Protein 4LER (pdb70)

B-factor: mean 27.03, std 7.75, range [16.85, 59.72]

Structure (mmCIF, N/CA/C/O backbone):
data_4LER
#
_entry.id   4LER
#
_cell.length_a   71.001
_cell.length_b   71.001
_cell.length_c   184.695
_cell.angle_alpha   90.000
_cell.angle_beta   90.000
_cell.angle_gamma   90.000
#
_symmetry.space_group_name_H-M   'P 41 21 2'
#
loop_
_entity.id
_entity.type
_entity.pdbx_description
1 polymer 'Putative outer membrane protein, probably involved in nutrient binding'
2 non-polymer 'CHLORIDE ION'
3 water water
#
loop_
_atom_site.group_PDB
_atom_site.id
_atom_site.type_symbol
_atom_site.label_atom_id
_atom_site.label_alt_id
_atom_site.label_comp_id
_atom_site.label_asym_id
_atom_site.label_entity_id
_atom_site.label_seq_id
_atom_site.pdbx_PDB_ins_code
_atom_site.Cartn_x
_atom_site.Cartn_y
_atom_site.Cartn_z
_atom_site.occupancy
_atom_site.B_iso_or_equiv
_atom_site.auth_seq_id
_atom_site.auth_comp_id
_atom_site.auth_asym_id
_atom_site.auth_atom_id
_atom_site.pdbx_PDB_model_num
ATOM 1 N N . THR A 1 13 ? 98.337 37.330 54.432 1.00 47.71 37 THR A N 1
ATOM 2 C CA . THR A 1 13 ? 97.380 36.256 54.010 1.00 47.25 37 THR A CA 1
ATOM 3 C C . THR A 1 13 ? 97.456 35.022 54.926 1.00 44.30 37 THR A C 1
ATOM 4 O O . THR A 1 13 ? 98.342 34.896 55.779 1.00 45.99 37 THR A O 1
ATOM 8 N N . ASN A 1 14 ? 96.493 34.128 54.747 1.00 38.67 38 ASN A N 1
ATOM 9 C CA . ASN A 1 14 ? 96.427 32.891 55.484 1.00 32.48 38 ASN A CA 1
ATOM 10 C C . ASN A 1 14 ? 95.590 31.917 54.667 1.00 29.09 38 ASN A C 1
ATOM 11 O O . ASN A 1 14 ? 94.910 32.339 53.720 1.00 26.73 38 ASN A O 1
ATOM 16 N N . PRO A 1 15 ? 95.677 30.618 54.981 1.00 27.23 39 PRO A N 1
ATOM 17 C CA . PRO A 1 15 ? 94.994 29.646 54.116 1.00 27.57 39 PRO A CA 1
ATOM 18 C C . PRO A 1 15 ? 93.483 29.817 54.061 1.00 25.90 39 PRO A C 1
ATOM 19 O O . PRO A 1 15 ? 92.877 29.496 53.037 1.00 25.46 39 PRO A O 1
ATOM 23 N N . SER A 1 16 ? 92.868 30.332 55.124 1.00 23.84 40 SER A N 1
ATOM 24 C CA . SER A 1 16 ? 91.426 30.507 55.132 1.00 24.90 40 SER A CA 1
ATOM 25 C C . SER A 1 16 ? 91.000 31.531 54.097 1.00 23.10 40 SER A C 1
ATOM 26 O O . SER A 1 16 ? 90.028 31.316 53.347 1.00 23.35 40 SER A O 1
ATOM 29 N N . LEU A 1 17 ? 91.704 32.656 54.066 1.00 23.60 41 LEU A N 1
ATOM 30 C CA . LEU A 1 17 ? 91.415 33.700 53.094 1.00 23.56 41 LEU A CA 1
ATOM 31 C C . LEU A 1 17 ? 91.664 33.180 51.687 1.00 22.41 41 LEU A C 1
ATOM 32 O O . LEU A 1 17 ? 90.885 33.448 50.759 1.00 24.21 41 LEU A O 1
ATOM 37 N N . LEU A 1 18 ? 92.742 32.428 51.525 1.00 22.30 42 LEU A N 1
ATOM 38 C CA . LEU A 1 18 ? 93.041 31.850 50.209 1.00 22.98 42 LEU A CA 1
ATOM 39 C C . LEU A 1 18 ? 92.026 30.805 49.772 1.00 22.10 42 LEU A C 1
ATOM 40 O O . LEU A 1 18 ? 91.684 30.750 48.584 1.00 22.83 42 LEU A O 1
ATOM 45 N N . LEU A 1 19 ? 91.536 29.981 50.699 1.00 22.06 43 LEU A N 1
ATOM 46 C CA . LEU A 1 19 ? 90.499 28.988 50.405 1.00 22.21 43 LEU A CA 1
ATOM 47 C C . LEU A 1 19 ? 89.274 29.661 49.845 1.00 21.41 43 LEU A C 1
ATOM 48 O O . LEU A 1 19 ? 88.693 29.168 48.900 1.00 21.60 43 LEU A O 1
ATOM 53 N N . THR A 1 20 ? 88.843 30.765 50.450 1.00 21.11 44 THR A N 1
ATOM 54 C CA . THR A 1 20 ? 87.642 31.428 49.967 1.00 22.06 44 THR A CA 1
ATOM 55 C C . THR A 1 20 ? 87.783 31.760 48.493 1.00 21.39 44 THR A C 1
ATOM 56 O O . THR A 1 20 ? 86.854 31.521 47.691 1.00 22.51 44 THR A O 1
ATOM 60 N N . GLY A 1 21 ? 88.946 32.278 48.121 1.00 21.68 45 GLY A N 1
ATOM 61 C CA . GLY A 1 21 ? 89.165 32.657 46.744 1.00 21.11 45 GLY A CA 1
ATOM 62 C C . GLY A 1 21 ? 89.228 31.480 45.800 1.00 20.91 45 GLY A C 1
ATOM 63 O O . GLY A 1 21 ? 88.646 31.521 44.701 1.00 22.42 45 GLY A O 1
ATOM 64 N N . VAL A 1 22 ? 89.943 30.443 46.224 1.00 20.80 46 VAL A N 1
ATOM 65 C CA . VAL A 1 22 ? 90.101 29.222 45.448 1.00 19.73 46 VAL A CA 1
ATOM 66 C C . VAL A 1 22 ? 88.752 28.549 45.250 1.00 18.49 46 VAL A C 1
ATOM 67 O O . VAL A 1 22 ? 88.421 28.156 44.145 1.00 21.23 46 VAL A O 1
ATOM 71 N N . ALA A 1 23 ? 87.979 28.439 46.318 1.00 19.76 47 ALA A N 1
ATOM 72 C CA . ALA A 1 23 ? 86.689 27.779 46.262 1.00 19.45 47 ALA A CA 1
ATOM 73 C C . ALA A 1 23 ? 85.725 28.536 45.360 1.00 19.71 47 ALA A C 1
ATOM 74 O O . ALA A 1 23 ? 85.041 27.933 44.534 1.00 19.77 47 ALA A O 1
ATOM 76 N N . TYR A 1 24 ? 85.680 29.861 45.501 1.00 20.01 48 TYR A N 1
ATOM 77 C CA . TYR A 1 24 ? 84.775 30.663 44.671 1.00 19.71 48 TYR A CA 1
ATOM 78 C C . TYR A 1 24 ? 85.120 30.422 43.196 1.00 20.66 48 TYR A C 1
ATOM 79 O O . TYR A 1 24 ? 84.244 30.130 42.374 1.00 22.41 48 TYR A O 1
ATOM 88 N N A SER A 1 25 ? 86.394 30.536 42.854 0.50 20.13 49 SER A N 1
ATOM 89 N N B SER A 1 25 ? 86.408 30.530 42.870 0.50 21.41 49 SER A N 1
ATOM 90 C CA A SER A 1 25 ? 86.784 30.424 41.458 0.50 20.18 49 SER A CA 1
ATOM 91 C CA B SER A 1 25 ? 86.876 30.396 41.488 0.50 22.34 49 SER A CA 1
ATOM 92 C C A SER A 1 25 ? 86.415 29.040 40.886 0.50 20.05 49 SER A C 1
ATOM 93 C C B SER A 1 25 ? 86.501 29.045 40.872 0.50 21.77 49 SER A C 1
ATOM 94 O O A SER A 1 25 ? 85.840 28.938 39.793 0.50 20.31 49 SER A O 1
ATOM 95 O O B SER A 1 25 ? 86.062 28.971 39.719 0.50 23.24 49 SER A O 1
ATOM 100 N N . ALA A 1 26 ? 86.677 27.980 41.640 1.00 20.20 50 ALA A N 1
ATOM 101 C CA . ALA A 1 26 ? 86.433 26.617 41.151 1.00 19.84 50 ALA A CA 1
ATOM 102 C C . ALA A 1 26 ? 84.951 26.353 40.989 1.00 19.89 50 ALA A C 1
ATOM 103 O O . ALA A 1 26 ? 84.514 25.769 39.984 1.00 21.05 50 ALA A O 1
ATOM 105 N N . PHE A 1 27 ? 84.163 26.731 41.995 1.00 19.30 51 PHE A N 1
ATOM 106 C CA . PHE A 1 27 ? 82.752 26.414 41.989 1.00 18.45 51 PHE A CA 1
ATOM 107 C C . PHE A 1 27 ? 81.915 27.371 41.111 1.00 19.82 51 PHE A C 1
ATOM 108 O O . PHE A 1 27 ? 80.753 27.084 40.808 1.00 22.21 51 PHE A O 1
ATOM 116 N N . ASN A 1 28 ? 82.500 28.495 40.710 1.00 19.55 52 ASN A N 1
ATOM 117 C CA . ASN A 1 28 ? 81.842 29.466 39.836 1.00 20.45 52 ASN A CA 1
ATOM 118 C C . ASN A 1 28 ? 81.993 29.141 38.346 1.00 21.77 52 ASN A C 1
ATOM 119 O O . ASN A 1 28 ? 81.456 29.856 37.500 1.00 23.08 52 ASN A O 1
ATOM 124 N N . GLN A 1 29 ? 82.682 28.051 38.008 1.00 20.45 53 GLN A N 1
ATOM 125 C CA . GLN A 1 29 ? 82.880 27.719 36.586 1.00 20.76 53 GLN A CA 1
ATOM 126 C C . GLN A 1 29 ? 81.591 27.290 35.908 1.00 21.70 53 GLN A C 1
ATOM 127 O O . GLN A 1 29 ? 80.810 26.526 36.446 1.00 22.04 53 GLN A O 1
ATOM 133 N N . THR A 1 30 ? 81.408 27.765 34.677 1.00 22.07 54 THR A N 1
ATOM 134 C CA . THR A 1 30 ? 80.220 27.470 33.890 1.00 22.44 54 THR A CA 1
ATOM 135 C C . THR A 1 30 ? 80.590 27.826 32.462 1.00 23.47 54 THR A C 1
ATOM 136 O O . THR A 1 30 ? 81.533 28.591 32.233 1.00 24.66 54 THR A O 1
ATOM 140 N N . SER A 1 31 ? 79.864 27.275 31.497 1.00 23.51 55 SER A N 1
ATOM 141 C CA . SER A 1 31 ? 80.219 27.520 30.113 1.00 22.79 55 SER A CA 1
ATOM 142 C C . SER A 1 31 ? 79.016 27.587 29.189 1.00 23.36 55 SER A C 1
ATOM 143 O O . SER A 1 31 ? 78.432 26.558 28.846 1.00 23.53 55 SER A O 1
ATOM 146 N N . SER A 1 32 ? 78.669 28.789 28.743 1.00 22.78 56 SER A N 1
ATOM 147 C CA . SER A 1 32 ? 77.645 28.892 27.710 1.00 22.67 56 SER A CA 1
ATOM 148 C C . SER A 1 32 ? 78.143 28.282 26.389 1.00 21.38 56 SER A C 1
ATOM 149 O O . SER A 1 32 ? 77.331 27.749 25.647 1.00 22.16 56 SER A O 1
ATOM 152 N N . ASP A 1 33 ? 79.451 28.299 26.125 1.00 21.34 57 ASP A N 1
ATOM 153 C CA . ASP A 1 33 ? 79.982 27.637 24.913 1.00 21.95 57 ASP A CA 1
ATOM 154 C C . ASP A 1 33 ? 79.651 26.152 24.932 1.00 20.23 57 ASP A C 1
ATOM 155 O O . ASP A 1 33 ? 79.194 25.587 23.933 1.00 20.57 57 ASP A O 1
ATOM 160 N N . ALA A 1 34 ? 79.902 25.508 26.063 1.00 20.96 58 ALA A N 1
ATOM 161 C CA . ALA A 1 34 ? 79.592 24.102 26.220 1.00 21.05 58 ALA A CA 1
ATOM 162 C C . ALA A 1 34 ? 78.104 23.844 25.950 1.00 20.09 58 ALA A C 1
ATOM 163 O O . ALA A 1 34 ? 77.741 22.808 25.410 1.00 22.04 58 ALA A O 1
ATOM 165 N N . CYS A 1 35 ? 77.245 24.775 26.364 1.00 19.93 59 CYS A N 1
ATOM 166 C CA . CYS A 1 35 ? 75.812 24.615 26.168 1.00 21.14 59 CYS A CA 1
ATOM 167 C C . CYS A 1 35 ? 75.367 24.754 24.697 1.00 21.57 59 CYS A C 1
ATOM 168 O O . CYS A 1 35 ? 74.295 24.289 24.318 1.00 21.86 59 CYS A O 1
ATOM 171 N N . HIS A 1 36 ? 76.212 25.373 23.873 1.00 21.07 60 HIS A N 1
ATOM 172 C CA . HIS A 1 36 ? 76.010 25.355 22.424 1.00 20.87 60 HIS A CA 1
ATOM 173 C C . HIS A 1 36 ? 76.450 23.999 21.865 1.00 19.92 60 HIS A C 1
ATOM 174 O O . HIS A 1 36 ? 75.728 23.375 21.104 1.00 20.90 60 HIS A O 1
ATOM 181 N N . ALA A 1 37 ? 77.625 23.525 22.269 1.00 19.95 61 ALA A N 1
ATOM 182 C CA . ALA A 1 37 ? 78.094 22.206 21.829 1.00 20.92 61 ALA A CA 1
ATOM 183 C C . ALA A 1 37 ? 77.160 21.097 22.280 1.00 20.41 61 ALA A C 1
ATOM 184 O O . ALA A 1 37 ? 76.994 20.106 21.579 1.00 22.04 61 ALA A O 1
ATOM 186 N N . ALA A 1 38 ? 76.539 21.263 23.447 1.00 20.32 62 ALA A N 1
ATOM 187 C CA . ALA A 1 38 ? 75.638 20.251 23.990 1.00 20.43 62 ALA A CA 1
ATOM 188 C C . ALA A 1 38 ? 74.180 20.473 23.602 1.00 21.14 62 ALA A C 1
ATOM 189 O O . ALA A 1 38 ? 73.271 19.863 24.163 1.00 20.61 62 ALA A O 1
ATOM 191 N N . LYS A 1 39 ? 73.973 21.280 22.568 1.00 20.01 63 LYS A N 1
ATOM 192 C CA . LYS A 1 39 ? 72.692 21.392 21.887 1.00 19.11 63 LYS A CA 1
ATOM 193 C C . LYS A 1 39 ? 71.561 21.915 22.748 1.00 19.27 63 LYS A C 1
ATOM 194 O O . LYS A 1 39 ? 70.425 21.444 22.654 1.00 20.72 63 LYS A O 1
ATOM 208 N N . LEU A 1 41 ? 71.656 25.734 23.446 1.00 21.11 65 LEU A N 1
ATOM 209 C CA . LEU A 1 41 ? 71.568 27.109 22.967 1.00 21.55 65 LEU A CA 1
ATOM 210 C C . LEU A 1 41 ? 71.952 27.168 21.520 1.00 21.03 65 LEU A C 1
ATOM 211 O O . LEU A 1 41 ? 72.791 26.376 21.078 1.00 20.76 65 LEU A O 1
ATOM 216 N N . ILE A 1 42 ? 71.396 28.162 20.819 1.00 20.78 66 ILE A N 1
ATOM 217 C CA . ILE A 1 42 ? 71.827 28.481 19.463 1.00 20.95 66 ILE A CA 1
ATOM 218 C C . ILE A 1 42 ? 72.129 29.967 19.367 1.00 21.33 66 ILE A C 1
ATOM 219 O O . ILE A 1 42 ? 71.648 30.768 20.174 1.00 21.66 66 ILE A O 1
ATOM 224 N N . LEU A 1 43 ? 72.918 30.307 18.353 1.00 21.78 67 LEU A N 1
ATOM 225 C CA . LEU A 1 43 ? 73.224 31.683 17.998 1.00 21.01 67 LEU A CA 1
ATOM 226 C C . LEU A 1 43 ? 72.643 31.926 16.608 1.00 21.87 67 LEU A C 1
ATOM 227 O O . LEU A 1 43 ? 72.984 31.205 15.672 1.00 23.53 67 LEU A O 1
ATOM 232 N N . THR A 1 44 ? 71.767 32.911 16.480 1.00 23.18 68 THR A N 1
ATOM 233 C CA . THR A 1 44 ? 71.062 33.148 15.205 1.00 25.05 68 THR A CA 1
ATOM 234 C C . THR A 1 44 ? 71.584 34.358 14.441 1.00 27.82 68 THR A C 1
ATOM 235 O O . THR A 1 44 ? 71.173 34.565 13.297 1.00 29.75 68 THR A O 1
ATOM 239 N N . SER A 1 45 ? 72.487 35.130 15.052 1.00 27.75 69 SER A N 1
ATOM 240 C CA . SER A 1 45 ? 73.085 36.312 14.418 1.00 29.06 69 SER A CA 1
ATOM 241 C C . SER A 1 45 ? 74.405 36.031 13.699 1.00 28.78 69 SER A C 1
ATOM 242 O O . SER A 1 45 ? 74.926 36.896 12.988 1.00 32.21 69 SER A O 1
ATOM 245 N N . GLY A 1 46 ? 74.947 34.836 13.890 1.00 25.94 70 GLY A N 1
ATOM 246 C CA . GLY A 1 46 ? 76.196 34.416 13.277 1.00 25.56 70 GLY A CA 1
ATOM 247 C C . GLY A 1 46 ? 76.396 32.941 13.542 1.00 25.59 70 GLY A C 1
ATOM 248 O O . GLY A 1 46 ? 75.567 32.316 14.193 1.00 25.17 70 GLY A O 1
ATOM 249 N N . GLU A 1 47 ? 77.472 32.385 13.009 1.00 26.03 71 GLU A N 1
ATOM 250 C CA . GLU A 1 47 ? 77.801 30.981 13.192 1.00 27.44 71 GLU A CA 1
ATOM 251 C C . GLU A 1 47 ? 78.613 30.799 14.478 1.00 27.97 71 GLU A C 1
ATOM 252 O O . GLU A 1 47 ? 79.744 31.255 14.566 1.00 30.31 71 GLU A O 1
ATOM 258 N N . SER A 1 48 ? 78.047 30.107 15.464 1.00 25.20 72 SER A N 1
ATOM 259 C CA . SER A 1 48 ? 78.808 29.721 16.643 1.00 24.49 72 SER A CA 1
ATOM 260 C C . SER A 1 48 ? 79.634 28.478 16.361 1.00 22.97 72 SER A C 1
ATOM 261 O O . SER A 1 48 ? 79.084 27.461 15.978 1.00 22.48 72 SER A O 1
ATOM 264 N N . LYS A 1 49 ? 80.949 28.555 16.562 1.00 22.55 73 LYS A N 1
ATOM 265 C CA . LYS A 1 49 ? 81.832 27.431 16.258 1.00 22.20 73 LYS A CA 1
ATOM 266 C C . LYS A 1 49 ? 81.535 26.279 17.186 1.00 21.03 73 LYS A C 1
ATOM 267 O O . LYS A 1 49 ? 81.855 25.143 16.878 1.00 23.86 73 LYS A O 1
ATOM 273 N N . TYR A 1 50 ? 80.938 26.566 18.346 1.00 20.62 74 TYR A N 1
ATOM 274 C CA . TYR A 1 50 ? 80.640 25.494 19.308 1.00 21.27 74 TYR A CA 1
ATOM 275 C C . TYR A 1 50 ? 79.367 24.758 18.911 1.00 21.15 74 TYR A C 1
ATOM 276 O O . TYR A 1 50 ? 79.269 23.535 18.987 1.00 23.03 74 TYR A O 1
ATOM 285 N N . GLN A 1 51 ? 78.397 25.522 18.443 1.00 20.80 75 GLN A N 1
ATOM 286 C CA . GLN A 1 51 ? 77.139 24.976 17.938 1.00 20.91 75 GLN A CA 1
ATOM 287 C C . GLN A 1 51 ? 77.331 24.009 16.784 1.00 22.34 75 GLN A C 1
ATOM 288 O O . GLN A 1 51 ? 76.621 23.025 16.699 1.00 23.19 75 GLN A O 1
ATOM 294 N N . VAL A 1 52 ? 78.272 24.326 15.894 1.00 21.60 76 VAL A N 1
ATOM 295 C CA . VAL A 1 52 ? 78.499 23.529 14.656 1.00 22.10 76 VAL A CA 1
ATOM 296 C C . VAL A 1 52 ? 79.839 22.781 14.618 1.00 22.20 76 VAL A C 1
ATOM 297 O O . VAL A 1 52 ? 80.271 22.308 13.584 1.00 23.81 76 VAL A O 1
ATOM 301 N N . TYR A 1 53 ? 80.471 22.635 15.769 1.00 21.23 77 TYR A N 1
ATOM 302 C CA . TYR A 1 53 ? 81.577 21.691 15.943 1.00 21.44 77 TYR A CA 1
ATOM 303 C C . TYR A 1 53 ? 82.785 22.066 15.104 1.00 22.70 77 TYR A C 1
ATOM 304 O O . TYR A 1 53 ? 83.466 21.197 14.557 1.00 24.99 77 TYR A O 1
ATOM 313 N N . LYS A 1 54 ? 83.059 23.366 15.052 1.00 21.97 78 LYS A N 1
ATOM 314 C CA . LYS A 1 54 ? 84.176 23.896 14.262 1.00 22.83 78 LYS A CA 1
ATOM 315 C C . LYS A 1 54 ? 85.308 24.460 15.125 1.00 22.92 78 LYS A C 1
ATOM 316 O O . LYS A 1 54 ? 86.219 25.116 14.627 1.00 26.96 78 LYS A O 1
ATOM 322 N N . TRP A 1 55 ? 85.291 24.193 16.424 1.00 21.20 79 TRP A N 1
ATOM 323 C CA . TRP A 1 55 ? 86.430 24.626 17.236 1.00 21.84 79 TRP A CA 1
ATOM 324 C C . TRP A 1 55 ? 87.742 23.958 16.863 1.00 23.08 79 TRP A C 1
ATOM 325 O O . TRP A 1 55 ? 87.757 22.910 16.226 1.00 23.94 79 TRP A O 1
ATOM 336 N N . THR A 1 56 ? 88.838 24.595 17.269 1.00 22.73 80 THR A N 1
ATOM 337 C CA . THR A 1 56 ? 90.161 24.077 17.008 1.00 24.85 80 THR A CA 1
ATOM 338 C C . THR A 1 56 ? 90.930 23.988 18.333 1.00 23.06 80 THR A C 1
ATOM 339 O O . THR A 1 56 ? 90.862 22.965 19.013 1.00 23.72 80 THR A O 1
ATOM 343 N N . ARG A 1 57 ? 91.604 25.067 18.722 1.00 23.60 81 ARG A N 1
ATOM 344 C CA . ARG A 1 57 ? 92.468 25.047 19.892 1.00 24.62 81 ARG A CA 1
ATOM 345 C C . ARG A 1 57 ? 91.717 25.377 21.153 1.00 24.40 81 ARG A C 1
ATOM 346 O O . ARG A 1 57 ? 90.805 26.211 21.175 1.00 25.38 81 ARG A O 1
ATOM 354 N N . GLY A 1 58 ? 92.144 24.739 22.228 1.00 23.52 82 GLY A N 1
ATOM 355 C CA . GLY A 1 58 ? 91.617 25.046 23.556 1.00 24.42 82 GLY A CA 1
ATOM 356 C C . GLY A 1 58 ? 92.590 26.005 24.203 1.00 25.31 82 GLY A C 1
ATOM 357 O O . GLY A 1 58 ? 93.465 26.556 23.538 1.00 27.17 82 GLY A O 1
ATOM 358 N N . ASP A 1 59 ? 92.429 26.214 25.501 1.00 26.16 83 ASP A N 1
ATOM 359 C CA . ASP A 1 59 ? 93.320 27.101 26.232 1.00 27.91 83 ASP A CA 1
ATOM 360 C C . ASP A 1 59 ? 93.764 26.458 27.545 1.00 25.62 83 ASP A C 1
ATOM 361 O O . ASP A 1 59 ? 93.120 25.554 28.039 1.00 26.68 83 ASP A O 1
ATOM 366 N N . PHE A 1 60 ? 94.877 26.954 28.071 1.00 25.29 84 PHE A N 1
ATOM 367 C CA . PHE A 1 60 ? 95.473 26.485 29.313 1.00 23.44 84 PHE A CA 1
ATOM 368 C C . PHE A 1 60 ? 95.185 27.444 30.465 1.00 25.29 84 PHE A C 1
ATOM 369 O O . PHE A 1 60 ? 95.953 27.504 31.418 1.00 24.55 84 PHE A O 1
ATOM 377 N N . ASP A 1 61 ? 94.053 28.141 30.408 1.00 25.45 85 ASP A N 1
ATOM 378 C CA . ASP A 1 61 ? 93.728 29.145 31.431 1.00 26.55 85 ASP A CA 1
ATOM 379 C C . ASP A 1 61 ? 93.639 28.547 32.838 1.00 25.00 85 ASP A C 1
ATOM 380 O O . ASP A 1 61 ? 93.994 29.212 33.787 1.00 24.18 85 ASP A O 1
ATOM 385 N N . TYR A 1 62 ? 93.203 27.296 32.970 1.00 22.49 86 TYR A N 1
ATOM 386 C CA . TYR A 1 62 ? 93.087 26.687 34.301 1.00 22.13 86 TYR A CA 1
ATOM 387 C C . TYR A 1 62 ? 94.436 26.541 35.010 1.00 21.71 86 TYR A C 1
ATOM 388 O O . TYR A 1 62 ? 94.475 26.362 36.225 1.00 23.45 86 TYR A O 1
ATOM 397 N N . TYR A 1 63 ? 95.552 26.642 34.299 1.00 21.91 87 TYR A N 1
ATOM 398 C CA . TYR A 1 63 ? 96.832 26.607 34.999 1.00 21.04 87 TYR A CA 1
ATOM 399 C C . TYR A 1 63 ? 97.008 27.822 35.923 1.00 22.01 87 TYR A C 1
ATOM 400 O O . TYR A 1 63 ? 97.682 27.706 36.941 1.00 23.26 87 TYR A O 1
ATOM 409 N N . SER A 1 64 ? 96.395 28.958 35.590 1.00 22.07 88 SER A N 1
ATOM 410 C CA A SER A 1 64 ? 96.424 30.116 36.478 0.50 23.43 88 SER A CA 1
ATOM 411 C CA B SER A 1 64 ? 96.392 30.130 36.468 0.50 23.73 88 SER A CA 1
ATOM 412 C C . SER A 1 64 ? 95.657 29.797 37.774 1.00 23.34 88 SER A C 1
ATOM 413 O O . SER A 1 64 ? 96.153 30.068 38.876 1.00 23.99 88 SER A O 1
ATOM 418 N N . ASN A 1 65 ? 94.484 29.182 37.644 1.00 22.30 89 ASN A N 1
ATOM 419 C CA . ASN A 1 65 ? 93.712 28.749 38.802 1.00 22.87 89 ASN A CA 1
ATOM 420 C C . ASN A 1 65 ? 94.532 27.764 39.641 1.00 21.77 89 ASN A C 1
ATOM 421 O O . ASN A 1 65 ? 94.536 27.835 40.865 1.00 22.21 89 ASN A O 1
ATOM 426 N N . LEU A 1 66 ? 95.235 26.845 38.976 1.00 21.43 90 LEU A N 1
ATOM 427 C CA . LEU A 1 66 ? 96.051 25.854 39.665 1.00 21.74 90 LEU A CA 1
ATOM 428 C C . LEU A 1 66 ? 97.190 26.487 40.446 1.00 21.62 90 LEU A C 1
ATOM 429 O O . LEU A 1 66 ? 97.547 26.025 41.534 1.00 22.43 90 LEU A O 1
ATOM 434 N N . ARG A 1 67 ? 97.742 27.571 39.926 1.00 23.19 91 ARG A N 1
ATOM 435 C CA . ARG A 1 67 ? 98.767 28.306 40.669 1.00 24.19 91 ARG A CA 1
ATOM 436 C C . ARG A 1 67 ? 98.210 28.908 41.959 1.00 23.79 91 ARG A C 1
ATOM 437 O O . ARG A 1 67 ? 98.898 28.914 42.982 1.00 24.76 91 ARG A O 1
ATOM 445 N N . ASP A 1 68 ? 96.959 29.356 41.935 1.00 24.14 92 ASP A N 1
ATOM 446 C CA . ASP A 1 68 ? 96.302 29.858 43.150 1.00 24.99 92 ASP A CA 1
ATOM 447 C C . ASP A 1 68 ? 96.044 28.733 44.166 1.00 23.28 92 ASP A C 1
ATOM 448 O O . ASP A 1 68 ? 96.161 28.944 45.366 1.00 24.05 92 ASP A O 1
ATOM 453 N N . VAL A 1 69 ? 95.664 27.547 43.687 1.00 22.79 93 VAL A N 1
ATOM 454 C CA . VAL A 1 69 ? 95.502 26.388 44.537 1.00 21.98 93 VAL A CA 1
ATOM 455 C C . VAL A 1 69 ? 96.837 26.086 45.216 1.00 22.57 93 VAL A C 1
ATOM 456 O O . VAL A 1 69 ? 96.897 25.833 46.429 1.00 23.71 93 VAL A O 1
ATOM 460 N N . THR A 1 70 ? 97.915 26.120 44.447 1.00 22.59 94 THR A N 1
ATOM 461 C CA . THR A 1 70 ? 99.251 25.831 44.974 1.00 23.40 94 THR A CA 1
ATOM 462 C C . THR A 1 70 ? 99.627 26.785 46.092 1.00 24.44 94 THR A C 1
ATOM 463 O O . THR A 1 70 ? 100.150 26.357 47.128 1.00 27.89 94 THR A O 1
ATOM 467 N N . LYS A 1 71 ? 99.333 28.065 45.897 1.00 24.66 95 LYS A N 1
ATOM 468 C CA . LYS A 1 71 ? 99.645 29.081 46.924 1.00 25.70 95 LYS A CA 1
ATOM 469 C C . LYS A 1 71 ? 98.892 28.783 48.225 1.00 26.90 95 LYS A C 1
ATOM 470 O O . LYS A 1 71 ? 99.448 28.916 49.322 1.00 27.36 95 LYS A O 1
ATOM 492 N N . SER A 1 73 ? 97.909 25.811 49.269 1.00 27.10 97 SER A N 1
ATOM 493 C CA . SER A 1 73 ? 98.495 24.609 49.872 1.00 29.30 97 SER A CA 1
ATOM 494 C C . SER A 1 73 ? 99.823 24.915 50.565 1.00 30.91 97 SER A C 1
ATOM 495 O O . SER A 1 73 ? 100.082 24.429 51.671 1.00 31.54 97 SER A O 1
ATOM 498 N N . GLU A 1 74 ? 100.634 25.749 49.930 1.00 31.47 98 GLU A N 1
ATOM 499 C CA . GLU A 1 74 ? 101.923 26.170 50.484 1.00 33.06 98 GLU A CA 1
ATOM 500 C C . GLU A 1 74 ? 101.782 27.009 51.759 1.00 32.53 98 GLU A C 1
ATOM 501 O O . GLU A 1 74 ? 102.626 26.916 52.651 1.00 33.92 98 GLU A O 1
ATOM 507 N N . GLU A 1 75 ? 100.741 27.830 51.837 1.00 31.73 99 GLU A N 1
ATOM 508 C CA . GLU A 1 75 ? 100.473 28.619 53.054 1.00 33.39 99 GLU A CA 1
ATOM 509 C C . GLU A 1 75 ? 99.960 27.787 54.234 1.00 33.25 99 GLU A C 1
ATOM 510 O O . GLU A 1 75 ? 100.099 28.198 55.392 1.00 34.44 99 GLU A O 1
ATOM 516 N N . ALA A 1 76 ? 99.352 26.638 53.951 1.00 31.55 100 ALA A N 1
ATOM 517 C CA . ALA A 1 76 ? 98.736 25.806 54.982 1.00 31.33 100 ALA A CA 1
ATOM 518 C C . ALA A 1 76 ? 99.746 24.860 55.627 1.00 31.67 100 ALA A C 1
ATOM 519 O O . ALA A 1 76 ? 100.797 24.560 55.058 1.00 31.90 100 ALA A O 1
ATOM 521 N N . GLY A 1 77 ? 99.406 24.399 56.827 1.00 32.27 101 GLY A N 1
ATOM 522 C CA . GLY A 1 77 ? 100.197 23.405 57.541 1.00 33.70 101 GLY A CA 1
ATOM 523 C C . GLY A 1 77 ? 100.243 22.072 56.827 1.00 33.79 101 GLY A C 1
ATOM 524 O O . GLY A 1 77 ? 99.268 21.648 56.185 1.00 30.98 101 GLY A O 1
ATOM 525 N N . GLU A 1 78 ? 101.379 21.393 56.937 1.00 36.21 102 GLU A N 1
ATOM 526 C CA . GLU A 1 78 ? 101.544 20.103 56.291 1.00 37.64 102 GLU A CA 1
ATOM 527 C C . GLU A 1 78 ? 100.540 19.107 56.861 1.00 36.39 102 GLU A C 1
ATOM 528 O O . GLU A 1 78 ? 100.362 19.011 58.075 1.00 37.46 102 GLU A O 1
ATOM 534 N N . GLY A 1 79 ? 99.833 18.410 55.975 1.00 33.98 103 GLY A N 1
ATOM 535 C CA . GLY A 1 79 ? 98.815 17.449 56.387 1.00 34.44 103 GLY A CA 1
ATOM 536 C C . GLY A 1 79 ? 97.478 18.050 56.797 1.00 31.99 103 GLY A C 1
ATOM 537 O O . GLY A 1 79 ? 96.553 17.309 57.133 1.00 32.92 103 GLY A O 1
ATOM 538 N N . SER A 1 80 ? 97.347 19.377 56.746 1.00 28.65 104 SER A N 1
ATOM 539 C CA . SER A 1 80 ? 96.101 20.034 57.143 1.00 27.81 104 SER A CA 1
ATOM 540 C C . SER A 1 80 ? 94.955 19.763 56.174 1.00 25.42 104 SER A C 1
ATOM 541 O O . SER A 1 80 ? 95.157 19.340 55.031 1.00 25.81 104 SER A O 1
ATOM 544 N N . ALA A 1 81 ? 93.742 20.032 56.636 1.00 24.97 105 ALA A N 1
ATOM 545 C CA . ALA A 1 81 ? 92.558 19.896 55.799 1.00 23.53 105 ALA A CA 1
ATOM 546 C C . ALA A 1 81 ? 92.664 20.778 54.551 1.00 23.25 105 ALA A C 1
ATOM 547 O O . ALA A 1 81 ? 92.162 20.401 53.492 1.00 24.04 105 ALA A O 1
ATOM 549 N N . TYR A 1 82 ? 93.321 21.929 54.657 1.00 23.46 106 TYR A N 1
ATOM 550 C CA . TYR A 1 82 ? 93.492 22.813 53.510 1.00 22.76 106 TYR A CA 1
ATOM 551 C C . TYR A 1 82 ? 94.259 22.094 52.409 1.00 22.87 106 TYR A C 1
ATOM 552 O O . TYR A 1 82 ? 93.956 22.257 51.236 1.00 24.21 106 TYR A O 1
ATOM 561 N N . GLN A 1 83 ? 95.261 21.311 52.793 1.00 23.14 107 GLN A N 1
ATOM 562 C CA . GLN A 1 83 ? 96.038 20.514 51.838 1.00 24.12 107 GLN A CA 1
ATOM 563 C C . GLN A 1 83 ? 95.199 19.417 51.177 1.00 23.39 107 GLN A C 1
ATOM 564 O O . GLN A 1 83 ? 95.360 19.144 49.986 1.00 25.38 107 GLN A O 1
ATOM 570 N N . ALA A 1 84 ? 94.274 18.821 51.917 1.00 23.29 108 ALA A N 1
ATOM 571 C CA . ALA A 1 84 ? 93.344 17.863 51.364 1.00 23.13 108 ALA A CA 1
ATOM 572 C C . ALA A 1 84 ? 92.463 18.533 50.331 1.00 23.12 108 ALA A C 1
ATOM 573 O O . ALA A 1 84 ? 92.251 17.994 49.227 1.00 24.45 108 ALA A O 1
ATOM 575 N N . LEU A 1 85 ? 91.947 19.706 50.674 1.00 22.83 109 LEU A N 1
ATOM 576 C CA . LEU A 1 85 ? 91.107 20.455 49.740 1.00 21.79 109 LEU A CA 1
ATOM 577 C C . LEU A 1 85 ? 91.884 20.843 48.484 1.00 21.07 109 LEU A C 1
ATOM 578 O O . LEU A 1 85 ? 91.324 20.819 47.379 1.00 21.51 109 LEU A O 1
ATOM 583 N N . ALA A 1 86 ? 93.156 21.200 48.634 1.00 22.34 110 ALA A N 1
ATOM 584 C CA . ALA A 1 86 ? 94.001 21.499 47.480 1.00 22.13 110 ALA A CA 1
ATOM 585 C C . ALA A 1 86 ? 94.065 20.328 46.508 1.00 20.52 110 ALA A C 1
ATOM 586 O O . ALA A 1 86 ? 94.049 20.532 45.286 1.00 22.23 110 ALA A O 1
ATOM 588 N N . HIS A 1 87 ? 94.111 19.109 47.026 1.00 21.15 111 HIS A N 1
ATOM 589 C CA . HIS A 1 87 ? 94.106 17.932 46.159 1.00 21.00 111 HIS A CA 1
ATOM 590 C C . HIS A 1 87 ? 92.819 17.873 45.372 1.00 20.06 111 HIS A C 1
ATOM 591 O O . HIS A 1 87 ? 92.814 17.538 44.192 1.00 21.82 111 HIS A O 1
ATOM 598 N N . PHE A 1 88 ? 91.702 18.149 46.033 1.00 19.85 112 PHE A N 1
ATOM 599 C CA . PHE A 1 88 ? 90.421 18.168 45.355 1.00 19.25 112 PHE A CA 1
ATOM 600 C C . PHE A 1 88 ? 90.393 19.215 44.234 1.00 18.38 112 PHE A C 1
ATOM 601 O O . PHE A 1 88 ? 89.991 18.915 43.098 1.00 19.77 112 PHE A O 1
ATOM 609 N N . PHE A 1 89 ? 90.813 20.437 44.542 1.00 19.27 113 PHE A N 1
ATOM 610 C CA . PHE A 1 89 ? 90.783 21.493 43.529 1.00 18.39 113 PHE A CA 1
ATOM 611 C C . PHE A 1 89 ? 91.702 21.159 42.351 1.00 19.73 113 PHE A C 1
ATOM 612 O O . PHE A 1 89 ? 91.345 21.397 41.190 1.00 20.12 113 PHE A O 1
ATOM 620 N N . ARG A 1 90 ? 92.874 20.618 42.648 1.00 18.67 114 ARG A N 1
ATOM 621 C CA . ARG A 1 90 ? 93.804 20.178 41.597 1.00 18.92 114 ARG A CA 1
ATOM 622 C C . ARG A 1 90 ? 93.134 19.134 40.709 1.00 19.62 114 ARG A C 1
ATOM 623 O O . ARG A 1 90 ? 93.177 19.247 39.479 1.00 20.47 114 ARG A O 1
ATOM 631 N N . ALA A 1 91 ? 92.551 18.105 41.326 1.00 19.83 115 ALA A N 1
ATOM 632 C CA . ALA A 1 91 ? 91.890 17.030 40.575 1.00 20.08 115 ALA A CA 1
ATOM 633 C C . ALA A 1 91 ? 90.836 17.578 39.628 1.00 20.53 115 ALA A C 1
ATOM 634 O O . ALA A 1 91 ? 90.753 17.181 38.474 1.00 21.01 115 ALA A O 1
ATOM 636 N N . ASN A 1 92 ? 90.017 18.494 40.106 1.00 19.41 116 ASN A N 1
ATOM 637 C CA . ASN A 1 92 ? 88.934 19.033 39.290 1.00 18.79 116 ASN A CA 1
ATOM 638 C C . ASN A 1 92 ? 89.460 19.775 38.072 1.00 19.48 116 ASN A C 1
ATOM 639 O O . ASN A 1 92 ? 88.958 19.586 36.965 1.00 20.19 116 ASN A O 1
ATOM 644 N N . TYR A 1 93 ? 90.473 20.600 38.258 1.00 19.46 117 TYR A N 1
ATOM 645 C CA . TYR A 1 93 ? 91.015 21.360 37.132 1.00 18.80 117 TYR A CA 1
ATOM 646 C C . TYR A 1 93 ? 91.780 20.439 36.155 1.00 19.47 117 TYR A C 1
ATOM 647 O O . TYR A 1 93 ? 91.643 20.557 34.934 1.00 20.40 117 TYR A O 1
ATOM 656 N N . PHE A 1 94 ? 92.601 19.531 36.683 1.00 18.57 118 PHE A N 1
ATOM 657 C CA . PHE A 1 94 ? 93.344 18.608 35.823 1.00 18.57 118 PHE A CA 1
ATOM 658 C C . PHE A 1 94 ? 92.419 17.667 35.065 1.00 18.79 118 PHE A C 1
ATOM 659 O O . PHE A 1 94 ? 92.690 17.321 33.917 1.00 19.80 118 PHE A O 1
ATOM 667 N N . TYR A 1 95 ? 91.318 17.247 35.686 1.00 18.77 119 TYR A N 1
ATOM 668 C CA . TYR A 1 95 ? 90.375 16.389 35.013 1.00 18.05 119 TYR A CA 1
ATOM 669 C C . TYR A 1 95 ? 89.786 17.105 33.810 1.00 18.72 119 TYR A C 1
ATOM 670 O O . TYR A 1 95 ? 89.729 16.549 32.700 1.00 19.01 119 TYR A O 1
ATOM 679 N N . GLN A 1 96 ? 89.361 18.342 34.029 1.00 18.86 120 GLN A N 1
ATOM 680 C CA . GLN A 1 96 ? 88.779 19.137 32.936 1.00 17.89 120 GLN A CA 1
ATOM 681 C C . GLN A 1 96 ? 89.816 19.361 31.838 1.00 19.19 120 GLN A C 1
ATOM 682 O O . GLN A 1 96 ? 89.506 19.223 30.652 1.00 20.83 120 GLN A O 1
ATOM 688 N N . LEU A 1 97 ? 91.045 19.682 32.232 1.00 19.69 121 LEU A N 1
ATOM 689 C CA . LEU A 1 97 ? 92.104 19.927 31.258 1.00 18.27 121 LEU A CA 1
ATOM 690 C C . LEU A 1 97 ? 92.394 18.679 30.418 1.00 18.45 121 LEU A C 1
ATOM 691 O O . LEU A 1 97 ? 92.523 18.771 29.205 1.00 19.63 121 LEU A O 1
ATOM 696 N N . THR A 1 98 ? 92.536 17.517 31.050 1.00 18.68 122 THR A N 1
ATOM 697 C CA . THR A 1 98 ? 92.900 16.326 30.284 1.00 18.83 122 THR A CA 1
ATOM 698 C C . THR A 1 98 ? 91.744 15.906 29.382 1.00 18.97 122 THR A C 1
ATOM 699 O O . THR A 1 98 ? 91.969 15.439 28.264 1.00 19.81 122 THR A O 1
ATOM 703 N N . LEU A 1 99 ? 90.500 16.082 29.819 1.00 19.84 123 LEU A N 1
ATOM 704 C CA . LEU A 1 99 ? 89.370 15.756 28.934 1.00 19.71 123 LEU A CA 1
ATOM 705 C C . LEU A 1 99 ? 89.393 16.651 27.694 1.00 19.38 123 LEU A C 1
ATOM 706 O O . LEU A 1 99 ? 88.991 16.227 26.594 1.00 21.51 123 LEU A O 1
ATOM 711 N N . ASP A 1 100 ? 89.864 17.885 27.838 1.00 18.94 124 ASP A N 1
ATOM 712 C CA . ASP A 1 100 ? 89.973 18.755 26.659 1.00 20.88 124 ASP A CA 1
ATOM 713 C C . ASP A 1 100 ? 91.080 18.286 25.693 1.00 19.85 124 ASP A C 1
ATOM 714 O O . ASP A 1 100 ? 90.879 18.259 24.491 1.00 21.61 124 ASP A O 1
ATOM 719 N N . PHE A 1 101 ? 92.262 17.962 26.204 1.00 20.12 125 PHE A N 1
ATOM 720 C CA . PHE A 1 101 ? 93.447 17.856 25.361 1.00 21.42 125 PHE A CA 1
ATOM 721 C C . PHE A 1 101 ? 94.029 16.460 25.203 1.00 21.07 125 PHE A C 1
ATOM 722 O O . PHE A 1 101 ? 94.584 16.131 24.163 1.00 23.05 125 PHE A O 1
ATOM 730 N N . GLY A 1 102 ? 93.931 15.646 26.243 1.00 21.41 126 GLY A N 1
ATOM 731 C CA . GLY A 1 102 ? 94.663 14.399 26.323 1.00 20.65 126 GLY A CA 1
ATOM 732 C C . GLY A 1 102 ? 95.865 14.613 27.227 1.00 19.42 126 GLY A C 1
ATOM 733 O O . GLY A 1 102 ? 95.726 14.989 28.380 1.00 21.61 126 GLY A O 1
ATOM 734 N N . SER A 1 103 ? 97.058 14.368 26.716 1.00 19.69 127 SER A N 1
ATOM 735 C CA . SER A 1 103 ? 98.265 14.634 27.464 1.00 20.52 127 SER A CA 1
ATOM 736 C C . SER A 1 103 ? 98.373 16.115 27.816 1.00 19.94 127 SER A C 1
ATOM 737 O O . SER A 1 103 ? 98.033 16.981 27.015 1.00 21.81 127 SER A O 1
ATOM 740 N N . ILE A 1 104 ? 98.818 16.400 29.035 1.00 20.71 128 ILE A N 1
ATOM 741 C CA . ILE A 1 104 ? 98.943 17.786 29.522 1.00 20.75 128 ILE A CA 1
ATOM 742 C C . ILE A 1 104 ? 100.055 17.844 30.562 1.00 19.71 128 ILE A C 1
ATOM 743 O O . ILE A 1 104 ? 100.391 16.807 31.175 1.00 21.10 128 ILE A O 1
ATOM 748 N N . PRO A 1 105 ? 100.585 19.050 30.829 1.00 20.79 129 PRO A N 1
ATOM 749 C CA . PRO A 1 105 ? 101.455 19.214 31.980 1.00 20.64 129 PRO A CA 1
ATOM 750 C C . PRO A 1 105 ? 100.732 18.849 33.280 1.00 20.79 129 PRO A C 1
ATOM 751 O O . PRO A 1 105 ? 99.609 19.298 33.519 1.00 21.40 129 PRO A O 1
ATOM 755 N N . TYR A 1 106 ? 101.376 18.023 34.099 1.00 20.50 130 TYR A N 1
ATOM 756 C CA . TYR A 1 106 ? 100.773 17.562 35.343 1.00 21.64 130 TYR A CA 1
ATOM 757 C C . TYR A 1 106 ? 101.901 17.457 36.370 1.00 23.62 130 TYR A C 1
ATOM 758 O O . TYR A 1 106 ? 102.126 18.403 37.117 1.00 25.93 130 TYR A O 1
ATOM 767 N N . THR A 1 107 ? 102.674 16.381 36.349 1.00 24.19 131 THR A N 1
ATOM 768 C CA . THR A 1 107 ? 103.724 16.224 37.353 1.00 25.44 131 THR A CA 1
ATOM 769 C C . THR A 1 107 ? 104.817 17.288 37.214 1.00 26.62 131 THR A C 1
ATOM 770 O O . THR A 1 107 ? 105.417 17.694 38.210 1.00 27.94 131 THR A O 1
ATOM 774 N N . ASP A 1 108 ? 105.052 17.772 35.991 1.00 24.54 132 ASP A N 1
ATOM 775 C CA . ASP A 1 108 ? 106.084 18.794 35.732 1.00 25.83 132 ASP A CA 1
ATOM 776 C C . ASP A 1 108 ? 105.508 20.216 35.730 1.00 26.62 132 ASP A C 1
ATOM 777 O O . ASP A 1 108 ? 106.239 21.187 35.527 1.00 28.04 132 ASP A O 1
ATOM 782 N N . ALA A 1 109 ? 104.203 20.339 35.984 1.00 26.00 133 ALA A N 1
ATOM 783 C CA . ALA A 1 109 ? 103.545 21.633 35.942 1.00 25.69 133 ALA A CA 1
ATOM 784 C C . ALA A 1 109 ? 103.773 22.411 37.243 1.00 27.67 133 ALA A C 1
ATOM 785 O O . ALA A 1 109 ? 104.100 21.834 38.274 1.00 29.13 133 ALA A O 1
ATOM 787 N N . LEU A 1 110 ? 103.569 23.722 37.169 1.00 29.71 134 LEU A N 1
ATOM 788 C CA . LEU A 1 110 ? 103.499 24.600 38.335 1.00 32.64 134 LEU A CA 1
ATOM 789 C C . LEU A 1 110 ? 104.827 24.749 39.105 1.00 36.99 134 LEU A C 1
ATOM 790 O O . LEU A 1 110 ? 104.817 25.240 40.238 1.00 41.20 134 LEU A O 1
ATOM 795 N N . LYS A 1 111 ? 105.946 24.344 38.507 1.00 37.99 135 LYS A N 1
ATOM 796 C CA . LYS A 1 111 ? 107.264 24.403 39.184 1.00 40.25 135 LYS A CA 1
ATOM 797 C C . LYS A 1 111 ? 108.141 25.569 38.716 1.00 40.45 135 LYS A C 1
ATOM 798 O O . LYS A 1 111 ? 109.166 25.872 39.333 1.00 42.02 135 LYS A O 1
ATOM 804 N N . ALA A 1 112 ? 107.747 26.218 37.627 1.00 39.78 136 ALA A N 1
ATOM 805 C CA . ALA A 1 112 ? 108.412 27.436 37.157 1.00 38.46 136 ALA A CA 1
ATOM 806 C C . ALA A 1 112 ? 107.367 28.516 36.922 1.00 38.23 136 ALA A C 1
ATOM 807 O O . ALA A 1 112 ? 106.158 28.239 36.859 1.00 36.49 136 ALA A O 1
ATOM 809 N N . GLU A 1 113 ? 107.833 29.752 36.769 1.00 38.20 137 GLU A N 1
ATOM 810 C CA . GLU A 1 113 ? 106.944 30.860 36.448 1.00 37.93 137 GLU A CA 1
ATOM 811 C C . GLU A 1 113 ? 106.255 30.615 35.099 1.00 36.54 137 GLU A C 1
ATOM 812 O O . GLU A 1 113 ? 106.802 29.931 34.221 1.00 33.59 137 GLU A O 1
ATOM 815 N N . THR A 1 114 ? 105.043 31.140 34.947 1.00 36.41 138 THR A N 1
ATOM 816 C CA . THR A 1 114 ? 104.267 30.906 33.720 1.00 36.15 138 THR A CA 1
ATOM 817 C C . THR A 1 114 ? 105.009 31.419 32.469 1.00 37.69 138 THR A C 1
ATOM 818 O O . THR A 1 114 ? 104.898 30.833 31.390 1.00 36.85 138 THR A O 1
ATOM 822 N N . ASP A 1 115 ? 105.788 32.489 32.638 1.00 38.78 139 ASP A N 1
ATOM 823 C CA . ASP A 1 115 ? 106.545 33.101 31.537 1.00 40.06 139 ASP A CA 1
ATOM 824 C C . ASP A 1 115 ? 108.031 32.728 31.569 1.00 38.96 139 ASP A C 1
ATOM 825 O O . ASP A 1 115 ? 108.849 33.346 30.876 1.00 40.32 139 ASP A O 1
ATOM 830 N N . ALA A 1 116 ? 108.387 31.710 32.351 1.00 35.94 140 ALA A N 1
ATOM 831 C CA . ALA A 1 116 ? 109.772 31.262 32.417 1.00 35.80 140 ALA A CA 1
ATOM 832 C C . ALA A 1 116 ? 110.219 30.707 31.064 1.00 36.69 140 ALA A C 1
ATOM 833 O O . ALA A 1 116 ? 109.395 30.270 30.248 1.00 35.25 140 ALA A O 1
ATOM 835 N N . ASN A 1 117 ? 111.523 30.746 30.810 1.00 38.52 141 ASN A N 1
ATOM 836 C CA . ASN A 1 117 ? 112.071 30.097 29.616 1.00 39.13 141 ASN A CA 1
ATOM 837 C C . ASN A 1 117 ? 111.773 28.594 29.642 1.00 37.66 141 ASN A C 1
ATOM 838 O O . ASN A 1 117 ? 111.465 27.997 28.603 1.00 37.26 141 ASN A O 1
ATOM 843 N N . TYR A 1 118 ? 111.845 27.995 30.831 1.00 35.79 142 TYR A N 1
ATOM 844 C CA . TYR A 1 118 ? 111.433 26.603 31.002 1.00 34.83 142 TYR A CA 1
ATOM 845 C C . TYR A 1 118 ? 109.897 26.447 31.024 1.00 32.65 142 TYR A C 1
ATOM 846 O O . TYR A 1 118 ? 109.182 27.099 31.793 1.00 32.87 142 TYR A O 1
ATOM 855 N N . GLN A 1 119 ? 109.411 25.572 30.157 1.00 31.13 143 GLN A N 1
ATOM 856 C CA . GLN A 1 119 ? 107.998 25.267 30.052 1.00 27.57 143 GLN A CA 1
ATOM 857 C C . GLN A 1 119 ? 107.839 23.753 30.192 1.00 25.33 143 GLN A C 1
ATOM 858 O O . GLN A 1 119 ? 108.714 22.987 29.798 1.00 25.58 143 GLN A O 1
ATOM 864 N N . PRO A 1 120 ? 106.738 23.312 30.802 1.00 24.73 144 PRO A N 1
ATOM 865 C CA . PRO A 1 120 ? 106.717 21.941 31.333 1.00 23.14 144 PRO A CA 1
ATOM 866 C C . PRO A 1 120 ? 106.539 20.814 30.316 1.00 22.99 144 PRO A C 1
ATOM 867 O O . PRO A 1 120 ? 105.891 20.986 29.291 1.00 23.39 144 PRO A O 1
ATOM 871 N N . ALA A 1 121 ? 107.085 19.646 30.648 1.00 22.50 145 ALA A N 1
ATOM 872 C CA . ALA A 1 121 ? 106.794 18.403 29.949 1.00 23.35 145 ALA A CA 1
ATOM 873 C C . ALA A 1 121 ? 105.351 17.993 30.202 1.00 22.74 145 ALA A C 1
ATOM 874 O O . ALA A 1 121 ? 104.777 18.354 31.222 1.00 23.10 145 ALA A O 1
ATOM 876 N N . TYR A 1 122 ? 104.811 17.199 29.273 1.00 22.72 146 TYR A N 1
ATOM 877 C CA . TYR A 1 122 ? 103.437 16.711 29.318 1.00 21.68 146 TYR A CA 1
ATOM 878 C C . TYR A 1 122 ? 103.399 15.269 29.797 1.00 23.09 146 TYR A C 1
ATOM 879 O O . TYR A 1 122 ? 104.231 14.442 29.384 1.00 24.56 146 TYR A O 1
ATOM 888 N N . ASP A 1 123 ? 102.423 14.962 30.653 1.00 22.39 147 ASP A N 1
ATOM 889 C CA . ASP A 1 123 ? 102.160 13.579 31.047 1.00 21.22 147 ASP A CA 1
ATOM 890 C C . ASP A 1 123 ? 101.029 13.006 30.220 1.00 20.76 147 ASP A C 1
ATOM 891 O O . ASP A 1 123 ? 100.132 13.729 29.758 1.00 22.04 147 ASP A O 1
ATOM 896 N N . SER A 1 124 ? 101.065 11.687 30.041 1.00 21.43 148 SER A N 1
ATOM 897 C CA . SER A 1 124 ? 100.006 11.009 29.323 1.00 21.50 148 SER A CA 1
ATOM 898 C C . SER A 1 124 ? 98.692 11.124 30.085 1.00 20.64 148 SER A C 1
ATOM 899 O O . SER A 1 124 ? 98.658 11.273 31.314 1.00 21.27 148 SER A O 1
ATOM 902 N N . GLN A 1 125 ? 97.601 11.039 29.348 1.00 20.50 149 GLN A N 1
ATOM 903 C CA . GLN A 1 125 ? 96.283 11.098 29.946 1.00 20.83 149 GLN A CA 1
ATOM 904 C C . GLN A 1 125 ? 96.100 10.035 31.015 1.00 20.17 149 GLN A C 1
ATOM 905 O O . GLN A 1 125 ? 95.511 10.309 32.069 1.00 20.97 149 GLN A O 1
ATOM 911 N N . GLU A 1 126 ? 96.568 8.817 30.760 1.00 20.59 150 GLU A N 1
ATOM 912 C CA . GLU A 1 126 ? 96.460 7.758 31.762 1.00 20.85 150 GLU A CA 1
ATOM 913 C C . GLU A 1 126 ? 97.191 8.139 33.041 1.00 20.93 150 GLU A C 1
ATOM 914 O O . GLU A 1 126 ? 96.686 7.888 34.130 1.00 21.78 150 GLU A O 1
ATOM 920 N N . VAL A 1 127 ? 98.387 8.716 32.905 1.00 19.79 151 VAL A N 1
ATOM 921 C CA . VAL A 1 127 ? 99.175 9.113 34.060 1.00 20.60 151 VAL A CA 1
ATOM 922 C C . VAL A 1 127 ? 98.459 10.225 34.838 1.00 20.32 151 VAL A C 1
ATOM 923 O O . VAL A 1 127 ? 98.414 10.209 36.072 1.00 21.90 151 VAL A O 1
ATOM 927 N N . VAL A 1 128 ? 97.856 11.174 34.126 1.00 20.54 152 VAL A N 1
ATOM 928 C CA . VAL A 1 128 ? 97.116 12.268 34.778 1.00 20.30 152 VAL A CA 1
ATOM 929 C C . VAL A 1 128 ? 95.906 11.702 35.521 1.00 20.68 152 VAL A C 1
ATOM 930 O O . VAL A 1 128 ? 95.660 12.025 36.698 1.00 21.81 152 VAL A O 1
ATOM 934 N N . LEU A 1 129 ? 95.141 10.844 34.855 1.00 19.88 153 LEU A N 1
ATOM 935 C CA . LEU A 1 129 ? 93.902 10.329 35.461 1.00 20.61 153 LEU A CA 1
ATOM 936 C C . LEU A 1 129 ? 94.208 9.454 36.693 1.00 19.63 153 LEU A C 1
ATOM 937 O O . LEU A 1 129 ? 93.575 9.586 37.738 1.00 21.31 153 LEU A O 1
ATOM 942 N N . ALA A 1 130 ? 95.178 8.550 36.575 1.00 20.54 154 ALA A N 1
ATOM 943 C CA . ALA A 1 130 ? 95.583 7.738 37.713 1.00 19.87 154 ALA A CA 1
ATOM 944 C C . ALA A 1 130 ? 96.105 8.628 38.837 1.00 19.99 154 ALA A C 1
ATOM 945 O O . ALA A 1 130 ? 95.795 8.429 40.011 1.00 21.36 154 ALA A O 1
ATOM 947 N N . GLY A 1 131 ? 96.878 9.635 38.468 1.00 20.41 155 GLY A N 1
ATOM 948 C CA . GLY A 1 131 ? 97.451 10.560 39.424 1.00 20.36 155 GLY A CA 1
ATOM 949 C C . GLY A 1 131 ? 96.401 11.294 40.212 1.00 20.60 155 GLY A C 1
ATOM 950 O O . GLY A 1 131 ? 96.485 11.356 41.438 1.00 22.73 155 GLY A O 1
ATOM 951 N N . ILE A 1 132 ? 95.388 11.825 39.530 1.00 20.53 156 ILE A N 1
ATOM 952 C CA . ILE A 1 132 ? 94.393 12.607 40.241 1.00 20.78 156 ILE A CA 1
ATOM 953 C C . ILE A 1 132 ? 93.449 11.716 41.029 1.00 19.45 156 ILE A C 1
ATOM 954 O O . ILE A 1 132 ? 92.964 12.139 42.075 1.00 20.38 156 ILE A O 1
ATOM 959 N N . LEU A 1 133 ? 93.207 10.485 40.556 1.00 19.95 157 LEU A N 1
ATOM 960 C CA . LEU A 1 133 ? 92.462 9.502 41.354 1.00 19.31 157 LEU A CA 1
ATOM 961 C C . LEU A 1 133 ? 93.194 9.209 42.661 1.00 19.85 157 LEU A C 1
ATOM 962 O O . LEU A 1 133 ? 92.576 9.110 43.710 1.00 21.65 157 LEU A O 1
ATOM 967 N N . LYS A 1 134 ? 94.511 9.114 42.605 1.00 20.33 158 LYS A N 1
ATOM 968 C CA . LYS A 1 134 ? 95.281 8.884 43.811 1.00 21.02 158 LYS A CA 1
ATOM 969 C C . LYS A 1 134 ? 95.298 10.108 44.713 1.00 21.43 158 LYS A C 1
ATOM 970 O O . LYS A 1 134 ? 95.256 9.957 45.943 1.00 23.52 158 LYS A O 1
ATOM 976 N N . GLU A 1 135 ? 95.359 11.311 44.129 1.00 20.45 159 GLU A N 1
ATOM 977 C CA . GLU A 1 135 ? 95.288 12.565 44.916 1.00 20.90 159 GLU A CA 1
ATOM 978 C C . GLU A 1 135 ? 93.952 12.631 45.660 1.00 21.31 159 GLU A C 1
ATOM 979 O O . GLU A 1 135 ? 93.905 12.994 46.821 1.00 22.53 159 GLU A O 1
ATOM 985 N N . LEU A 1 136 ? 92.869 12.285 44.989 1.00 20.09 160 LEU A N 1
ATOM 986 C CA . LEU A 1 136 ? 91.540 12.268 45.617 1.00 18.94 160 LEU A CA 1
ATOM 987 C C . LEU A 1 136 ? 91.430 11.221 46.733 1.00 19.67 160 LEU A C 1
ATOM 988 O O . LEU A 1 136 ? 90.840 11.473 47.797 1.00 20.79 160 LEU A O 1
ATOM 993 N N . GLU A 1 137 ? 91.976 10.038 46.478 1.00 20.38 161 GLU A N 1
ATOM 994 C CA . GLU A 1 137 ? 92.061 8.977 47.484 1.00 21.23 161 GLU A CA 1
ATOM 995 C C . GLU A 1 137 ? 92.799 9.508 48.722 1.00 21.30 161 GLU A C 1
ATOM 996 O O . GLU A 1 137 ? 92.343 9.291 49.853 1.00 23.03 161 GLU A O 1
ATOM 1002 N N . GLU A 1 138 ? 93.929 10.176 48.505 1.00 21.97 162 GLU A N 1
ATOM 1003 C CA . GLU A 1 138 ? 94.730 10.730 49.590 1.00 23.70 162 GLU A CA 1
ATOM 1004 C C . GLU A 1 138 ? 93.952 11.793 50.355 1.00 23.67 162 GLU A C 1
ATOM 1005 O O . GLU A 1 138 ? 93.983 11.808 51.585 1.00 23.98 162 GLU A O 1
ATOM 1011 N N . ALA A 1 139 ? 93.238 12.660 49.634 1.00 23.10 163 ALA A N 1
ATOM 1012 C CA . ALA A 1 139 ? 92.435 13.720 50.251 1.00 22.04 163 ALA A CA 1
ATOM 1013 C C . ALA A 1 139 ? 91.360 13.134 51.170 1.00 20.99 163 ALA A C 1
ATOM 1014 O O . ALA A 1 139 ? 91.139 13.619 52.277 1.00 22.90 163 ALA A O 1
ATOM 1016 N N . ASP A 1 140 ? 90.664 12.114 50.697 1.00 22.03 164 ASP A N 1
ATOM 1017 C CA . ASP A 1 140 ? 89.590 11.456 51.464 1.00 21.46 164 ASP A CA 1
ATOM 1018 C C . ASP A 1 140 ? 90.187 10.879 52.737 1.00 23.17 164 ASP A C 1
ATOM 1019 O O . ASP A 1 140 ? 89.594 10.990 53.808 1.00 23.69 164 ASP A O 1
ATOM 1024 N N . LYS A 1 141 ? 91.369 10.277 52.609 1.00 23.03 165 LYS A N 1
ATOM 1025 C CA . LYS A 1 141 ? 92.038 9.621 53.741 1.00 26.05 165 LYS A CA 1
ATOM 1026 C C . LYS A 1 141 ? 92.476 10.665 54.771 1.00 25.55 165 LYS A C 1
ATOM 1027 O O . LYS A 1 141 ? 92.334 10.455 55.980 1.00 27.74 165 LYS A O 1
ATOM 1041 N N . LEU A 1 143 ? 91.211 13.590 55.407 1.00 22.42 167 LEU A N 1
ATOM 1042 C CA . LEU A 1 143 ? 90.083 14.185 56.104 1.00 22.84 167 LEU A CA 1
ATOM 1043 C C . LEU A 1 143 ? 89.354 13.227 57.030 1.00 22.82 167 LEU A C 1
ATOM 1044 O O . LEU A 1 143 ? 88.597 13.671 57.886 1.00 23.40 167 LEU A O 1
ATOM 1049 N N . GLU A 1 144 ? 89.574 11.926 56.864 1.00 23.28 168 GLU A N 1
ATOM 1050 C CA . GLU A 1 144 ? 88.821 10.913 57.587 1.00 25.00 168 GLU A CA 1
ATOM 1051 C C . GLU A 1 144 ? 89.063 11.084 59.084 1.00 26.18 168 GLU A C 1
ATOM 1052 O O . GLU A 1 144 ? 90.199 11.066 59.542 1.00 28.03 168 GLU A O 1
ATOM 1058 N N . GLY A 1 145 ? 87.972 11.298 59.810 1.00 25.71 169 GLY A N 1
ATOM 1059 C CA . GLY A 1 145 ? 88.022 11.420 61.262 1.00 27.16 169 GLY A CA 1
ATOM 1060 C C . GLY A 1 145 ? 88.577 12.729 61.785 1.00 29.09 169 GLY A C 1
ATOM 1061 O O . GLY A 1 145 ? 88.756 12.890 63.001 1.00 31.65 169 GLY A O 1
ATOM 1062 N N . SER A 1 146 ? 88.837 13.688 60.899 1.00 27.93 170 SER A N 1
ATOM 1063 C CA . SER A 1 146 ? 89.526 14.896 61.315 1.00 26.68 170 SER A CA 1
ATOM 1064 C C . SER A 1 146 ? 88.644 15.811 62.155 1.00 26.94 170 SER A C 1
ATOM 1065 O O . SER A 1 146 ? 87.498 16.096 61.797 1.00 27.22 170 SER A O 1
ATOM 1068 N N A ASP A 1 147 ? 89.207 16.276 63.266 0.50 27.21 171 ASP A N 1
ATOM 1069 N N B ASP A 1 147 ? 89.184 16.282 63.275 0.50 27.53 171 ASP A N 1
ATOM 1070 C CA A ASP A 1 147 ? 88.560 17.255 64.122 0.50 27.75 171 ASP A CA 1
ATOM 1071 C CA B ASP A 1 147 ? 88.502 17.284 64.087 0.50 28.37 171 ASP A CA 1
ATOM 1072 C C A ASP A 1 147 ? 88.972 18.693 63.783 0.50 27.57 171 ASP A C 1
ATOM 1073 C C B ASP A 1 147 ? 88.979 18.703 63.786 0.50 27.92 171 ASP A C 1
ATOM 1074 O O A ASP A 1 147 ? 88.596 19.625 64.490 0.50 27.54 171 ASP A O 1
ATOM 1075 O O B ASP A 1 147 ? 88.656 19.634 64.520 0.50 27.98 171 ASP A O 1
ATOM 1084 N N . GLU A 1 148 ? 89.730 18.885 62.703 1.00 27.69 172 GLU A N 1
ATOM 1085 C CA . GLU A 1 148 ? 90.241 20.204 62.362 1.00 25.76 172 GLU A CA 1
ATOM 1086 C C . GLU A 1 148 ? 89.105 21.152 62.030 1.00 25.56 172 GLU A C 1
ATOM 1087 O O . GLU A 1 148 ? 88.137 20.778 61.367 1.00 24.83 172 GLU A O 1
ATOM 1093 N N . ILE A 1 149 ? 89.216 22.376 62.529 1.00 25.65 173 ILE A N 1
ATOM 1094 C CA . ILE A 1 149 ? 88.231 23.416 62.294 1.00 25.93 173 ILE A CA 1
ATOM 1095 C C . ILE A 1 149 ? 88.842 24.399 61.306 1.00 27.36 173 ILE A C 1
ATOM 1096 O O . ILE A 1 149 ? 89.793 25.117 61.642 1.00 27.76 173 ILE A O 1
ATOM 1101 N N . ILE A 1 150 ? 88.327 24.397 60.069 1.00 25.37 174 ILE A N 1
ATOM 1102 C CA . ILE A 1 150 ? 88.817 25.310 59.041 1.00 24.75 174 ILE A CA 1
ATOM 1103 C C . ILE A 1 150 ? 87.910 26.517 58.954 1.00 24.88 174 ILE A C 1
ATOM 1104 O O . ILE A 1 150 ? 86.772 26.492 59.450 1.00 27.75 174 ILE A O 1
ATOM 1109 N N . SER A 1 151 ? 88.438 27.571 58.335 1.00 24.95 175 SER A N 1
ATOM 1110 C CA . SER A 1 151 ? 87.709 28.807 58.106 1.00 24.99 175 SER A CA 1
ATOM 1111 C C . SER A 1 151 ? 87.744 29.145 56.618 1.00 23.65 175 SER A C 1
ATOM 1112 O O . SER A 1 151 ? 88.564 28.598 55.872 1.00 24.03 175 SER A O 1
ATOM 1115 N N . GLY A 1 152 ? 86.859 30.050 56.200 1.00 22.97 176 GLY A N 1
ATOM 1116 C CA . GLY A 1 152 ? 86.815 30.510 54.807 1.00 23.13 176 GLY A CA 1
ATOM 1117 C C . GLY A 1 152 ? 86.105 29.551 53.870 1.00 24.18 176 GLY A C 1
ATOM 1118 O O . GLY A 1 152 ? 86.141 29.728 52.643 1.00 24.08 176 GLY A O 1
ATOM 1119 N N . ASP A 1 153 ? 85.442 28.547 54.439 1.00 23.33 177 ASP A N 1
ATOM 1120 C CA . ASP A 1 153 ? 84.796 27.517 53.640 1.00 22.67 177 ASP A CA 1
ATOM 1121 C C . ASP A 1 153 ? 83.376 27.963 53.303 1.00 22.91 177 ASP A C 1
ATOM 1122 O O . ASP A 1 153 ? 82.428 27.643 53.988 1.00 25.27 177 ASP A O 1
ATOM 1127 N N . ILE A 1 154 ? 83.251 28.649 52.184 1.00 23.23 178 ILE A N 1
ATOM 1128 C CA . ILE A 1 154 ? 81.981 29.147 51.691 1.00 22.13 178 ILE A CA 1
ATOM 1129 C C . ILE A 1 154 ? 81.116 28.089 51.016 1.00 22.21 178 ILE A C 1
ATOM 1130 O O . ILE A 1 154 ? 79.977 28.373 50.627 1.00 25.92 178 ILE A O 1
ATOM 1135 N N . ILE A 1 155 ? 81.629 26.870 50.893 1.00 21.18 179 ILE A N 1
ATOM 1136 C CA . ILE A 1 155 ? 80.855 25.783 50.268 1.00 19.77 179 ILE A CA 1
ATOM 1137 C C . ILE A 1 155 ? 80.140 24.958 51.318 1.00 20.46 179 ILE A C 1
ATOM 1138 O O . ILE A 1 155 ? 78.928 24.762 51.235 1.00 22.05 179 ILE A O 1
ATOM 1143 N N . TYR A 1 156 ? 80.885 24.480 52.317 1.00 20.88 180 TYR A N 1
ATOM 1144 C CA . TYR A 1 156 ? 80.315 23.575 53.294 1.00 22.14 180 TYR A CA 1
ATOM 1145 C C . TYR A 1 156 ? 80.455 24.038 54.742 1.00 22.41 180 TYR A C 1
ATOM 1146 O O . TYR A 1 156 ? 80.190 23.256 55.658 1.00 22.34 180 TYR A O 1
ATOM 1155 N N . ASN A 1 157 ? 80.850 25.293 54.945 1.00 22.77 181 ASN A N 1
ATOM 1156 C CA . ASN A 1 157 ? 80.938 25.860 56.292 1.00 24.23 181 ASN A CA 1
ATOM 1157 C C . ASN A 1 157 ? 81.782 25.046 57.274 1.00 25.04 181 ASN A C 1
ATOM 1158 O O . ASN A 1 157 ? 81.480 25.010 58.486 1.00 28.16 181 ASN A O 1
ATOM 1163 N N . GLY A 1 158 ? 82.831 24.403 56.770 1.00 24.93 182 GLY A N 1
ATOM 1164 C CA . GLY A 1 158 ? 83.791 23.707 57.608 1.00 25.15 182 GLY A CA 1
ATOM 1165 C C . GLY A 1 158 ? 83.490 22.240 57.835 1.00 25.46 182 GLY A C 1
ATOM 1166 O O . GLY A 1 158 ? 84.235 21.548 58.537 1.00 26.26 182 GLY A O 1
ATOM 1167 N N . ASN A 1 159 ? 82.398 21.747 57.248 1.00 22.65 183 ASN A N 1
ATOM 1168 C CA . ASN A 1 159 ? 82.017 20.360 57.438 1.00 21.59 183 ASN A CA 1
ATOM 1169 C C . ASN A 1 159 ? 82.911 19.450 56.568 1.00 20.87 183 ASN A C 1
ATOM 1170 O O . ASN A 1 159 ? 82.720 19.322 55.356 1.00 21.67 183 ASN A O 1
ATOM 1175 N N . LEU A 1 160 ? 83.926 18.859 57.186 1.00 20.73 184 LEU A N 1
ATOM 1176 C CA . LEU A 1 160 ? 84.902 18.064 56.466 1.00 21.58 184 LEU A CA 1
ATOM 1177 C C . LEU A 1 160 ? 84.289 16.795 55.903 1.00 20.64 184 LEU A C 1
ATOM 1178 O O . LEU A 1 160 ? 84.773 16.294 54.904 1.00 21.99 184 LEU A O 1
ATOM 1183 N N . VAL A 1 161 ? 83.236 16.277 56.521 1.00 21.09 185 VAL A N 1
ATOM 1184 C CA . VAL A 1 161 ? 82.547 15.087 56.012 1.00 20.44 185 VAL A CA 1
ATOM 1185 C C . VAL A 1 161 ? 81.921 15.436 54.674 1.00 20.53 185 VAL A C 1
ATOM 1186 O O . VAL A 1 161 ? 81.970 14.620 53.749 1.00 21.10 185 VAL A O 1
ATOM 1190 N N . ASN A 1 162 ? 81.372 16.645 54.553 1.00 20.36 186 ASN A N 1
ATOM 1191 C CA . ASN A 1 162 ? 80.787 17.056 53.264 1.00 19.54 186 ASN A CA 1
ATOM 1192 C C . ASN A 1 162 ? 81.862 17.100 52.174 1.00 19.31 186 ASN A C 1
ATOM 1193 O O . ASN A 1 162 ? 81.618 16.738 51.017 1.00 19.43 186 ASN A O 1
ATOM 1198 N N . TRP A 1 163 ? 83.061 17.532 52.533 1.00 19.88 187 TRP A N 1
ATOM 1199 C CA . TRP A 1 163 ? 84.156 17.548 51.577 1.00 19.36 187 TRP A CA 1
ATOM 1200 C C . TRP A 1 163 ? 84.520 16.125 51.178 1.00 18.33 187 TRP A C 1
ATOM 1201 O O . TRP A 1 163 ? 84.765 15.860 50.007 1.00 20.27 187 TRP A O 1
ATOM 1212 N N . ARG A 1 164 ? 84.552 15.202 52.140 1.00 19.10 188 ARG A N 1
ATOM 1213 C CA . ARG A 1 164 ? 84.838 13.803 51.831 1.00 20.25 188 ARG A CA 1
ATOM 1214 C C . ARG A 1 164 ? 83.792 13.235 50.864 1.00 18.33 188 ARG A C 1
ATOM 1215 O O . ARG A 1 164 ? 84.127 12.540 49.910 1.00 19.63 188 ARG A O 1
ATOM 1223 N N . LYS A 1 165 ? 82.529 13.557 51.096 1.00 18.61 189 LYS A N 1
ATOM 1224 C CA . LYS A 1 165 ? 81.454 13.113 50.228 1.00 18.25 189 LYS A CA 1
ATOM 1225 C C . LYS A 1 165 ? 81.664 13.612 48.803 1.00 18.39 189 LYS A C 1
ATOM 1226 O O . LYS A 1 165 ? 81.428 12.864 47.831 1.00 19.35 189 LYS A O 1
ATOM 1232 N N . LEU A 1 166 ? 82.041 14.886 48.672 1.00 18.79 190 LEU A N 1
ATOM 1233 C CA . LEU A 1 166 ? 82.266 15.494 47.363 1.00 18.25 190 LEU A CA 1
ATOM 1234 C C . LEU A 1 166 ? 83.489 14.879 46.668 1.00 17.97 190 LEU A C 1
ATOM 1235 O O . LEU A 1 166 ? 83.470 14.563 45.476 1.00 19.12 190 LEU A O 1
ATOM 1240 N N . ILE A 1 167 ? 84.557 14.674 47.431 1.00 18.78 191 ILE A N 1
ATOM 1241 C CA . ILE A 1 167 ? 85.759 14.018 46.920 1.00 18.38 191 ILE A CA 1
ATOM 1242 C C . ILE A 1 167 ? 85.421 12.627 46.389 1.00 18.26 191 ILE A C 1
ATOM 1243 O O . ILE A 1 167 ? 85.840 12.230 45.306 1.00 18.90 191 ILE A O 1
ATOM 1248 N N . ASN A 1 168 ? 84.660 11.868 47.158 1.00 19.24 192 ASN A N 1
ATOM 1249 C CA . ASN A 1 168 ? 84.315 10.516 46.743 1.00 19.14 192 ASN A CA 1
ATOM 1250 C C . ASN A 1 168 ? 83.379 10.493 45.534 1.00 17.70 192 ASN A C 1
ATOM 1251 O O . ASN A 1 168 ? 83.568 9.681 44.619 1.00 19.08 192 ASN A O 1
ATOM 1256 N N . ALA A 1 169 ? 82.393 11.383 45.514 1.00 18.85 193 ALA A N 1
ATOM 1257 C CA . ALA A 1 169 ? 81.532 11.535 44.341 1.00 18.02 193 ALA A CA 1
ATOM 1258 C C . ALA A 1 169 ? 82.391 11.863 43.115 1.00 17.58 193 ALA A C 1
ATOM 1259 O O . ALA A 1 169 ? 82.135 11.350 42.030 1.00 18.95 193 ALA A O 1
ATOM 1261 N N . TYR A 1 170 ? 83.411 12.703 43.294 1.00 17.53 194 TYR A N 1
ATOM 1262 C CA . TYR A 1 170 ? 84.255 13.088 42.163 1.00 18.05 194 TYR A CA 1
ATOM 1263 C C . TYR A 1 170 ? 85.063 11.884 41.644 1.00 17.22 194 TYR A C 1
ATOM 1264 O O . TYR A 1 170 ? 85.245 11.690 40.422 1.00 19.14 194 TYR A O 1
ATOM 1273 N N . ARG A 1 171 ? 85.540 11.051 42.557 1.00 18.44 195 ARG A N 1
ATOM 1274 C CA . ARG A 1 171 ? 86.227 9.826 42.166 1.00 18.49 195 ARG A CA 1
ATOM 1275 C C . ARG A 1 171 ? 85.303 8.956 41.329 1.00 17.31 195 ARG A C 1
ATOM 1276 O O . ARG A 1 171 ? 85.731 8.428 40.315 1.00 18.96 195 ARG A O 1
ATOM 1284 N N . LEU A 1 172 ? 84.033 8.847 41.731 1.00 18.33 196 LEU A N 1
ATOM 1285 C CA . LEU A 1 172 ? 83.048 8.068 40.975 1.00 18.33 196 LEU A CA 1
ATOM 1286 C C . LEU A 1 172 ? 82.800 8.669 39.595 1.00 18.37 196 LEU A C 1
ATOM 1287 O O . LEU A 1 172 ? 82.687 7.951 38.612 1.00 19.30 196 LEU A O 1
ATOM 1292 N N . ARG A 1 173 ? 82.751 9.991 39.526 1.00 18.78 197 ARG A N 1
ATOM 1293 C CA . ARG A 1 173 ? 82.580 10.686 38.234 1.00 18.40 197 ARG A CA 1
ATOM 1294 C C . ARG A 1 173 ? 83.711 10.300 37.282 1.00 18.87 197 ARG A C 1
ATOM 1295 O O . ARG A 1 173 ? 83.488 9.953 36.123 1.00 19.37 197 ARG A O 1
ATOM 1303 N N . ILE A 1 174 ? 84.933 10.383 37.767 1.00 17.44 198 ILE A N 1
ATOM 1304 C CA . ILE A 1 174 ? 86.094 10.099 36.939 1.00 17.43 198 ILE A CA 1
ATOM 1305 C C . ILE A 1 174 ? 86.068 8.634 36.543 1.00 16.85 198 ILE A C 1
ATOM 1306 O O . ILE A 1 174 ? 86.260 8.280 35.382 1.00 19.57 198 ILE A O 1
ATOM 1311 N N . LEU A 1 175 ? 85.810 7.763 37.501 1.00 17.54 199 LEU A N 1
ATOM 1312 C CA . LEU A 1 175 ? 85.831 6.334 37.197 1.00 19.02 199 LEU A CA 1
ATOM 1313 C C . LEU A 1 175 ? 84.745 5.934 36.179 1.00 19.24 199 LEU A C 1
ATOM 1314 O O . LEU A 1 175 ? 84.985 5.119 35.291 1.00 20.11 199 LEU A O 1
ATOM 1327 N N . SER A 1 177 ? 83.574 7.843 33.860 1.00 19.01 201 SER A N 1
ATOM 1328 C CA . SER A 1 177 ? 84.027 8.321 32.552 1.00 19.12 201 SER A CA 1
ATOM 1329 C C . SER A 1 177 ? 85.004 7.332 31.913 1.00 20.56 201 SER A C 1
ATOM 1330 O O . SER A 1 177 ? 85.143 7.323 30.692 1.00 20.91 201 SER A O 1
ATOM 1333 N N . LEU A 1 178 ? 85.635 6.482 32.739 1.00 19.57 202 LEU A N 1
ATOM 1334 C CA . LEU A 1 178 ? 86.571 5.475 32.297 1.00 20.15 202 LEU A CA 1
ATOM 1335 C C . LEU A 1 178 ? 85.895 4.115 32.170 1.00 21.31 202 LEU A C 1
ATOM 1336 O O . LEU A 1 178 ? 86.562 3.074 32.226 1.00 21.36 202 LEU A O 1
ATOM 1341 N N . SER A 1 179 ? 84.589 4.121 31.906 1.00 20.70 203 SER A N 1
ATOM 1342 C CA . SER A 1 179 ? 83.856 2.878 31.719 1.00 22.17 203 SER A CA 1
ATOM 1343 C C . SER A 1 179 ? 84.382 1.998 30.594 1.00 23.07 203 SER A C 1
ATOM 1344 O O . SER A 1 179 ? 84.131 0.784 30.598 1.00 25.64 203 SER A O 1
ATOM 1347 N N . GLY A 1 180 ? 85.134 2.579 29.655 1.00 22.18 204 GLY A N 1
ATOM 1348 C CA . GLY A 1 180 ? 85.724 1.785 28.583 1.00 23.41 204 GLY A CA 1
ATOM 1349 C C . GLY A 1 180 ? 87.028 1.105 28.938 1.00 23.79 204 GLY A C 1
ATOM 1350 O O . GLY A 1 180 ? 87.590 0.366 28.110 1.00 27.22 204 GLY A O 1
ATOM 1351 N N . LYS A 1 181 ? 87.521 1.345 30.154 1.00 24.00 205 LYS A N 1
ATOM 1352 C CA . LYS A 1 181 ? 88.808 0.809 30.599 1.00 23.21 205 LYS A CA 1
ATOM 1353 C C . LYS A 1 181 ? 88.693 -0.189 31.736 1.00 24.33 205 LYS A C 1
ATOM 1354 O O . LYS A 1 181 ? 87.891 0.005 32.641 1.00 26.45 205 LYS A O 1
ATOM 1360 N N . GLU A 1 182 ? 89.535 -1.215 31.718 1.00 24.36 206 GLU A N 1
ATOM 1361 C CA . GLU A 1 182 ? 89.672 -2.114 32.859 1.00 26.74 206 GLU A CA 1
ATOM 1362 C C . GLU A 1 182 ? 90.512 -1.481 33.946 1.00 24.65 206 GLU A C 1
ATOM 1363 O O . GLU A 1 182 ? 90.195 -1.600 35.134 1.00 25.64 206 GLU A O 1
ATOM 1369 N N . LYS A 1 183 ? 91.600 -0.846 33.529 1.00 23.52 207 LYS A N 1
ATOM 1370 C CA . LYS A 1 183 ? 92.594 -0.268 34.413 1.00 24.66 207 LYS A CA 1
ATOM 1371 C C . LYS A 1 183 ? 92.904 1.173 34.009 1.00 23.32 207 LYS A C 1
ATOM 1372 O O . LYS A 1 183 ? 92.802 1.554 32.838 1.00 23.88 207 LYS A O 1
ATOM 1378 N N . VAL A 1 184 ? 93.276 1.961 35.003 1.00 22.32 208 VAL A N 1
ATOM 1379 C CA . VAL A 1 184 ? 93.861 3.268 34.798 1.00 22.19 208 VAL A CA 1
ATOM 1380 C C . VAL A 1 184 ? 95.059 3.328 35.727 1.00 22.80 208 VAL A C 1
ATOM 1381 O O . VAL A 1 184 ? 94.927 3.286 36.956 1.00 23.90 208 VAL A O 1
ATOM 1385 N N . GLY A 1 185 ? 96.247 3.341 35.148 1.00 24.26 209 GLY A N 1
ATOM 1386 C CA . GLY A 1 185 ? 97.437 3.108 35.936 1.00 24.83 209 GLY A CA 1
ATOM 1387 C C . GLY A 1 185 ? 97.339 1.731 36.576 1.00 26.13 209 GLY A C 1
ATOM 1388 O O . GLY A 1 185 ? 96.989 0.756 35.913 1.00 27.22 209 GLY A O 1
ATOM 1389 N N . ASP A 1 186 ? 97.619 1.652 37.873 1.00 27.18 210 ASP A N 1
ATOM 1390 C CA . ASP A 1 186 ? 97.447 0.391 38.613 1.00 28.24 210 ASP A CA 1
ATOM 1391 C C . ASP A 1 186 ? 96.059 0.242 39.256 1.00 27.02 210 ASP A C 1
ATOM 1392 O O . ASP A 1 186 ? 95.803 -0.738 39.960 1.00 29.59 210 ASP A O 1
ATOM 1397 N N . ILE A 1 187 ? 95.159 1.189 38.974 1.00 24.68 211 ILE A N 1
ATOM 1398 C CA . ILE A 1 187 ? 93.807 1.185 39.548 1.00 23.40 211 ILE A CA 1
ATOM 1399 C C . ILE A 1 187 ? 92.860 0.342 38.689 1.00 23.69 211 ILE A C 1
ATOM 1400 O O . ILE A 1 187 ? 92.717 0.577 37.491 1.00 24.28 211 ILE A O 1
ATOM 1405 N N . ASP A 1 188 ? 92.215 -0.638 39.289 1.00 23.97 212 ASP A N 1
ATOM 1406 C CA . ASP A 1 188 ? 91.188 -1.408 38.609 1.00 24.21 212 ASP A CA 1
ATOM 1407 C C . ASP A 1 188 ? 89.891 -0.622 38.690 1.00 24.06 212 ASP A C 1
ATOM 1408 O O . ASP A 1 188 ? 89.359 -0.422 39.780 1.00 25.45 212 ASP A O 1
ATOM 1413 N N . VAL A 1 189 ? 89.401 -0.155 37.547 1.00 22.55 213 VAL A N 1
ATOM 1414 C CA . VAL A 1 189 ? 88.315 0.840 37.512 1.00 22.25 213 VAL A CA 1
ATOM 1415 C C . VAL A 1 189 ? 87.075 0.363 38.254 1.00 22.62 213 VAL A C 1
ATOM 1416 O O . VAL A 1 189 ? 86.556 1.069 39.125 1.00 23.03 213 VAL A O 1
ATOM 1420 N N . LYS A 1 190 ? 86.591 -0.823 37.925 1.00 23.52 214 LYS A N 1
ATOM 1421 C CA . LYS A 1 190 ? 85.322 -1.302 38.492 1.00 23.94 214 LYS A CA 1
ATOM 1422 C C . LYS A 1 190 ? 85.459 -1.660 39.963 1.00 24.82 214 LYS A C 1
ATOM 1423 O O . LYS A 1 190 ? 84.572 -1.369 40.760 1.00 25.32 214 LYS A O 1
ATOM 1429 N N . SER A 1 191 ? 86.570 -2.283 40.339 1.00 24.71 215 SER A N 1
ATOM 1430 C CA . SER A 1 191 ? 86.747 -2.666 41.735 1.00 25.41 215 SER A CA 1
ATOM 1431 C C . SER A 1 191 ? 86.967 -1.423 42.604 1.00 23.09 215 SER A C 1
ATOM 1432 O O . SER A 1 191 ? 86.442 -1.340 43.716 1.00 26.30 215 SER A O 1
ATOM 1435 N N . GLU A 1 192 ? 87.707 -0.435 42.114 1.00 23.58 216 GLU A N 1
ATOM 1436 C CA . GLU A 1 192 ? 87.892 0.807 42.871 1.00 23.39 216 GLU A CA 1
ATOM 1437 C C . GLU A 1 192 ? 86.559 1.531 43.040 1.00 21.90 216 GLU A C 1
ATOM 1438 O O . GLU A 1 192 ? 86.251 2.027 44.120 1.00 22.03 216 GLU A O 1
ATOM 1444 N N . PHE A 1 193 ? 85.768 1.582 41.973 1.00 20.35 217 PHE A N 1
ATOM 1445 C CA . PHE A 1 193 ? 84.445 2.208 42.030 1.00 20.49 217 PHE A CA 1
ATOM 1446 C C . PHE A 1 193 ? 83.631 1.546 43.148 1.00 20.43 217 PHE A C 1
ATOM 1447 O O . PHE A 1 193 ? 83.084 2.222 44.027 1.00 20.82 217 PHE A O 1
ATOM 1455 N N A SER A 1 194 ? 83.585 0.217 43.125 0.50 21.30 218 SER A N 1
ATOM 1456 N N B SER A 1 194 ? 83.583 0.219 43.137 0.50 22.51 218 SER A N 1
ATOM 1457 C CA A SER A 1 194 ? 82.805 -0.541 44.092 0.50 20.87 218 SER A CA 1
ATOM 1458 C CA B SER A 1 194 ? 82.788 -0.525 44.106 0.50 23.12 218 SER A CA 1
ATOM 1459 C C A SER A 1 194 ? 83.284 -0.307 45.527 0.50 21.34 218 SER A C 1
ATOM 1460 C C B SER A 1 194 ? 83.285 -0.350 45.542 0.50 22.72 218 SER A C 1
ATOM 1461 O O A SER A 1 194 ? 82.466 -0.146 46.432 0.50 22.09 218 SER A O 1
ATOM 1462 O O B SER A 1 194 ? 82.482 -0.293 46.470 0.50 24.17 218 SER A O 1
ATOM 1467 N N . LYS A 1 195 ? 84.600 -0.254 45.715 1.00 22.15 219 LYS A N 1
ATOM 1468 C CA . LYS A 1 195 ? 85.192 -0.006 47.028 1.00 22.84 219 LYS A CA 1
ATOM 1469 C C . LYS A 1 195 ? 84.803 1.357 47.578 1.00 23.04 219 LYS A C 1
ATOM 1470 O O . LYS A 1 195 ? 84.464 1.484 48.752 1.00 24.22 219 LYS A O 1
ATOM 1476 N N . ILE A 1 196 ? 84.809 2.366 46.726 1.00 22.08 220 ILE A N 1
ATOM 1477 C CA . ILE A 1 196 ? 84.439 3.700 47.160 1.00 21.43 220 ILE A CA 1
ATOM 1478 C C . ILE A 1 196 ? 82.973 3.723 47.578 1.00 22.69 220 ILE A C 1
ATOM 1479 O O . ILE A 1 196 ? 82.622 4.317 48.573 1.00 23.57 220 ILE A O 1
ATOM 1484 N N . VAL A 1 197 ? 82.105 3.095 46.797 1.00 22.17 221 VAL A N 1
ATOM 1485 C CA . VAL A 1 197 ? 80.685 3.072 47.137 1.00 21.83 221 VAL A CA 1
ATOM 1486 C C . VAL A 1 197 ? 80.456 2.351 48.466 1.00 24.06 221 VAL A C 1
ATOM 1487 O O . VAL A 1 197 ? 79.650 2.804 49.287 1.00 25.22 221 VAL A O 1
ATOM 1491 N N . ALA A 1 198 ? 81.173 1.248 48.663 1.00 23.23 222 ALA A N 1
ATOM 1492 C CA . ALA A 1 198 ? 81.065 0.460 49.895 1.00 24.89 222 ALA A CA 1
ATOM 1493 C C . ALA A 1 198 ? 81.547 1.221 51.116 1.00 25.54 222 ALA A C 1
ATOM 1494 O O . ALA A 1 198 ? 80.925 1.139 52.182 1.00 28.13 222 ALA A O 1
ATOM 1496 N N . ASP A 1 199 ? 82.665 1.926 50.972 1.00 25.02 223 ASP A N 1
ATOM 1497 C CA . ASP A 1 199 ? 83.296 2.614 52.088 1.00 26.20 223 ASP A CA 1
ATOM 1498 C C . ASP A 1 199 ? 82.603 3.941 52.379 1.00 27.08 223 ASP A C 1
ATOM 1499 O O . ASP A 1 199 ? 82.407 4.285 53.547 1.00 27.72 223 ASP A O 1
ATOM 1504 N N . GLY A 1 200 ? 82.251 4.699 51.336 1.00 26.79 224 GLY A N 1
ATOM 1505 C CA . GLY A 1 200 ? 81.686 6.033 51.524 1.00 24.93 224 GLY A CA 1
ATOM 1506 C C . GLY A 1 200 ? 82.670 6.990 52.189 1.00 24.23 224 GLY A C 1
ATOM 1507 O O . GLY A 1 200 ? 83.856 6.692 52.298 1.00 25.12 224 GLY A O 1
ATOM 1508 N N . PRO A 1 201 ? 82.190 8.163 52.630 1.00 22.59 225 PRO A N 1
ATOM 1509 C CA . PRO A 1 201 ? 80.834 8.597 52.509 1.00 21.37 225 PRO A CA 1
ATOM 1510 C C . PRO A 1 201 ? 80.537 9.166 51.132 1.00 21.02 225 PRO A C 1
ATOM 1511 O O . PRO A 1 201 ? 81.447 9.585 50.420 1.00 22.49 225 PRO A O 1
ATOM 1515 N N . LEU A 1 202 ? 79.257 9.203 50.804 1.00 21.45 226 LEU A N 1
ATOM 1516 C CA . LEU A 1 202 ? 78.772 9.806 49.557 1.00 20.14 226 LEU A CA 1
ATOM 1517 C C . LEU A 1 202 ? 77.703 10.832 49.863 1.00 20.69 226 LEU A C 1
ATOM 1518 O O . LEU A 1 202 ? 77.140 10.876 50.956 1.00 20.76 226 LEU A O 1
ATOM 1536 N N . GLU A 1 204 ? 74.220 12.449 50.279 1.00 21.55 228 GLU A N 1
ATOM 1537 C CA . GLU A 1 204 ? 72.977 11.784 50.703 1.00 21.35 228 GLU A CA 1
ATOM 1538 C C . GLU A 1 204 ? 71.719 12.512 50.283 1.00 22.58 228 GLU A C 1
ATOM 1539 O O . GLU A 1 204 ? 70.646 11.959 50.380 1.00 24.01 228 GLU A O 1
ATOM 1545 N N . SER A 1 205 ? 71.855 13.760 49.856 1.00 21.71 229 SER A N 1
ATOM 1546 C CA . SER A 1 205 ? 70.732 14.575 49.445 1.00 23.11 229 SER A CA 1
ATOM 1547 C C . SER A 1 205 ? 71.251 15.813 48.724 1.00 24.39 229 SER A C 1
ATOM 1548 O O . SER A 1 205 ? 72.453 16.086 48.685 1.00 21.89 229 SER A O 1
ATOM 1551 N N . LEU A 1 206 ? 70.320 16.575 48.185 1.00 25.61 230 LEU A N 1
ATOM 1552 C CA . LEU A 1 206 ? 70.610 17.846 47.557 1.00 26.49 230 LEU A CA 1
ATOM 1553 C C . LEU A 1 206 ? 71.386 18.792 48.492 1.00 26.89 230 LEU A C 1
ATOM 1554 O O . LEU A 1 206 ? 72.211 19.590 48.048 1.00 28.06 230 LEU A O 1
ATOM 1559 N N . SER A 1 207 ? 71.161 18.677 49.804 1.00 26.13 231 SER A N 1
ATOM 1560 C CA A SER A 1 207 ? 71.876 19.492 50.799 0.60 26.94 231 SER A CA 1
ATOM 1561 C CA B SER A 1 207 ? 71.871 19.542 50.755 0.40 26.68 231 SER A CA 1
ATOM 1562 C C . SER A 1 207 ? 73.386 19.299 50.776 1.00 25.13 231 SER A C 1
ATOM 1563 O O . SER A 1 207 ? 74.139 20.146 51.227 1.00 26.70 231 SER A O 1
ATOM 1568 N N . ASP A 1 208 ? 73.829 18.160 50.254 1.00 23.18 232 ASP A N 1
ATOM 1569 C CA . ASP A 1 208 ? 75.253 17.820 50.201 1.00 22.41 232 ASP A CA 1
ATOM 1570 C C . ASP A 1 208 ? 75.912 18.290 48.908 1.00 20.20 232 ASP A C 1
ATOM 1571 O O . ASP A 1 208 ? 77.112 18.115 48.730 1.00 20.89 232 ASP A O 1
ATOM 1576 N N . ASN A 1 209 ? 75.150 18.919 48.009 1.00 20.30 233 ASN A N 1
ATOM 1577 C CA . ASN A 1 209 ? 75.727 19.395 46.740 1.00 19.75 233 ASN A CA 1
ATOM 1578 C C . ASN A 1 209 ? 76.995 20.228 46.895 1.00 20.93 233 ASN A C 1
ATOM 1579 O O . ASN A 1 209 ? 77.089 21.090 47.743 1.00 21.65 233 ASN A O 1
ATOM 1584 N N . GLY A 1 210 ? 77.957 19.965 46.023 1.00 20.08 234 GLY A N 1
ATOM 1585 C CA . GLY A 1 210 ? 79.121 20.785 45.891 1.00 20.32 234 GLY A CA 1
ATOM 1586 C C . GLY A 1 210 ? 78.740 21.936 44.999 1.00 18.84 234 GLY A C 1
ATOM 1587 O O . GLY A 1 210 ? 78.889 21.848 43.777 1.00 21.34 234 GLY A O 1
ATOM 1588 N N . GLN A 1 211 ? 78.208 22.995 45.604 1.00 19.93 235 GLN A N 1
ATOM 1589 C CA . GLN A 1 211 ? 77.698 24.140 44.861 1.00 20.20 235 GLN A CA 1
ATOM 1590 C C . GLN A 1 211 ? 78.033 25.461 45.515 1.00 20.42 235 GLN A C 1
ATOM 1591 O O . GLN A 1 211 ? 78.269 25.531 46.728 1.00 21.07 235 GLN A O 1
ATOM 1597 N N . LEU A 1 212 ? 78.058 26.505 44.691 1.00 20.15 236 LEU A N 1
ATOM 1598 C CA . LEU A 1 212 ? 78.334 27.856 45.135 1.00 19.04 236 LEU A CA 1
ATOM 1599 C C . LEU A 1 212 ? 77.027 28.644 45.191 1.00 18.30 236 LEU A C 1
ATOM 1600 O O . LEU A 1 212 ? 76.303 28.720 44.208 1.00 21.16 236 LEU A O 1
ATOM 1605 N N . ILE A 1 213 ? 76.737 29.218 46.354 1.00 19.67 237 ILE A N 1
ATOM 1606 C CA . ILE A 1 213 ? 75.593 30.096 46.564 1.00 20.80 237 ILE A CA 1
ATOM 1607 C C . ILE A 1 213 ? 75.990 31.529 46.250 1.00 22.09 237 ILE A C 1
ATOM 1608 O O . ILE A 1 213 ? 77.034 32.012 46.714 1.00 24.31 237 ILE A O 1
ATOM 1613 N N . TYR A 1 214 ? 75.164 32.196 45.442 1.00 21.53 238 TYR A N 1
ATOM 1614 C CA . TYR A 1 214 ? 75.393 33.580 45.080 1.00 21.40 238 TYR A CA 1
ATOM 1615 C C . TYR A 1 214 ? 74.570 34.509 45.942 1.00 22.24 238 TYR A C 1
ATOM 1616 O O . TYR A 1 214 ? 73.536 34.119 46.483 1.00 25.03 238 TYR A O 1
ATOM 1625 N N . LEU A 1 215 ? 75.066 35.739 46.038 1.00 22.90 239 LEU A N 1
ATOM 1626 C CA . LEU A 1 215 ? 74.503 36.769 46.928 1.00 23.47 239 LEU A CA 1
ATOM 1627 C C . LEU A 1 215 ? 74.476 38.075 46.181 1.00 26.22 239 LEU A C 1
ATOM 1628 O O . LEU A 1 215 ? 75.339 38.328 45.340 1.00 25.55 239 LEU A O 1
ATOM 1633 N N . ASP A 1 216 ? 73.482 38.902 46.482 1.00 26.06 240 ASP A N 1
ATOM 1634 C CA . ASP A 1 216 ? 73.358 40.210 45.830 1.00 27.85 240 ASP A CA 1
ATOM 1635 C C . ASP A 1 216 ? 74.323 41.225 46.452 1.00 28.21 240 ASP A C 1
ATOM 1636 O O . ASP A 1 216 ? 73.915 42.157 47.157 1.00 28.51 240 ASP A O 1
ATOM 1641 N N . GLN A 1 217 ? 75.603 41.035 46.162 1.00 26.50 241 GLN A N 1
ATOM 1642 C CA . GLN A 1 217 ? 76.709 41.796 46.755 1.00 28.15 241 GLN A CA 1
ATOM 1643 C C . GLN A 1 217 ? 77.864 41.817 45.757 1.00 29.57 241 GLN A C 1
ATOM 1644 O O . GLN A 1 217 ? 78.055 40.849 45.003 1.00 27.71 241 GLN A O 1
ATOM 1650 N N . GLN A 1 218 ? 78.662 42.880 45.773 1.00 32.12 242 GLN A N 1
ATOM 1651 C CA A GLN A 1 218 ? 79.790 43.029 44.843 0.50 33.11 242 GLN A CA 1
ATOM 1652 C CA B GLN A 1 218 ? 79.736 43.012 44.794 0.50 33.41 242 GLN A CA 1
ATOM 1653 C C . GLN A 1 218 ? 80.643 41.766 44.812 1.00 32.80 242 GLN A C 1
ATOM 1654 O O . GLN A 1 218 ? 81.007 41.247 45.861 1.00 32.56 242 GLN A O 1
ATOM 1665 N N . ASP A 1 219 ? 80.943 41.266 43.615 1.00 31.39 243 ASP A N 1
ATOM 1666 C CA . ASP A 1 219 ? 81.815 40.101 43.403 1.00 31.58 243 ASP A CA 1
ATOM 1667 C C . ASP A 1 219 ? 81.253 38.734 43.855 1.00 28.75 243 ASP A C 1
ATOM 1668 O O . ASP A 1 219 ? 81.982 37.739 43.795 1.00 31.52 243 ASP A O 1
ATOM 1673 N N A ASN A 1 220 ? 79.990 38.705 44.270 0.50 25.36 244 ASN A N 1
ATOM 1674 N N B ASN A 1 220 ? 79.990 38.675 44.295 0.50 25.67 244 ASN A N 1
ATOM 1675 C CA A ASN A 1 220 ? 79.370 37.491 44.769 0.50 24.63 244 ASN A CA 1
ATOM 1676 C CA B ASN A 1 220 ? 79.369 37.410 44.737 0.50 24.98 244 ASN A CA 1
ATOM 1677 C C A ASN A 1 220 ? 78.110 37.122 43.980 0.50 22.88 244 ASN A C 1
ATOM 1678 C C B ASN A 1 220 ? 78.124 37.068 43.940 0.50 23.01 244 ASN A C 1
ATOM 1679 O O A ASN A 1 220 ? 77.363 36.246 44.394 0.50 23.48 244 ASN A O 1
ATOM 1680 O O B ASN A 1 220 ? 77.391 36.165 44.312 0.50 23.67 244 ASN A O 1
ATOM 1689 N N . ARG A 1 221 ? 77.876 37.788 42.850 1.00 23.23 245 ARG A N 1
ATOM 1690 C CA . ARG A 1 221 ? 76.662 37.570 42.072 1.00 21.94 245 ARG A CA 1
ATOM 1691 C C . ARG A 1 221 ? 76.795 36.473 41.020 1.00 20.30 245 ARG A C 1
ATOM 1692 O O . ARG A 1 221 ? 77.879 36.171 40.540 1.00 22.47 245 ARG A O 1
ATOM 1700 N N . TYR A 1 222 ? 75.645 35.917 40.671 1.00 21.18 246 TYR A N 1
ATOM 1701 C CA . TYR A 1 222 ? 75.534 34.868 39.655 1.00 21.02 246 TYR A CA 1
ATOM 1702 C C . TYR A 1 222 ? 76.240 35.323 38.377 1.00 21.13 246 TYR A C 1
ATOM 1703 O O . TYR A 1 222 ? 76.094 36.475 37.978 1.00 22.67 246 TYR A O 1
ATOM 1712 N N . PRO A 1 223 ? 77.010 34.417 37.734 1.00 22.34 247 PRO A N 1
ATOM 1713 C CA . PRO A 1 223 ? 77.949 34.859 36.708 1.00 22.70 247 PRO A CA 1
ATOM 1714 C C . PRO A 1 223 ? 77.284 35.361 35.420 1.00 22.45 247 PRO A C 1
ATOM 1715 O O . PRO A 1 223 ? 77.901 36.137 34.696 1.00 24.13 247 PRO A O 1
ATOM 1719 N N . TYR A 1 224 ? 76.048 34.945 35.145 1.00 20.88 248 TYR A N 1
ATOM 1720 C CA . TYR A 1 224 ? 75.331 35.436 33.980 1.00 22.05 248 TYR A CA 1
ATOM 1721 C C . TYR A 1 224 ? 74.506 36.691 34.239 1.00 22.78 248 TYR A C 1
ATOM 1722 O O . TYR A 1 224 ? 73.878 37.213 33.326 1.00 22.73 248 TYR A O 1
ATOM 1731 N N . PHE A 1 225 ? 74.520 37.201 35.469 1.00 22.95 249 PHE A N 1
ATOM 1732 C CA . PHE A 1 225 ? 73.738 38.385 35.791 1.00 22.70 249 PHE A CA 1
ATOM 1733 C C . PHE A 1 225 ? 74.226 39.550 34.930 1.00 23.89 249 PHE A C 1
ATOM 1734 O O . PHE A 1 225 ? 75.412 39.874 34.907 1.00 24.69 249 PHE A O 1
ATOM 1742 N N A ASN A 1 226 ? 73.293 40.174 34.215 0.50 24.42 250 ASN A N 1
ATOM 1743 N N B ASN A 1 226 ? 73.296 40.141 34.190 0.50 24.79 250 ASN A N 1
ATOM 1744 C CA A ASN A 1 226 ? 73.601 41.277 33.282 0.50 25.37 250 ASN A CA 1
ATOM 1745 C CA B ASN A 1 226 ? 73.600 41.273 33.314 0.50 26.12 250 ASN A CA 1
ATOM 1746 C C A ASN A 1 226 ? 74.622 40.926 32.203 0.50 25.76 250 ASN A C 1
ATOM 1747 C C B ASN A 1 226 ? 74.582 40.935 32.183 0.50 26.13 250 ASN A C 1
ATOM 1748 O O A ASN A 1 226 ? 75.365 41.793 31.745 0.50 27.19 250 ASN A O 1
ATOM 1749 O O B ASN A 1 226 ? 75.249 41.827 31.661 0.50 27.60 250 ASN A O 1
ATOM 1758 N N . ASP A 1 227 ? 74.657 39.657 31.797 1.00 25.53 251 ASP A N 1
ATOM 1759 C CA . ASP A 1 227 ? 75.551 39.214 30.725 1.00 27.00 251 ASP A CA 1
ATOM 1760 C C . ASP A 1 227 ? 74.943 39.645 29.397 1.00 28.04 251 ASP A C 1
ATOM 1761 O O . ASP A 1 227 ? 73.814 39.268 29.072 1.00 29.08 251 ASP A O 1
ATOM 1766 N N A SER A 1 228 ? 75.664 40.460 28.634 0.50 29.62 252 SER A N 1
ATOM 1767 N N B SER A 1 228 ? 75.740 40.399 28.640 0.50 29.61 252 SER A N 1
ATOM 1768 C CA A SER A 1 228 ? 75.100 41.024 27.403 0.50 30.91 252 SER A CA 1
ATOM 1769 C CA B SER A 1 228 ? 75.313 41.034 27.397 0.50 31.07 252 SER A CA 1
ATOM 1770 C C A SER A 1 228 ? 74.857 39.989 26.290 0.50 30.62 252 SER A C 1
ATOM 1771 C C B SER A 1 228 ? 75.161 40.081 26.206 0.50 30.42 252 SER A C 1
ATOM 1772 O O A SER A 1 228 ? 74.092 40.259 25.353 0.50 30.95 252 SER A O 1
ATOM 1773 O O B SER A 1 228 ? 74.830 40.520 25.112 0.50 30.39 252 SER A O 1
ATOM 1778 N N . ASP A 1 229 ? 75.449 38.800 26.407 1.00 29.82 253 ASP A N 1
ATOM 1779 C CA . ASP A 1 229 ? 75.263 37.769 25.366 1.00 28.72 253 ASP A CA 1
ATOM 1780 C C . ASP A 1 229 ? 73.863 37.155 25.339 1.00 28.46 253 ASP A C 1
ATOM 1781 O O . ASP A 1 229 ? 73.549 36.382 24.430 1.00 31.28 253 ASP A O 1
ATOM 1786 N N A PHE A 1 230 ? 72.982 37.560 26.259 0.50 26.56 254 PHE A N 1
ATOM 1787 N N B PHE A 1 230 ? 73.076 37.436 26.367 0.50 27.80 254 PHE A N 1
ATOM 1788 C CA A PHE A 1 230 ? 71.622 37.017 26.330 0.50 26.43 254 PHE A CA 1
ATOM 1789 C CA B PHE A 1 230 ? 71.660 37.248 26.284 0.50 28.09 254 PHE A CA 1
ATOM 1790 C C A PHE A 1 230 ? 70.554 37.811 25.564 0.50 28.97 254 PHE A C 1
ATOM 1791 C C B PHE A 1 230 ? 71.183 38.497 25.566 0.50 30.87 254 PHE A C 1
ATOM 1792 O O A PHE A 1 230 ? 69.354 37.554 25.684 0.50 29.15 254 PHE A O 1
ATOM 1793 O O B PHE A 1 230 ? 71.877 39.515 25.559 0.50 30.70 254 PHE A O 1
ATOM 1808 N N A GLY A 1 231 ? 70.988 38.761 24.758 0.50 31.25 255 GLY A N 1
ATOM 1809 N N B GLY A 1 231 ? 70.044 38.397 24.906 0.50 33.14 255 GLY A N 1
ATOM 1810 C CA A GLY A 1 231 ? 70.038 39.568 24.027 0.50 33.30 255 GLY A CA 1
ATOM 1811 C CA B GLY A 1 231 ? 69.607 39.466 24.021 0.50 34.78 255 GLY A CA 1
ATOM 1812 C C A GLY A 1 231 ? 69.784 38.988 22.655 0.50 34.74 255 GLY A C 1
ATOM 1813 C C B GLY A 1 231 ? 69.675 38.953 22.602 0.50 35.58 255 GLY A C 1
ATOM 1814 O O A GLY A 1 231 ? 69.371 37.830 22.499 0.50 35.22 255 GLY A O 1
ATOM 1815 O O B GLY A 1 231 ? 69.406 37.768 22.355 0.50 35.59 255 GLY A O 1
ATOM 1816 N N . SER A 1 232 ? 70.032 39.825 21.665 1.00 36.22 256 SER A N 1
ATOM 1817 C CA . SER A 1 232 ? 69.950 39.479 20.276 1.00 37.99 256 SER A CA 1
ATOM 1818 C C . SER A 1 232 ? 70.789 38.252 19.941 1.00 35.65 256 SER A C 1
ATOM 1819 O O . SER A 1 232 ? 71.973 38.126 20.297 1.00 37.20 256 SER A O 1
ATOM 1822 N N . GLY A 1 233 ? 70.141 37.328 19.268 1.00 31.50 257 GLY A N 1
ATOM 1823 C CA . GLY A 1 233 ? 70.848 36.226 18.692 1.00 28.90 257 GLY A CA 1
ATOM 1824 C C . GLY A 1 233 ? 70.858 34.974 19.527 1.00 25.81 257 GLY A C 1
ATOM 1825 O O . GLY A 1 233 ? 71.196 33.935 19.009 1.00 26.95 257 GLY A O 1
ATOM 1826 N N . ARG A 1 234 ? 70.491 35.049 20.809 1.00 23.17 258 ARG A N 1
ATOM 1827 C CA . ARG A 1 234 ? 70.546 33.854 21.657 1.00 22.14 258 ARG A CA 1
ATOM 1828 C C . ARG A 1 234 ? 69.164 33.250 21.886 1.00 21.88 258 ARG A C 1
ATOM 1829 O O . ARG A 1 234 ? 68.280 33.909 22.415 1.00 24.33 258 ARG A O 1
ATOM 1837 N N . PHE A 1 235 ? 68.994 31.996 21.457 1.00 21.72 259 PHE A N 1
ATOM 1838 C CA . PHE A 1 235 ? 67.725 31.307 21.571 1.00 22.04 259 PHE A CA 1
ATOM 1839 C C . PHE A 1 235 ? 67.973 29.877 22.014 1.00 20.37 259 PHE A C 1
ATOM 1840 O O . PHE A 1 235 ? 69.105 29.398 21.999 1.00 21.23 259 PHE A O 1
ATOM 1856 N N . ASP A 1 237 ? 67.799 25.863 21.619 1.00 19.86 261 ASP A N 1
ATOM 1857 C CA . ASP A 1 237 ? 67.949 24.855 20.601 1.00 19.82 261 ASP A CA 1
ATOM 1858 C C . ASP A 1 237 ? 66.684 24.008 20.529 1.00 20.94 261 ASP A C 1
ATOM 1859 O O . ASP A 1 237 ? 66.204 23.493 21.552 1.00 21.23 261 ASP A O 1
ATOM 1864 N N . SER A 1 238 ? 66.167 23.806 19.318 1.00 22.05 262 SER A N 1
ATOM 1865 C CA A SER A 1 238 ? 64.921 23.071 19.138 0.50 22.21 262 SER A CA 1
ATOM 1866 C CA B SER A 1 238 ? 64.922 23.080 19.133 0.50 22.93 262 SER A CA 1
ATOM 1867 C C . SER A 1 238 ? 65.020 21.648 19.644 1.00 22.11 262 SER A C 1
ATOM 1868 O O . SER A 1 238 ? 64.033 21.085 20.110 1.00 22.84 262 SER A O 1
ATOM 1873 N N . THR A 1 239 ? 66.197 21.052 19.525 1.00 21.04 263 THR A N 1
ATOM 1874 C CA . THR A 1 239 ? 66.356 19.647 19.943 1.00 21.88 263 THR A CA 1
ATOM 1875 C C . THR A 1 239 ? 66.271 19.498 21.450 1.00 22.07 263 THR A C 1
ATOM 1876 O O . THR A 1 239 ? 65.736 18.510 21.933 1.00 21.14 263 THR A O 1
ATOM 1880 N N . TYR A 1 240 ? 66.786 20.476 22.190 1.00 20.27 264 TYR A N 1
ATOM 1881 C CA . TYR A 1 240 ? 66.705 20.410 23.651 1.00 19.97 264 TYR A CA 1
ATOM 1882 C C . TYR A 1 240 ? 65.260 20.600 24.076 1.00 19.57 264 TYR A C 1
ATOM 1883 O O . TYR A 1 240 ? 64.737 19.867 24.908 1.00 21.23 264 TYR A O 1
ATOM 1892 N N . ILE A 1 241 ? 64.595 21.587 23.475 1.00 19.28 265 ILE A N 1
ATOM 1893 C CA . ILE A 1 241 ? 63.192 21.821 23.757 1.00 20.70 265 ILE A CA 1
ATOM 1894 C C . ILE A 1 241 ? 62.385 20.560 23.472 1.00 20.31 265 ILE A C 1
ATOM 1895 O O . ILE A 1 241 ? 61.517 20.176 24.266 1.00 22.07 265 ILE A O 1
ATOM 1900 N N . ALA A 1 242 ? 62.671 19.905 22.348 1.00 21.60 266 ALA A N 1
ATOM 1901 C CA . ALA A 1 242 ? 61.980 18.672 22.000 1.00 21.71 266 ALA A CA 1
ATOM 1902 C C . ALA A 1 242 ? 62.246 17.563 23.026 1.00 22.39 266 ALA A C 1
ATOM 1903 O O . ALA A 1 242 ? 61.339 16.816 23.375 1.00 23.57 266 ALA A O 1
ATOM 1905 N N . GLU A 1 243 ? 63.477 17.426 23.480 1.00 21.63 267 GLU A N 1
ATOM 1906 C CA . GLU A 1 243 ? 63.770 16.375 24.467 1.00 22.97 267 GLU A CA 1
ATOM 1907 C C . GLU A 1 243 ? 62.929 16.591 25.724 1.00 21.91 267 GLU A C 1
ATOM 1908 O O . GLU A 1 243 ? 62.425 15.625 26.333 1.00 23.12 267 GLU A O 1
ATOM 1914 N N . LEU A 1 244 ? 62.776 17.851 26.121 1.00 20.58 268 LEU A N 1
ATOM 1915 C CA . LEU A 1 244 ? 61.974 18.185 27.296 1.00 19.15 268 LEU A CA 1
ATOM 1916 C C . LEU A 1 244 ? 60.471 17.994 27.028 1.00 20.29 268 LEU A C 1
ATOM 1917 O O . LEU A 1 244 ? 59.764 17.353 27.808 1.00 21.80 268 LEU A O 1
ATOM 1922 N N . ALA A 1 245 ? 59.995 18.521 25.907 1.00 21.41 269 ALA A N 1
ATOM 1923 C CA . ALA A 1 245 ? 58.569 18.543 25.622 1.00 22.27 269 ALA A CA 1
ATOM 1924 C C . ALA A 1 245 ? 58.021 17.142 25.387 1.00 22.57 269 ALA A C 1
ATOM 1925 O O . ALA A 1 245 ? 56.905 16.839 25.806 1.00 24.61 269 ALA A O 1
ATOM 1927 N N . THR A 1 246 ? 58.793 16.285 24.724 1.00 23.32 270 THR A N 1
ATOM 1928 C CA . THR A 1 246 ? 58.341 14.928 24.441 1.00 24.03 270 THR A CA 1
ATOM 1929 C C . THR A 1 246 ? 58.252 14.100 25.722 1.00 23.79 270 THR A C 1
ATOM 1930 O O . THR A 1 246 ? 57.560 13.096 25.754 1.00 27.05 270 THR A O 1
ATOM 1934 N N . ARG A 1 247 ? 58.983 14.522 26.759 1.00 22.09 271 ARG A N 1
ATOM 1935 C CA . ARG A 1 247 ? 58.921 13.904 28.090 1.00 22.35 271 ARG A CA 1
ATOM 1936 C C . ARG A 1 247 ? 57.936 14.619 29.015 1.00 22.67 271 ARG A C 1
ATOM 1937 O O . ARG A 1 247 ? 57.839 14.284 30.201 1.00 24.41 271 ARG A O 1
ATOM 1945 N N . GLN A 1 248 ? 57.253 15.636 28.495 1.00 22.64 272 GLN A N 1
ATOM 1946 C CA . GLN A 1 248 ? 56.371 16.485 29.286 1.00 23.52 272 GLN A CA 1
ATOM 1947 C C . GLN A 1 248 ? 57.081 16.951 30.558 1.00 23.37 272 GLN A C 1
ATOM 1948 O O . GLN A 1 248 ? 56.536 16.895 31.664 1.00 23.81 272 GLN A O 1
ATOM 1954 N N . ASP A 1 249 ? 58.307 17.436 30.365 1.00 21.09 273 ASP A N 1
ATOM 1955 C CA . ASP A 1 249 ? 59.188 17.800 31.448 1.00 21.08 273 ASP A CA 1
ATOM 1956 C C . ASP A 1 249 ? 58.955 19.250 31.829 1.00 21.15 273 ASP A C 1
ATOM 1957 O O . ASP A 1 249 ? 59.287 20.147 31.060 1.00 21.70 273 ASP A O 1
ATOM 1962 N N . PRO A 1 250 ? 58.395 19.504 33.023 1.00 21.67 274 PRO A N 1
ATOM 1963 C CA . PRO A 1 250 ? 58.122 20.879 33.400 1.00 23.04 274 PRO A CA 1
ATOM 1964 C C . PRO A 1 250 ? 59.377 21.684 33.703 1.00 21.40 274 PRO A C 1
ATOM 1965 O O . PRO A 1 250 ? 59.310 22.892 33.850 1.00 22.50 274 PRO A O 1
ATOM 1969 N N . ARG A 1 251 ? 60.539 21.044 33.778 1.00 21.52 275 ARG A N 1
ATOM 1970 C CA . ARG A 1 251 ? 61.775 21.831 33.830 1.00 21.47 275 ARG A CA 1
ATOM 1971 C C . ARG A 1 251 ? 61.963 22.666 32.574 1.00 21.26 275 ARG A C 1
ATOM 1972 O O . ARG A 1 251 ? 62.699 23.645 32.608 1.00 22.77 275 ARG A O 1
ATOM 1980 N N . LEU A 1 252 ? 61.280 22.316 31.483 1.00 20.04 276 LEU A N 1
ATOM 1981 C CA . LEU A 1 252 ? 61.226 23.188 30.322 1.00 21.05 276 LEU A CA 1
ATOM 1982 C C . LEU A 1 252 ? 60.791 24.601 30.709 1.00 21.27 276 LEU A C 1
ATOM 1983 O O . LEU A 1 252 ? 61.348 25.601 30.224 1.00 21.79 276 LEU A O 1
ATOM 1988 N N . PHE A 1 253 ? 59.7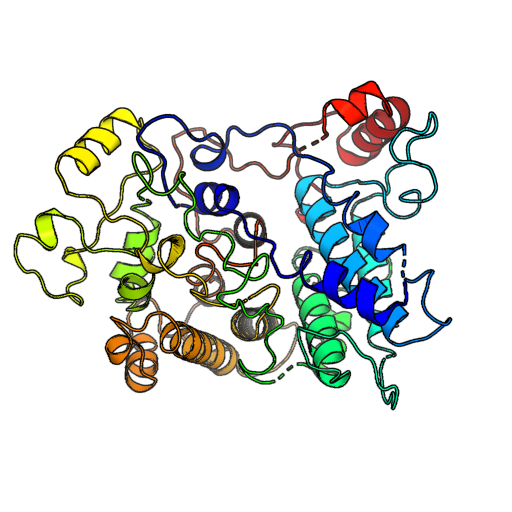73 24.690 31.561 1.00 20.73 277 PHE A N 1
ATOM 1989 C CA . PHE A 1 253 ? 59.227 26.000 31.945 1.00 21.27 277 PHE A CA 1
ATOM 1990 C C . PHE A 1 253 ? 60.260 26.783 32.750 1.00 20.89 277 PHE A C 1
ATOM 1991 O O . PHE A 1 253 ? 60.309 28.006 32.697 1.00 23.42 277 PHE A O 1
ATOM 1999 N N . ALA A 1 254 ? 61.064 26.065 33.533 1.00 21.60 278 ALA A N 1
ATOM 2000 C CA . ALA A 1 254 ? 62.099 26.682 34.352 1.00 23.01 278 ALA A CA 1
ATOM 2001 C C . ALA A 1 254 ? 63.292 27.197 33.534 1.00 22.44 278 ALA A C 1
ATOM 2002 O O . ALA A 1 254 ? 63.907 28.188 33.912 1.00 24.01 278 ALA A O 1
ATOM 2004 N N . VAL A 1 255 ? 63.639 26.528 32.428 1.00 20.64 279 VAL A N 1
ATOM 2005 C CA . VAL A 1 255 ? 64.838 26.914 31.673 1.00 20.49 279 VAL A CA 1
ATOM 2006 C C . VAL A 1 255 ? 64.559 27.865 30.511 1.00 19.22 279 VAL A C 1
ATOM 2007 O O . VAL A 1 255 ? 65.453 28.610 30.122 1.00 21.32 279 VAL A O 1
ATOM 2011 N N . ALA A 1 256 ? 6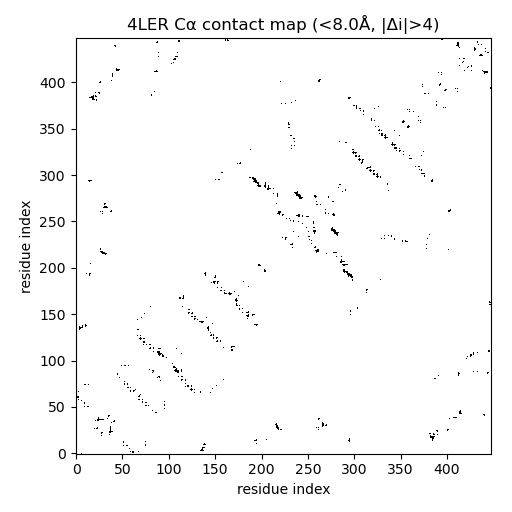3.330 27.827 29.977 1.00 20.26 280 ALA A N 1
ATOM 2012 C CA . ALA A 1 256 ? 62.992 28.547 28.762 1.00 20.64 280 ALA A CA 1
ATOM 2013 C C . ALA A 1 256 ? 61.768 29.437 28.919 1.00 20.84 280 ALA A C 1
ATOM 2014 O O . ALA A 1 256 ? 60.894 29.164 29.724 1.00 22.12 280 ALA A O 1
ATOM 2016 N N . THR A 1 257 ? 61.715 30.500 28.118 1.00 20.86 281 THR A N 1
ATOM 2017 C CA . THR A 1 257 ? 60.497 31.299 27.953 1.00 21.48 281 THR A CA 1
ATOM 2018 C C . THR A 1 257 ? 59.558 30.605 26.980 1.00 22.10 281 THR A C 1
ATOM 2019 O O . THR A 1 257 ? 59.986 29.795 26.168 1.00 22.31 281 THR A O 1
ATOM 2023 N N . GLN A 1 258 ? 58.283 30.960 27.033 1.00 22.35 282 GLN A N 1
ATOM 2024 C CA . GLN A 1 258 ? 57.394 30.692 25.906 1.00 22.13 282 GLN A CA 1
ATOM 2025 C C . GLN A 1 258 ? 57.874 31.473 24.684 1.00 22.44 282 GLN A C 1
ATOM 2026 O O . GLN A 1 258 ? 58.597 32.450 24.806 1.00 24.60 282 GLN A O 1
ATOM 2032 N N . THR A 1 259 ? 57.482 31.053 23.486 1.00 22.89 283 THR A N 1
ATOM 2033 C CA . THR A 1 259 ? 57.786 31.902 22.332 1.00 23.24 283 THR A CA 1
ATOM 2034 C C . THR A 1 259 ? 57.001 33.223 22.497 1.00 24.09 283 THR A C 1
ATOM 2035 O O . THR A 1 259 ? 55.922 33.251 23.125 1.00 24.26 283 THR A O 1
ATOM 2039 N N . PRO A 1 260 ? 57.541 34.322 21.972 1.00 25.77 284 PRO A N 1
ATOM 2040 C CA . PRO A 1 260 ? 56.791 35.583 22.021 1.00 28.35 284 PRO A CA 1
ATOM 2041 C C . PRO A 1 260 ? 55.375 35.469 21.440 1.00 28.41 284 PRO A C 1
ATOM 2042 O O . PRO A 1 260 ? 54.414 35.968 22.025 1.00 29.15 284 PRO A O 1
ATOM 2046 N N . ASN A 1 261 ? 55.232 34.762 20.329 1.00 27.50 285 ASN A N 1
ATOM 2047 C CA . ASN A 1 261 ? 53.902 34.583 19.744 1.00 27.87 285 ASN A CA 1
ATOM 2048 C C . ASN A 1 261 ? 52.954 33.754 20.627 1.00 28.24 285 ASN A C 1
ATOM 2049 O O . ASN A 1 261 ? 51.769 34.067 20.729 1.00 29.88 285 ASN A O 1
ATOM 2054 N N . ALA A 1 262 ? 53.470 32.710 21.284 1.00 26.53 286 ALA A N 1
ATOM 2055 C CA . ALA A 1 262 ? 52.644 31.886 22.154 1.00 27.96 286 ALA A CA 1
ATOM 2056 C C . ALA A 1 262 ? 52.169 32.672 23.365 1.00 30.01 286 ALA A C 1
ATOM 2057 O O . ALA A 1 262 ? 51.039 32.504 23.811 1.00 31.36 286 ALA A O 1
ATOM 2059 N N . GLU A 1 263 ? 53.045 33.527 23.885 1.00 31.21 287 GLU A N 1
ATOM 2060 C CA . GLU A 1 263 ? 52.724 34.399 25.002 1.00 34.68 287 GLU A CA 1
ATOM 2061 C C . GLU A 1 263 ? 51.617 35.384 24.586 1.00 36.61 287 GLU A C 1
ATOM 2062 O O . GLU A 1 263 ? 50.628 35.547 25.311 1.00 36.43 287 GLU A O 1
ATOM 2068 N N A LYS A 1 264 ? 51.795 36.018 23.423 0.50 37.32 288 LYS A N 1
ATOM 2069 N N B LYS A 1 264 ? 51.764 36.007 23.417 0.50 37.02 288 LYS A N 1
ATOM 2070 C CA A LYS A 1 264 ? 50.793 36.919 22.834 0.50 38.11 288 LYS A CA 1
ATOM 2071 C CA B LYS A 1 264 ? 50.760 36.949 22.899 0.50 37.55 288 LYS A CA 1
ATOM 2072 C C A LYS A 1 264 ? 49.433 36.247 22.668 0.50 38.11 288 LYS A C 1
ATOM 2073 C C B LYS A 1 264 ? 49.428 36.287 22.517 0.50 37.52 288 LYS A C 1
ATOM 2074 O O A LYS A 1 264 ? 48.396 36.866 22.910 0.50 39.34 288 LYS A O 1
ATOM 2075 O O B LYS A 1 264 ? 48.408 36.970 22.407 0.50 37.36 288 LYS A O 1
ATOM 2086 N N . ALA A 1 265 ? 49.443 34.983 22.257 1.00 37.44 289 ALA A N 1
ATOM 2087 C CA . ALA A 1 265 ? 48.211 34.218 22.041 1.00 37.52 289 ALA A CA 1
ATOM 2088 C C . ALA A 1 265 ? 47.586 33.770 23.364 1.00 38.12 289 ALA A C 1
ATOM 2089 O O . ALA A 1 265 ? 46.492 33.209 23.369 1.00 40.81 289 ALA A O 1
ATOM 2091 N N . GLY A 1 266 ? 48.279 34.003 24.478 1.00 37.28 290 GLY A N 1
ATOM 2092 C CA . GLY A 1 266 ? 47.773 33.627 25.798 1.00 36.92 290 GLY A CA 1
ATOM 2093 C C . GLY A 1 266 ? 47.793 32.135 26.082 1.00 36.43 290 GLY A C 1
ATOM 2094 O O . GLY A 1 266 ? 46.977 31.642 26.870 1.00 37.30 290 GLY A O 1
ATOM 2095 N N . LYS A 1 267 ? 48.709 31.399 25.443 1.00 33.46 291 LYS A N 1
ATOM 2096 C CA . LYS A 1 267 ? 48.841 29.973 25.729 1.00 30.61 291 LYS A CA 1
ATOM 2097 C C . LYS A 1 267 ? 49.323 29.784 27.168 1.00 29.04 291 LYS A C 1
ATOM 2098 O O . LYS A 1 267 ? 50.114 30.581 27.688 1.00 29.29 291 LYS A O 1
ATOM 2104 N N . ALA A 1 268 ? 48.822 28.735 27.804 1.00 28.59 292 ALA A N 1
ATOM 2105 C CA . ALA A 1 268 ? 49.178 28.431 29.193 1.00 28.66 292 ALA A CA 1
ATOM 2106 C C . ALA A 1 268 ? 50.681 28.161 29.330 1.00 28.01 292 ALA A C 1
ATOM 2107 O O . ALA A 1 268 ? 51.315 27.640 28.420 1.00 27.88 292 ALA A O 1
ATOM 2109 N N . ILE A 1 269 ? 51.239 28.529 30.483 1.00 27.84 293 ILE A N 1
ATOM 2110 C CA . ILE A 1 269 ? 52.645 28.287 30.794 1.00 27.33 293 ILE A CA 1
ATOM 2111 C C . ILE A 1 269 ? 53.002 26.806 30.684 1.00 26.73 293 ILE A C 1
ATOM 2112 O O . ILE A 1 269 ? 54.140 26.472 30.318 1.00 27.30 293 ILE A O 1
ATOM 2117 N N . ASN A 1 270 ? 52.058 25.924 31.017 1.00 28.18 294 ASN A N 1
ATOM 2118 C CA . ASN A 1 270 ? 52.280 24.480 30.941 1.00 27.50 294 ASN A CA 1
ATOM 2119 C C . ASN A 1 270 ? 51.799 23.840 29.635 1.00 28.18 294 ASN A C 1
ATOM 2120 O O . ASN A 1 270 ? 51.665 22.622 29.544 1.00 29.54 294 ASN A O 1
ATOM 2125 N N . ASP A 1 271 ? 51.549 24.667 28.620 1.00 27.06 295 ASP A N 1
ATOM 2126 C CA . ASP A 1 271 ? 51.245 24.156 27.280 1.00 28.43 295 ASP A CA 1
ATOM 2127 C C . ASP A 1 271 ? 52.584 23.916 26.561 1.00 26.08 295 ASP A C 1
ATOM 2128 O O . ASP A 1 271 ? 53.296 24.857 26.205 1.00 25.17 295 ASP A O 1
ATOM 2133 N N . PHE A 1 272 ? 52.929 22.648 26.351 1.00 26.10 296 PHE A N 1
ATOM 2134 C CA . PHE A 1 272 ? 54.231 22.331 25.776 1.00 26.22 296 PHE A CA 1
ATOM 2135 C C . PHE A 1 272 ? 54.415 22.866 24.364 1.00 27.52 296 PHE A C 1
ATOM 2136 O O . PHE A 1 272 ? 55.552 23.086 23.937 1.00 28.60 296 PHE A O 1
ATOM 2144 N N . SER A 1 273 ? 53.304 23.123 23.671 1.00 28.11 297 SER A N 1
ATOM 2145 C CA . SER A 1 273 ? 53.366 23.668 22.325 1.00 29.20 297 SER A CA 1
ATOM 2146 C C . SER A 1 273 ? 53.733 25.145 22.296 1.00 27.62 297 SER A C 1
ATOM 2147 O O . SER A 1 273 ? 53.981 25.682 21.222 1.00 29.24 297 SER A O 1
ATOM 2150 N N . SER A 1 274 ? 53.775 25.808 23.461 1.00 24.76 298 SER A N 1
ATOM 2151 C CA . SER A 1 274 ? 54.100 27.235 23.551 1.00 24.62 298 SER A CA 1
ATOM 2152 C C . SER A 1 274 ? 55.614 27.490 23.676 1.00 21.79 298 SER A C 1
ATOM 2153 O O . SER A 1 274 ? 56.035 28.624 23.777 1.00 23.36 298 SER A O 1
ATOM 2156 N N . TYR A 1 275 ? 56.402 26.413 23.645 1.00 22.86 299 TYR A N 1
ATOM 2157 C CA . TYR A 1 275 ? 57.857 26.444 23.637 1.00 21.52 299 TYR A CA 1
ATOM 2158 C C . TYR A 1 275 ? 58.386 25.879 22.332 1.00 20.64 299 TYR A C 1
ATOM 2159 O O . TYR A 1 275 ? 57.888 24.878 21.834 1.00 23.49 299 TYR A O 1
ATOM 2168 N N . ASP A 1 276 ? 59.407 26.526 21.789 1.00 21.74 300 ASP A N 1
ATOM 2169 C CA . ASP A 1 276 ? 60.041 26.093 20.546 1.00 23.58 300 ASP A CA 1
ATOM 2170 C C . ASP A 1 276 ? 61.425 26.673 20.482 1.00 24.44 300 ASP A C 1
ATOM 2171 O O . ASP A 1 276 ? 61.757 27.643 21.141 1.00 26.43 300 ASP A O 1
ATOM 2176 N N . GLY A 1 277 ? 62.262 26.025 19.706 1.00 25.75 301 GLY A N 1
ATOM 2177 C CA . GLY A 1 277 ? 63.619 26.476 19.551 1.00 26.14 301 GLY A CA 1
ATOM 2178 C C . GLY A 1 277 ? 63.934 26.524 18.081 1.00 27.25 301 GLY A C 1
ATOM 2179 O O . GLY A 1 277 ? 63.071 26.264 17.235 1.00 29.24 301 GLY A O 1
ATOM 2180 N N . GLY A 1 278 ? 65.187 26.813 17.780 1.00 23.02 302 GLY A N 1
ATOM 2181 C CA . GLY A 1 278 ? 65.659 26.803 16.413 1.00 22.61 302 GLY A CA 1
ATOM 2182 C C . GLY A 1 278 ? 66.528 25.598 16.125 1.00 22.14 302 GLY A C 1
ATOM 2183 O O . GLY A 1 278 ? 67.233 25.085 17.011 1.00 22.10 302 GLY A O 1
ATOM 2184 N N . ASP A 1 279 ? 66.501 25.161 14.867 1.00 22.53 303 ASP A N 1
ATOM 2185 C CA . ASP A 1 279 ? 67.263 23.997 14.411 1.00 22.44 303 ASP A CA 1
ATOM 2186 C C . ASP A 1 279 ? 68.745 24.368 14.366 1.00 22.23 303 ASP A C 1
ATOM 2187 O O . ASP A 1 279 ? 69.135 25.253 13.620 1.00 23.67 303 ASP A O 1
ATOM 2192 N N . PRO A 1 280 ? 69.597 23.687 15.157 1.00 22.18 304 PRO A N 1
ATOM 2193 C CA . PRO A 1 280 ? 70.995 24.107 15.207 1.00 22.48 304 PRO A CA 1
ATOM 2194 C C . PRO A 1 280 ? 71.842 23.767 14.001 1.00 21.69 304 PRO A C 1
ATOM 2195 O O . PRO A 1 280 ? 72.957 24.275 13.901 1.00 24.66 304 PRO A O 1
ATOM 2199 N N . ALA A 1 281 ? 71.334 22.923 13.107 1.00 22.45 305 ALA A N 1
ATOM 2200 C CA . ALA A 1 281 ? 72.136 22.377 12.013 1.00 23.44 305 ALA A CA 1
ATOM 2201 C C . ALA A 1 281 ? 71.782 22.922 10.637 1.00 25.57 305 ALA A C 1
ATOM 2202 O O . ALA A 1 281 ? 72.353 22.460 9.661 1.00 29.09 305 ALA A O 1
ATOM 2204 N N . VAL A 1 282 ? 70.846 23.853 10.551 1.00 23.46 306 VAL A N 1
ATOM 2205 C CA . VAL A 1 282 ? 70.574 24.545 9.281 1.00 25.72 306 VAL A CA 1
ATOM 2206 C C . VAL A 1 282 ? 71.252 25.923 9.311 1.00 25.84 306 VAL A C 1
ATOM 2207 O O . VAL A 1 282 ? 71.676 26.410 10.363 1.00 24.90 306 VAL A O 1
ATOM 2211 N N . PRO A 1 283 ? 71.377 26.575 8.147 1.00 23.98 307 PRO A N 1
ATOM 2212 C CA . PRO A 1 283 ? 72.065 27.862 8.210 1.00 24.16 307 PRO A CA 1
ATOM 2213 C C . PRO A 1 283 ? 71.379 28.833 9.169 1.00 22.95 307 PRO A C 1
ATOM 2214 O O . PRO A 1 283 ? 70.147 28.953 9.188 1.00 23.20 307 PRO A O 1
ATOM 2218 N N . TYR A 1 284 ? 72.184 29.544 9.939 1.00 22.94 308 TYR A N 1
ATOM 2219 C CA . TYR A 1 284 ? 71.660 30.393 11.010 1.00 24.26 308 TYR A CA 1
ATOM 2220 C C . TYR A 1 284 ? 70.707 31.488 10.510 1.00 24.32 308 TYR A C 1
ATOM 2221 O O . TYR A 1 284 ? 69.791 31.890 11.233 1.00 25.35 308 TYR A O 1
ATOM 2230 N N . SER A 1 285 ? 70.904 31.956 9.271 1.00 25.07 309 SER A N 1
ATOM 2231 C CA . SER A 1 285 ? 70.033 32.985 8.720 1.00 27.44 309 SER A CA 1
ATOM 2232 C C . SER A 1 285 ? 68.574 32.535 8.666 1.00 26.51 309 SER A C 1
ATOM 2233 O O . SER A 1 285 ? 67.671 33.328 8.899 1.00 28.62 309 SER A O 1
ATOM 2236 N N . LEU A 1 286 ? 68.355 31.255 8.379 1.00 26.33 310 LEU A N 1
ATOM 2237 C CA . LEU A 1 286 ? 67.008 30.730 8.292 1.00 27.68 310 LEU A CA 1
ATOM 2238 C C . LEU A 1 286 ? 66.345 30.695 9.657 1.00 27.65 310 LEU A C 1
ATOM 2239 O O . LEU A 1 286 ? 65.161 30.990 9.797 1.00 29.48 310 LEU A O 1
ATOM 2244 N N . VAL A 1 287 ? 67.124 30.358 10.675 1.00 27.03 311 VAL A N 1
ATOM 2245 C CA . VAL A 1 287 ? 66.591 30.293 12.024 1.00 28.23 311 VAL A CA 1
ATOM 2246 C C . VAL A 1 287 ? 66.385 31.692 12.588 1.00 27.19 311 VAL A C 1
ATOM 2247 O O . VAL A 1 287 ? 65.448 31.924 13.348 1.00 29.54 311 VAL A O 1
ATOM 2251 N N . ASN A 1 288 ? 67.231 32.644 12.191 1.00 25.94 312 ASN A N 1
ATOM 2252 C CA . ASN A 1 288 ? 67.020 34.039 12.570 1.00 26.78 312 ASN A CA 1
ATOM 2253 C C . ASN A 1 288 ? 65.647 34.525 12.126 1.00 27.77 312 ASN A C 1
ATOM 2254 O O . ASN A 1 288 ? 64.972 35.231 12.863 1.00 28.75 312 ASN A O 1
ATOM 2259 N N . ASP A 1 289 ? 65.209 34.105 10.940 1.00 28.80 313 ASP A N 1
ATOM 2260 C CA . ASP A 1 289 ? 63.864 34.456 10.467 1.00 29.64 313 ASP A CA 1
ATOM 2261 C C . ASP A 1 289 ? 62.774 33.960 11.431 1.00 29.19 313 ASP A C 1
ATOM 2262 O O . ASP A 1 289 ? 61.838 34.684 11.747 1.00 30.33 313 ASP A O 1
ATOM 2267 N N . LYS A 1 290 ? 62.896 32.727 11.903 1.00 27.75 314 LYS A N 1
ATOM 2268 C CA . LYS A 1 290 ? 61.936 32.165 12.842 1.00 27.28 314 LYS A CA 1
ATOM 2269 C C . LYS A 1 290 ? 61.940 32.933 14.178 1.00 25.73 314 LYS A C 1
ATOM 2270 O O . LYS A 1 290 ? 60.886 33.170 14.773 1.00 27.12 314 LYS A O 1
ATOM 2276 N N . ALA A 1 291 ? 63.125 33.341 14.621 1.00 26.33 315 ALA A N 1
ATOM 2277 C CA . ALA A 1 291 ? 63.248 34.045 15.894 1.00 26.89 315 ALA A CA 1
ATOM 2278 C C . ALA A 1 291 ? 62.669 35.454 15.763 1.00 28.37 315 AL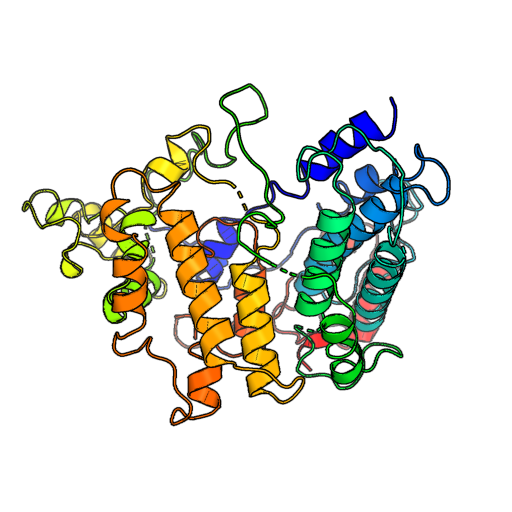A A C 1
ATOM 2279 O O . ALA A 1 291 ? 61.941 35.924 16.656 1.00 29.50 315 ALA A O 1
ATOM 2281 N N . VAL A 1 292 ? 62.971 36.120 14.647 1.00 28.28 316 VAL A N 1
ATOM 2282 C CA . VAL A 1 292 ? 62.461 37.473 14.390 1.00 31.37 316 VAL A CA 1
ATOM 2283 C C . VAL A 1 292 ? 60.934 37.477 14.286 1.00 31.59 316 VAL A C 1
ATOM 2284 O O . VAL A 1 292 ? 60.277 38.416 14.751 1.00 33.18 316 VAL A O 1
ATOM 2288 N N . ALA A 1 293 ? 60.379 36.408 13.722 1.00 30.41 317 ALA A N 1
ATOM 2289 C CA . ALA A 1 293 ? 58.939 36.229 13.578 1.00 31.15 317 ALA A CA 1
ATOM 2290 C C . ALA A 1 293 ? 58.232 35.962 14.901 1.00 31.13 317 ALA A C 1
ATOM 2291 O O . ALA A 1 293 ? 57.004 36.000 14.945 1.00 33.49 317 ALA A O 1
ATOM 2293 N N . GLY A 1 294 ? 58.992 35.653 15.958 1.00 30.49 318 GLY A N 1
ATOM 2294 C CA . GLY A 1 294 ? 58.436 35.459 17.301 1.00 29.44 318 GLY A CA 1
ATOM 2295 C C . GLY A 1 294 ? 58.146 34.012 17.672 1.00 26.92 318 GLY A C 1
ATOM 2296 O O . GLY A 1 294 ? 57.366 33.747 18.600 1.00 26.59 318 GLY A O 1
ATOM 2297 N N . ASN A 1 295 ? 58.785 33.072 16.963 1.00 26.93 319 ASN A N 1
ATOM 2298 C CA . ASN A 1 295 ? 58.505 31.654 17.137 1.00 26.76 319 ASN A CA 1
ATOM 2299 C C . ASN A 1 295 ? 59.591 30.836 17.826 1.00 26.13 319 ASN A C 1
ATOM 2300 O O . ASN A 1 295 ? 59.575 29.612 17.758 1.00 26.62 319 ASN A O 1
ATOM 2305 N N A CYS A 1 296 ? 60.549 31.517 18.462 0.60 24.80 320 CYS A N 1
ATOM 2306 N N B CYS A 1 296 ? 60.451 31.518 18.575 0.40 26.56 320 CYS A N 1
ATOM 2307 C CA A CYS A 1 296 ? 61.585 30.849 19.255 0.60 23.74 320 CYS A CA 1
ATOM 2308 C CA B CYS A 1 296 ? 61.560 30.862 19.234 0.40 26.70 320 CYS A CA 1
ATOM 2309 C C A CYS A 1 296 ? 61.594 31.288 20.716 0.60 23.57 320 CYS A C 1
ATOM 2310 C C B CYS A 1 296 ? 61.743 31.290 20.689 0.40 25.19 320 CYS A C 1
ATOM 2311 O O A CYS A 1 296 ? 61.464 32.475 21.048 0.60 22.95 320 CYS A O 1
ATOM 2312 O O B CYS A 1 296 ? 61.900 32.480 20.984 0.40 24.79 320 CYS A O 1
ATOM 2317 N N . SER A 1 297 ? 61.767 30.296 21.579 1.00 23.30 321 SER A N 1
ATOM 2318 C CA . SER A 1 297 ? 61.994 30.520 23.011 1.00 22.06 321 SER A CA 1
ATOM 2319 C C . SER A 1 297 ? 63.417 30.990 23.267 1.00 22.21 321 SER A C 1
ATOM 2320 O O . SER A 1 297 ? 64.336 30.680 22.509 1.00 22.11 321 SER A O 1
ATOM 2323 N N . LYS A 1 298 ? 63.575 31.751 24.342 1.00 23.19 322 LYS A N 1
ATOM 2324 C CA . LYS A 1 298 ? 64.871 32.197 24.831 1.00 22.82 322 LYS A CA 1
ATOM 2325 C C . LYS A 1 298 ? 65.095 31.597 26.216 1.00 20.69 322 LYS A C 1
ATOM 2326 O O . LYS A 1 298 ? 64.159 31.119 26.847 1.00 22.42 322 LYS A O 1
ATOM 2332 N N . PRO A 1 299 ? 66.340 31.640 26.694 1.00 21.13 323 PRO A N 1
ATOM 2333 C CA . PRO A 1 299 ? 66.562 31.300 28.087 1.00 21.17 323 PRO A CA 1
ATOM 2334 C C . PRO A 1 299 ? 65.691 32.134 29.022 1.00 21.13 323 PRO A C 1
ATOM 2335 O O . PRO A 1 299 ? 65.441 33.313 28.760 1.00 22.61 323 PRO A O 1
ATOM 2339 N N . ALA A 1 300 ? 65.251 31.513 30.115 1.00 21.07 324 ALA A N 1
ATOM 2340 C CA . ALA A 1 300 ? 64.406 32.175 31.080 1.00 21.61 324 ALA A CA 1
ATOM 2341 C C . ALA A 1 300 ? 65.134 33.404 31.593 1.00 20.93 324 ALA A C 1
ATOM 2342 O O . ALA A 1 300 ? 66.350 33.366 31.825 1.00 21.69 324 ALA A O 1
ATOM 2344 N N . PRO A 1 301 ? 64.385 34.495 31.819 1.00 21.53 325 PRO A N 1
ATOM 2345 C CA . PRO A 1 301 ? 65.033 35.749 32.194 1.00 22.06 325 PRO A CA 1
ATOM 2346 C C . PRO A 1 301 ? 65.777 35.715 33.534 1.00 21.86 325 PRO A C 1
ATOM 2347 O O . PRO A 1 301 ? 66.734 36.473 33.706 1.00 21.93 325 PRO A O 1
ATOM 2351 N N . ARG A 1 302 ? 65.403 34.807 34.438 1.00 21.80 326 ARG A N 1
ATOM 2352 C CA . ARG A 1 302 ? 66.126 34.671 35.688 1.00 21.75 326 ARG A CA 1
ATOM 2353 C C . ARG A 1 302 ? 67.602 34.389 35.485 1.00 21.12 326 ARG A C 1
ATOM 2354 O O . ARG A 1 302 ? 68.407 34.714 36.351 1.00 22.52 326 ARG A O 1
ATOM 2362 N N . TYR A 1 303 ? 67.979 33.787 34.347 1.00 20.33 327 TYR A N 1
ATOM 2363 C CA . TYR A 1 303 ? 69.395 33.485 34.106 1.00 20.66 327 TYR A CA 1
ATOM 2364 C C . TYR A 1 303 ? 70.277 34.720 33.935 1.00 23.09 327 TYR A C 1
ATOM 2365 O O . TYR A 1 303 ? 71.480 34.653 34.155 1.00 25.90 327 TYR A O 1
ATOM 2374 N N . TYR A 1 304 ? 69.695 35.851 33.549 1.00 21.01 328 TYR A N 1
ATOM 2375 C CA . TYR A 1 304 ? 70.503 37.047 33.369 1.00 23.12 328 TYR A CA 1
ATOM 2376 C C . TYR A 1 304 ? 69.951 38.278 34.068 1.00 23.56 328 TYR A C 1
ATOM 2377 O O . TYR A 1 304 ? 70.601 39.324 34.060 1.00 26.42 328 TYR A O 1
ATOM 2386 N N . GLN A 1 305 ? 68.783 38.171 34.680 1.00 23.28 329 GLN A N 1
ATOM 2387 C CA . GLN A 1 305 ? 68.185 39.343 35.342 1.00 26.45 329 GLN A CA 1
ATOM 2388 C C . GLN A 1 305 ? 68.160 39.256 36.862 1.00 27.76 329 GLN A C 1
ATOM 2389 O O . GLN A 1 305 ? 67.702 40.190 37.515 1.00 29.22 329 GLN A O 1
ATOM 2395 N N . THR A 1 306 ? 68.615 38.146 37.438 1.00 26.23 330 THR A N 1
ATOM 2396 C CA . THR A 1 306 ? 68.549 37.981 38.891 1.00 26.23 330 THR A CA 1
ATOM 2397 C C . THR A 1 306 ? 69.955 37.813 39.475 1.00 25.55 330 THR A C 1
ATOM 2398 O O . THR A 1 306 ? 70.764 37.024 38.987 1.00 28.49 330 THR A O 1
ATOM 2402 N N . PRO A 1 307 ? 70.266 38.567 40.529 1.00 24.53 331 PRO A N 1
ATOM 2403 C CA . PRO A 1 307 ? 71.648 38.530 40.991 1.00 24.96 331 PRO A CA 1
ATOM 2404 C C . PRO A 1 307 ? 72.104 37.226 41.650 1.00 24.68 331 PRO A C 1
ATOM 2405 O O . PRO A 1 307 ? 73.317 36.996 41.733 1.00 25.24 331 PRO A O 1
ATOM 2409 N N . THR A 1 308 ? 71.170 36.390 42.104 1.00 23.98 332 THR A N 1
ATOM 2410 C CA . THR A 1 308 ? 71.536 35.127 42.751 1.00 25.25 332 THR A CA 1
ATOM 2411 C C . THR A 1 308 ? 71.019 33.874 42.031 1.00 24.80 332 THR A C 1
ATOM 2412 O O . THR A 1 308 ? 71.304 32.764 42.464 1.00 26.37 332 THR A O 1
ATOM 2416 N N . ASN A 1 309 ? 70.307 34.066 40.925 1.00 23.19 333 ASN A N 1
ATOM 2417 C CA . ASN A 1 309 ? 69.563 33.003 40.237 1.00 21.43 333 ASN A CA 1
ATOM 2418 C C . ASN A 1 309 ? 69.519 31.648 40.937 1.00 22.40 333 ASN A C 1
ATOM 2419 O O . ASN A 1 309 ? 68.633 31.415 41.741 1.00 23.73 333 ASN A O 1
ATOM 2424 N N . GLU A 1 310 ? 70.415 30.741 40.565 1.00 21.08 334 GLU A N 1
ATOM 2425 C CA . GLU A 1 310 ? 70.486 29.427 41.183 1.00 21.46 334 GLU A CA 1
ATOM 2426 C C . GLU A 1 310 ? 71.946 29.159 41.542 1.00 21.01 334 GLU A C 1
ATOM 2427 O O . GLU A 1 310 ? 72.861 29.740 40.954 1.00 21.29 334 GLU A O 1
ATOM 2433 N N . PRO A 1 311 ? 72.169 28.276 42.518 1.00 20.93 335 PRO A N 1
ATOM 2434 C CA . PRO A 1 311 ? 73.530 27.919 42.843 1.00 18.93 335 PRO A CA 1
ATOM 2435 C C . PRO A 1 311 ? 74.232 27.243 41.667 1.00 18.45 335 PRO A C 1
ATOM 2436 O O . PRO A 1 311 ? 73.584 26.540 40.892 1.00 20.72 335 PRO A O 1
ATOM 2448 N N . VAL A 1 313 ? 76.410 24.347 40.510 1.00 19.65 337 VAL A N 1
ATOM 2449 C CA . VAL A 1 313 ? 76.677 23.007 40.993 1.00 18.55 337 VAL A CA 1
ATOM 2450 C C . VAL A 1 313 ? 77.879 22.430 40.237 1.00 20.05 337 VAL A C 1
ATOM 2451 O O . VAL A 1 313 ? 77.791 22.101 39.056 1.00 20.90 337 VAL A O 1
ATOM 2455 N N . LEU A 1 314 ? 79.002 22.308 40.937 1.00 20.40 338 LEU A N 1
ATOM 2456 C CA . LEU A 1 314 ? 80.218 21.702 40.398 1.00 20.42 338 LEU A CA 1
ATOM 2457 C C . LEU A 1 314 ? 79.979 20.191 40.279 1.00 20.82 338 LEU A C 1
ATOM 2458 O O . LEU A 1 314 ? 80.298 19.565 39.252 1.00 21.71 338 LEU A O 1
ATOM 2463 N N . LEU A 1 315 ? 79.453 19.601 41.348 1.00 19.61 339 LEU A N 1
ATOM 2464 C CA . LEU A 1 315 ? 79.100 18.196 41.359 1.00 19.55 339 LEU A CA 1
ATOM 2465 C C . LEU A 1 315 ? 78.047 18.008 42.431 1.00 19.15 339 LEU A C 1
ATOM 2466 O O . LEU A 1 315 ? 78.259 18.342 43.607 1.00 20.82 339 LEU A O 1
ATOM 2471 N N . GLY A 1 316 ? 76.906 17.508 42.008 1.00 18.81 340 GLY A N 1
ATOM 2472 C CA . GLY A 1 316 ? 75.731 17.421 42.856 1.00 19.40 340 GLY A CA 1
ATOM 2473 C C . GLY A 1 316 ? 75.180 16.016 42.990 1.00 18.83 340 GLY A C 1
ATOM 2474 O O . GLY A 1 316 ? 75.583 15.073 42.305 1.00 19.40 340 GLY A O 1
ATOM 2475 N N . TYR A 1 317 ? 74.187 15.942 43.852 1.00 19.17 341 TYR A N 1
ATOM 2476 C CA . TYR A 1 317 ? 73.522 14.712 44.182 1.00 18.54 341 TYR A CA 1
ATOM 2477 C C . TYR A 1 317 ? 72.834 14.068 42.982 1.00 17.96 341 TYR A C 1
ATOM 2478 O O . TYR A 1 317 ? 72.831 12.832 42.851 1.00 18.94 341 TYR A O 1
ATOM 2487 N N . VAL A 1 318 ? 72.238 14.889 42.129 1.00 18.72 342 VAL A N 1
ATOM 2488 C CA . VAL A 1 318 ? 71.529 14.362 40.974 1.00 18.84 342 VAL A CA 1
ATOM 2489 C C . VAL A 1 318 ? 72.515 13.556 40.108 1.00 18.33 342 VAL A C 1
ATOM 2490 O O . VAL A 1 318 ? 72.261 12.394 39.789 1.00 18.33 342 VAL A O 1
ATOM 2494 N N . GLU A 1 319 ? 73.649 14.168 39.775 1.00 18.23 343 GLU A N 1
ATOM 2495 C CA . GLU A 1 319 ? 74.653 13.496 38.985 1.00 18.55 343 GLU A CA 1
ATOM 2496 C C . GLU A 1 319 ? 75.177 12.249 39.708 1.00 18.60 343 GLU A C 1
ATOM 2497 O O . GLU A 1 319 ? 75.356 11.191 39.106 1.00 19.21 343 GLU A O 1
ATOM 2503 N N . GLN A 1 320 ? 75.452 12.387 40.997 1.00 19.03 344 GLN A N 1
ATOM 2504 C CA . GLN A 1 320 ? 76.009 11.263 41.725 1.00 18.89 344 GLN A CA 1
ATOM 2505 C C . GLN A 1 320 ? 75.073 10.061 41.634 1.00 17.75 344 GLN A C 1
ATOM 2506 O O . GLN A 1 320 ? 75.502 8.939 41.367 1.00 18.14 344 GLN A O 1
ATOM 2512 N N . GLN A 1 321 ? 73.790 10.289 41.902 1.00 17.19 345 GLN A N 1
ATOM 2513 C CA . GLN A 1 321 ? 72.830 9.187 41.906 1.00 17.59 345 GLN A CA 1
ATOM 2514 C C . GLN A 1 321 ? 72.686 8.532 40.531 1.00 17.68 345 GLN A C 1
ATOM 2515 O O . GLN A 1 321 ? 72.511 7.326 40.436 1.00 18.95 345 GLN A O 1
ATOM 2521 N N . LEU A 1 322 ? 72.814 9.325 39.471 1.00 17.88 346 LEU A N 1
ATOM 2522 C CA . LEU A 1 322 ? 72.733 8.796 38.128 1.00 18.62 346 LEU A CA 1
ATOM 2523 C C . LEU A 1 322 ? 74.012 8.054 37.742 1.00 18.14 346 LEU A C 1
ATOM 2524 O O . LEU A 1 322 ? 73.946 7.102 36.978 1.00 19.63 346 LEU A O 1
ATOM 2529 N N . ILE A 1 323 ? 75.165 8.477 38.259 1.00 18.78 347 ILE A N 1
ATOM 2530 C CA . ILE A 1 323 ? 76.369 7.681 38.118 1.00 18.36 347 ILE A CA 1
ATOM 2531 C C . ILE A 1 323 ? 76.178 6.305 38.757 1.00 19.32 347 ILE A C 1
ATOM 2532 O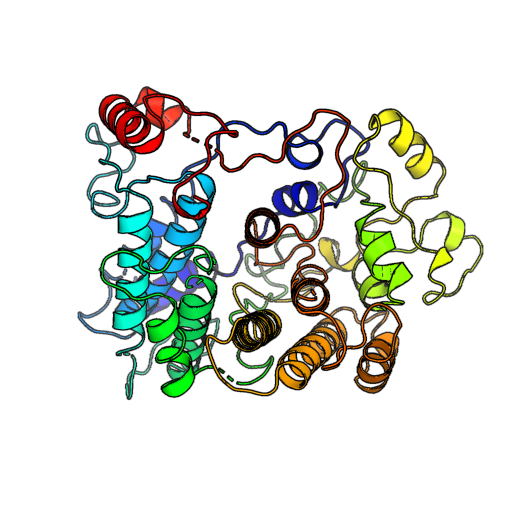 O . ILE A 1 323 ? 76.522 5.260 38.183 1.00 19.43 347 ILE A O 1
ATOM 2537 N N . LEU A 1 324 ? 75.622 6.317 39.959 1.00 19.33 348 LEU A N 1
ATOM 2538 C CA . LEU A 1 324 ? 75.354 5.062 40.659 1.00 18.71 348 LEU A CA 1
ATOM 2539 C C . LEU A 1 324 ? 74.340 4.184 39.909 1.00 18.70 348 LEU A C 1
ATOM 2540 O O . LEU A 1 324 ? 74.487 2.966 39.845 1.00 19.91 348 LEU A O 1
ATOM 2545 N N . ALA A 1 325 ? 73.322 4.807 39.337 1.00 18.24 349 ALA A N 1
ATOM 2546 C CA . ALA A 1 325 ? 72.366 4.056 38.553 1.00 18.44 349 ALA A CA 1
ATOM 2547 C C . ALA A 1 325 ? 73.057 3.363 37.383 1.00 19.01 349 ALA A C 1
ATOM 2548 O O . ALA A 1 325 ? 72.810 2.181 37.128 1.00 19.45 349 ALA A O 1
ATOM 2550 N N . GLU A 1 326 ? 73.907 4.101 36.665 1.00 18.62 350 GLU A N 1
ATOM 2551 C CA . GLU A 1 326 ? 74.610 3.497 35.530 1.00 19.37 350 GLU A CA 1
ATOM 2552 C C . GLU A 1 326 ? 75.518 2.340 36.011 1.00 19.65 350 GLU A C 1
ATOM 2553 O O . GLU A 1 326 ? 75.609 1.291 35.365 1.00 20.59 350 GLU A O 1
ATOM 2559 N N . ALA A 1 327 ? 76.188 2.539 37.142 1.00 19.69 351 ALA A N 1
ATOM 2560 C CA . ALA A 1 327 ? 77.059 1.500 37.691 1.00 19.06 351 ALA A CA 1
ATOM 2561 C C . ALA A 1 327 ? 76.264 0.221 38.027 1.00 19.20 351 ALA A C 1
ATOM 2562 O O . ALA A 1 327 ? 76.753 -0.878 37.835 1.00 20.55 351 ALA A O 1
ATOM 2564 N N . VAL A 1 328 ? 75.050 0.380 38.543 1.00 20.11 352 VAL A N 1
ATOM 2565 C CA . VAL A 1 328 ? 74.196 -0.782 38.762 1.00 19.98 352 VAL A CA 1
ATOM 2566 C C . VAL A 1 328 ? 73.856 -1.474 37.441 1.00 19.60 352 VAL A C 1
ATOM 2567 O O . VAL A 1 328 ? 73.942 -2.706 37.337 1.00 20.98 352 VAL A O 1
ATOM 2571 N N . VAL A 1 329 ? 73.453 -0.699 36.438 1.00 20.13 353 VAL A N 1
ATOM 2572 C CA . VAL A 1 329 ? 73.055 -1.284 35.160 1.00 21.18 353 VAL A CA 1
ATOM 2573 C C . VAL A 1 329 ? 74.230 -2.052 34.537 1.00 22.20 353 VAL A C 1
ATOM 2574 O O . VAL A 1 329 ? 74.050 -3.145 33.975 1.00 24.05 353 VAL A O 1
ATOM 2578 N N . ARG A 1 330 ? 75.427 -1.475 34.654 1.00 20.94 354 ARG A N 1
ATOM 2579 C CA . ARG A 1 330 ? 76.649 -2.095 34.115 1.00 22.29 354 ARG A CA 1
ATOM 2580 C C . ARG A 1 330 ? 77.181 -3.258 34.971 1.00 22.61 354 ARG A C 1
ATOM 2581 O O . ARG A 1 330 ? 78.123 -3.945 34.570 1.00 24.05 354 ARG A O 1
ATOM 2589 N N . GLY A 1 331 ? 76.595 -3.460 36.149 1.00 22.70 355 GLY A N 1
ATOM 2590 C CA . GLY A 1 331 ? 76.980 -4.567 37.017 1.00 24.75 355 GLY A CA 1
ATOM 2591 C C . GLY A 1 331 ? 78.212 -4.309 37.867 1.00 23.68 355 GLY A C 1
ATOM 2592 O O . GLY A 1 331 ? 78.753 -5.246 38.461 1.00 27.24 355 GLY A O 1
ATOM 2593 N N . TRP A 1 332 ? 78.656 -3.054 37.950 1.00 21.61 356 TRP A N 1
ATOM 2594 C CA . TRP A 1 332 ? 79.834 -2.699 38.763 1.00 21.86 356 TRP A CA 1
ATOM 2595 C C . TRP A 1 332 ? 79.529 -2.778 40.257 1.00 23.19 356 TRP A C 1
ATOM 2596 O O . TRP A 1 332 ? 80.405 -3.083 41.060 1.00 24.68 356 TRP A O 1
ATOM 2607 N N . ILE A 1 333 ? 78.292 -2.452 40.613 1.00 22.21 357 ILE A N 1
ATOM 2608 C CA . ILE A 1 333 ? 77.818 -2.554 41.984 1.00 21.31 357 ILE A CA 1
ATOM 2609 C C . ILE A 1 333 ? 76.418 -3.152 41.983 1.00 21.79 357 ILE A C 1
ATOM 2610 O O . ILE A 1 333 ? 75.734 -3.144 40.969 1.00 22.79 357 ILE A O 1
ATOM 2615 N N . GLN A 1 334 ? 76.006 -3.663 43.137 1.00 23.88 358 GLN A N 1
ATOM 2616 C CA . GLN A 1 334 ? 74.625 -4.056 43.340 1.00 26.05 358 GLN A CA 1
ATOM 2617 C C . GLN A 1 334 ? 73.859 -2.832 43.854 1.00 25.98 358 GLN A C 1
ATOM 2618 O O . GLN A 1 334 ? 74.453 -1.857 44.289 1.00 29.49 358 GLN A O 1
ATOM 2624 N N . GLY A 1 335 ? 72.543 -2.862 43.734 1.00 25.99 359 GLY A N 1
ATOM 2625 C CA . GLY A 1 335 ? 71.700 -1.766 44.189 1.00 25.51 359 GLY A CA 1
ATOM 2626 C C . GLY A 1 335 ? 70.453 -1.703 43.342 1.00 25.14 359 GLY A C 1
ATOM 2627 O O . GLY A 1 335 ? 70.274 -2.498 42.408 1.00 26.91 359 GLY A O 1
ATOM 2628 N N . ASP A 1 336 ? 69.570 -0.778 43.698 1.00 25.12 360 ASP A N 1
ATOM 2629 C CA . ASP A 1 336 ? 68.289 -0.614 43.023 1.00 24.58 360 ASP A CA 1
ATOM 2630 C C . ASP A 1 336 ? 68.464 0.566 42.057 1.00 24.54 360 ASP A C 1
ATOM 2631 O O . ASP A 1 336 ? 68.394 1.737 42.459 1.00 24.16 360 ASP A O 1
ATOM 2636 N N . ASP A 1 337 ? 68.729 0.243 40.780 1.00 23.11 361 ASP A N 1
ATOM 2637 C CA . ASP A 1 337 ? 68.941 1.301 39.767 1.00 22.38 361 ASP A CA 1
ATOM 2638 C C . ASP A 1 337 ? 67.723 2.200 39.568 1.00 21.71 361 ASP A C 1
ATOM 2639 O O . ASP A 1 337 ? 67.881 3.393 39.350 1.00 21.03 361 ASP A O 1
ATOM 2644 N N . LYS A 1 338 ? 66.520 1.641 39.654 1.00 21.00 362 LYS A N 1
ATOM 2645 C CA . LYS A 1 338 ? 65.316 2.460 39.537 1.00 19.74 362 LYS A CA 1
ATOM 2646 C C . LYS A 1 338 ? 65.272 3.528 40.595 1.00 20.07 362 LYS A C 1
ATOM 2647 O O . LYS A 1 338 ? 64.976 4.665 40.280 1.00 22.01 362 LYS A O 1
ATOM 2653 N N . ILE A 1 339 ? 65.540 3.180 41.856 1.00 20.59 363 ILE A N 1
ATOM 2654 C CA . ILE A 1 339 ? 65.429 4.192 42.891 1.00 21.65 363 ILE A CA 1
ATOM 2655 C C . ILE A 1 339 ? 66.623 5.145 42.912 1.00 18.68 363 ILE A C 1
ATOM 2656 O O . ILE A 1 339 ? 66.446 6.298 43.266 1.00 20.63 363 ILE A O 1
ATOM 2661 N N . TYR A 1 340 ? 67.800 4.720 42.433 1.00 18.89 364 TYR A N 1
ATOM 2662 C CA . TYR A 1 340 ? 68.873 5.696 42.195 1.00 19.21 364 TYR A CA 1
ATOM 2663 C C . TYR A 1 340 ? 68.396 6.730 41.173 1.00 18.59 364 TYR A C 1
ATOM 2664 O O . TYR A 1 340 ? 68.529 7.931 41.374 1.00 19.82 364 TYR A O 1
ATOM 2673 N N . TYR A 1 341 ? 67.848 6.240 40.066 1.00 19.32 365 TYR A N 1
ATOM 2674 C CA . TYR A 1 341 ? 67.348 7.115 38.991 1.00 19.69 365 TYR A CA 1
ATOM 2675 C C . TYR A 1 341 ? 66.251 8.048 39.483 1.00 17.92 365 TYR A C 1
ATOM 2676 O O . TYR A 1 341 ? 66.267 9.245 39.236 1.00 19.80 365 TYR A O 1
ATOM 2685 N N . GLU A 1 342 ? 65.274 7.485 40.172 1.00 18.97 366 GLU A N 1
ATOM 2686 C CA . GLU A 1 342 ? 64.161 8.279 40.627 1.00 19.55 366 GLU A CA 1
ATOM 2687 C C . GLU A 1 342 ? 64.585 9.290 41.694 1.00 18.68 366 GLU A C 1
ATOM 2688 O O . GLU A 1 342 ? 64.083 10.402 41.696 1.00 20.48 366 GLU A O 1
ATOM 2694 N N . SER A 1 343 ? 65.497 8.909 42.590 1.00 20.45 367 SER A N 1
ATOM 2695 C CA . SER A 1 343 ? 65.968 9.837 43.614 1.00 21.03 367 SER A CA 1
ATOM 2696 C C . SER A 1 343 ? 66.660 11.043 42.968 1.00 19.87 367 SER A C 1
ATOM 2697 O O . SER A 1 343 ? 66.504 12.176 43.423 1.00 20.78 367 SER A O 1
ATOM 2700 N N . ALA A 1 344 ? 67.362 10.802 41.861 1.00 19.27 368 ALA A N 1
ATOM 2701 C CA . ALA A 1 344 ? 68.038 11.876 41.134 1.00 17.87 368 ALA A CA 1
ATOM 2702 C C . ALA A 1 344 ? 67.035 12.834 40.507 1.00 18.58 368 ALA A C 1
ATOM 2703 O O . ALA A 1 344 ? 67.122 14.042 40.692 1.00 20.39 368 ALA A O 1
ATOM 2705 N N . VAL A 1 345 ? 66.051 12.274 39.808 1.00 19.31 369 VAL A N 1
ATOM 2706 C CA . VAL A 1 345 ? 65.047 13.086 39.129 1.00 19.65 369 VAL A CA 1
ATOM 2707 C C . VAL A 1 345 ? 64.271 13.919 40.160 1.00 20.10 369 VAL A C 1
ATOM 2708 O O . VAL A 1 345 ? 64.039 15.114 39.981 1.00 19.86 369 VAL A O 1
ATOM 2712 N N . LYS A 1 346 ? 63.867 13.275 41.249 1.00 20.09 370 LYS A N 1
ATOM 2713 C CA . LYS A 1 346 ? 63.135 13.971 42.300 1.00 19.92 370 LYS A CA 1
ATOM 2714 C C . LYS A 1 346 ? 63.955 15.131 42.888 1.00 18.54 370 LYS A C 1
ATOM 2715 O O . LYS A 1 346 ? 63.427 16.208 43.137 1.00 19.78 370 LYS A O 1
ATOM 2721 N N . ALA A 1 347 ? 65.242 14.897 43.112 1.00 19.22 371 ALA A N 1
ATOM 2722 C CA . ALA A 1 347 ? 66.135 15.934 43.623 1.00 19.65 371 ALA A CA 1
ATOM 2723 C C . ALA A 1 347 ? 66.307 17.087 42.625 1.00 19.85 371 ALA A C 1
ATOM 2724 O O . ALA A 1 347 ? 66.419 18.241 43.024 1.00 21.40 371 ALA A O 1
ATOM 2726 N N . SER A 1 348 ? 66.278 16.785 41.330 1.00 19.74 372 SER A N 1
ATOM 2727 C CA . SER A 1 348 ? 66.402 17.845 40.340 1.00 20.21 372 SER A CA 1
ATOM 2728 C C . SER A 1 348 ? 65.156 18.727 40.357 1.00 20.55 372 SER A C 1
ATOM 2729 O O . SER A 1 348 ? 65.253 19.956 40.273 1.00 20.66 372 SER A O 1
ATOM 2732 N N . PHE A 1 349 ? 63.981 18.113 40.512 1.00 20.82 373 PHE A N 1
ATOM 2733 C CA . PHE A 1 349 ? 62.746 18.907 40.679 1.00 19.90 373 PHE A CA 1
ATOM 2734 C C . PHE A 1 349 ? 62.820 19.801 41.918 1.00 20.08 373 PHE A C 1
ATOM 2735 O O . PHE A 1 349 ? 62.468 20.970 41.859 1.00 22.21 373 PHE A O 1
ATOM 2743 N N . GLU A 1 350 ? 63.304 19.244 43.025 1.00 21.61 374 GLU A N 1
ATOM 2744 C CA . GLU A 1 350 ? 63.448 19.997 44.273 1.00 21.11 374 GLU A CA 1
ATOM 2745 C C . GLU A 1 350 ? 64.351 21.210 44.078 1.00 21.55 374 GLU A C 1
ATOM 2746 O O . GLU A 1 350 ? 64.049 22.301 44.553 1.00 22.74 374 GLU A O 1
ATOM 2752 N N . PHE A 1 351 ? 65.437 21.029 43.330 1.00 19.97 375 PHE A N 1
ATOM 2753 C CA . PHE A 1 351 ? 66.354 22.114 43.034 1.00 19.91 375 PHE A CA 1
ATOM 2754 C C . PHE A 1 351 ? 65.656 23.213 42.231 1.00 19.11 375 PHE A C 1
ATOM 2755 O O . PHE A 1 351 ? 65.653 24.374 42.627 1.00 21.84 375 PHE A O 1
ATOM 2763 N N . TYR A 1 352 ? 65.045 22.837 41.109 1.00 19.68 376 TYR A N 1
ATOM 2764 C CA . TYR A 1 352 ? 64.404 23.842 40.255 1.00 20.96 376 TYR A CA 1
ATOM 2765 C C . TYR A 1 352 ? 63.201 24.491 40.919 1.00 21.42 376 TYR A C 1
ATOM 2766 O O . TYR A 1 352 ? 62.946 25.677 40.707 1.00 23.33 376 TYR A O 1
ATOM 2775 N N . GLN A 1 353 ? 62.501 23.754 41.778 1.00 21.84 377 GLN A N 1
ATOM 2776 C CA . GLN A 1 353 ? 61.377 24.351 42.473 1.00 22.80 377 GLN A CA 1
ATOM 2777 C C . GLN A 1 353 ? 61.823 25.539 43.322 1.00 22.49 377 GLN A C 1
ATOM 2778 O O . GLN A 1 353 ? 61.107 26.534 43.428 1.00 24.31 377 GLN A O 1
ATOM 2784 N N A LYS A 1 354 ? 63.000 25.423 43.937 0.50 22.49 378 LYS A N 1
ATOM 2785 N N B LYS A 1 354 ? 63.013 25.441 43.902 0.50 22.48 378 LYS A N 1
ATOM 2786 C CA A LYS A 1 354 ? 63.531 26.479 44.796 0.50 23.12 378 LYS A CA 1
ATOM 2787 C CA B LYS A 1 354 ? 63.501 26.461 44.811 0.50 23.39 378 LYS A CA 1
ATOM 2788 C C A LYS A 1 354 ? 63.822 27.746 44.001 0.50 23.34 378 LYS A C 1
ATOM 2789 C C B LYS A 1 354 ? 64.009 27.719 44.092 0.50 23.58 378 LYS A C 1
ATOM 2790 O O A LYS A 1 354 ? 63.470 28.850 44.416 0.50 24.54 378 LYS A O 1
ATOM 2791 O O B LYS A 1 354 ? 64.019 28.812 44.675 0.50 24.72 378 LYS A O 1
ATOM 2802 N N . TYR A 1 355 ? 64.448 27.573 42.840 1.00 22.84 379 TYR A N 1
ATOM 2803 C CA . TYR A 1 355 ? 65.060 28.699 42.118 1.00 24.03 379 TYR A CA 1
ATOM 2804 C C . TYR A 1 355 ? 64.267 29.215 40.917 1.00 24.70 379 TYR A C 1
ATOM 2805 O O . TYR A 1 355 ? 64.462 30.348 40.510 1.00 26.47 379 TYR A O 1
ATOM 2814 N N . ALA A 1 356 ? 63.395 28.394 40.351 1.00 23.94 380 ALA A N 1
ATOM 2815 C CA . ALA A 1 356 ? 62.563 28.811 39.234 1.00 23.88 380 ALA A CA 1
ATOM 2816 C C . ALA A 1 356 ? 61.236 29.241 39.819 1.00 25.71 380 ALA A C 1
ATOM 2817 O O . ALA A 1 356 ? 60.215 28.587 39.630 1.00 26.42 380 ALA A O 1
ATOM 2819 N N . VAL A 1 357 ? 61.269 30.351 40.552 1.00 27.08 381 VAL A N 1
ATOM 2820 C CA . VAL A 1 357 ? 60.168 30.692 41.460 1.00 31.00 381 VAL A CA 1
ATOM 2821 C C . VAL A 1 357 ? 58.828 30.898 40.739 1.00 30.90 381 VAL A C 1
ATOM 2822 O O . VAL A 1 357 ? 57.772 30.527 41.258 1.00 31.81 381 VAL A O 1
ATOM 2826 N N . SER A 1 358 ? 58.868 31.462 39.537 1.00 30.39 382 SER A N 1
ATOM 2827 C CA . SER A 1 358 ? 57.628 31.763 38.824 1.00 32.18 382 SER A CA 1
ATOM 2828 C C . SER A 1 358 ? 56.898 30.503 38.340 1.00 30.35 382 SER A C 1
ATOM 2829 O O . SER A 1 358 ? 55.713 30.557 38.058 1.00 30.97 382 SER A O 1
ATOM 2832 N N . VAL A 1 359 ? 57.601 29.369 38.238 1.00 27.73 383 VAL A N 1
ATOM 2833 C CA . VAL A 1 359 ? 56.991 28.131 37.765 1.00 26.80 383 VAL A CA 1
ATOM 2834 C C . VAL A 1 359 ? 57.049 27.008 38.826 1.00 26.96 383 VAL A C 1
ATOM 2835 O O . VAL A 1 359 ? 56.793 25.835 38.528 1.00 26.71 383 VAL A O 1
ATOM 2839 N N . ALA A 1 360 ? 57.312 27.394 40.072 1.00 26.74 384 ALA A N 1
ATOM 2840 C CA . ALA A 1 360 ? 57.477 26.438 41.163 1.00 26.88 384 ALA A CA 1
ATOM 2841 C C . ALA A 1 360 ? 56.314 25.459 41.331 1.00 26.16 384 ALA A C 1
ATOM 2842 O O . ALA A 1 360 ? 56.536 24.309 41.698 1.00 26.99 384 ALA A O 1
ATOM 2844 N N . ASP A 1 361 ? 55.080 25.893 41.068 1.00 26.85 385 ASP A N 1
ATOM 2845 C CA . ASP A 1 361 ? 53.933 25.014 41.273 1.00 28.76 385 ASP A CA 1
ATOM 2846 C C . ASP A 1 361 ? 53.929 23.816 40.330 1.00 26.57 385 ASP A C 1
ATOM 2847 O O . ASP A 1 361 ? 53.251 22.829 40.598 1.00 29.69 385 ASP A O 1
ATOM 2852 N N . TYR A 1 362 ? 54.685 23.900 39.229 1.00 24.23 386 TYR A N 1
ATOM 2853 C CA . TYR A 1 362 ? 54.809 22.787 38.290 1.00 23.80 386 TYR A CA 1
ATOM 2854 C C . TYR A 1 362 ? 55.937 21.828 38.616 1.00 23.55 386 TYR A C 1
ATOM 2855 O O . TYR A 1 362 ? 56.167 20.852 37.885 1.00 24.05 386 TYR A O 1
ATOM 2864 N N . LEU A 1 363 ? 56.654 22.125 39.706 1.00 22.35 387 LEU A N 1
ATOM 2865 C CA . LEU A 1 363 ? 57.886 21.425 40.049 1.00 22.03 387 LEU A CA 1
ATOM 2866 C C . LEU A 1 363 ? 57.861 20.815 41.450 1.00 22.53 387 LEU A C 1
ATOM 2867 O O . LEU A 1 363 ? 58.910 20.534 42.020 1.00 23.05 387 LEU A O 1
ATOM 2872 N N . THR A 1 364 ? 56.656 20.579 41.966 1.00 21.39 388 THR A N 1
ATOM 2873 C CA . THR A 1 364 ? 56.467 19.910 43.246 1.00 21.74 388 THR A CA 1
ATOM 2874 C C . THR A 1 364 ? 56.903 18.437 43.166 1.00 20.68 388 THR A C 1
ATOM 2875 O O . THR A 1 364 ? 57.120 17.883 42.073 1.00 21.85 388 THR A O 1
ATOM 2879 N N . GLN A 1 365 ? 56.980 17.775 44.311 1.00 22.20 389 GLN A N 1
ATOM 2880 C CA . GLN A 1 365 ? 57.300 16.345 44.337 1.00 21.23 389 GLN A CA 1
ATOM 2881 C C . GLN A 1 365 ? 56.165 15.510 43.771 1.00 21.65 389 GLN A C 1
ATOM 2882 O O . GLN A 1 365 ? 56.397 14.443 43.212 1.00 23.17 389 GLN A O 1
ATOM 2888 N N . ASP A 1 366 ? 54.939 15.998 43.880 1.00 23.35 390 ASP A N 1
ATOM 2889 C CA . ASP A 1 366 ? 53.835 15.351 43.181 1.00 24.51 390 ASP A CA 1
ATOM 2890 C C . ASP A 1 366 ? 54.064 15.445 41.648 1.00 23.93 390 ASP A C 1
ATOM 2891 O O . ASP A 1 366 ? 53.840 14.468 40.920 1.00 24.26 390 ASP A O 1
ATOM 2896 N N . ALA A 1 367 ? 54.527 16.601 41.164 1.00 22.98 391 ALA A N 1
ATOM 2897 C CA . ALA A 1 367 ? 54.848 16.742 39.732 1.00 21.98 391 ALA A CA 1
ATOM 2898 C C . ALA A 1 367 ? 56.009 15.829 39.337 1.00 21.97 391 ALA A C 1
ATOM 2899 O O . ALA A 1 367 ? 56.005 15.264 38.243 1.00 22.85 391 ALA A O 1
ATOM 2901 N N . ALA A 1 368 ? 56.982 15.653 40.228 1.00 20.44 392 ALA A N 1
ATOM 2902 C CA . ALA A 1 368 ? 58.105 14.762 39.933 1.00 19.73 392 ALA A CA 1
ATOM 2903 C C . ALA A 1 368 ? 57.609 13.338 39.777 1.00 21.19 392 ALA A C 1
ATOM 2904 O O . ALA A 1 368 ? 58.066 12.605 38.919 1.00 22.60 392 ALA A O 1
ATOM 2906 N N . ALA A 1 369 ? 56.691 12.936 40.651 1.00 21.12 393 ALA A N 1
ATOM 2907 C CA . ALA A 1 369 ? 56.215 11.557 40.640 1.00 22.90 393 ALA A CA 1
ATOM 2908 C C . ALA A 1 369 ? 55.435 11.293 39.352 1.00 23.09 393 ALA A C 1
ATOM 2909 O O . ALA A 1 369 ? 55.554 10.219 38.768 1.00 24.13 393 ALA A O 1
ATOM 2911 N N . GLU A 1 370 ? 54.642 12.278 38.907 1.00 22.59 394 GLU A N 1
ATOM 2912 C CA . GLU A 1 370 ? 53.909 12.172 37.640 1.00 22.85 394 GLU A CA 1
ATOM 2913 C C . GLU A 1 370 ? 54.882 12.097 36.465 1.00 21.21 394 GLU A C 1
ATOM 2914 O O . GLU A 1 370 ? 54.713 11.264 35.596 1.00 22.42 394 GLU A O 1
ATOM 2920 N N . TYR A 1 371 ? 55.900 12.959 36.467 1.00 20.33 395 TYR A N 1
ATOM 2921 C CA . TYR A 1 371 ? 56.907 12.976 35.413 1.00 19.45 395 TYR A CA 1
ATOM 2922 C C . TYR A 1 371 ? 57.563 11.616 35.273 1.00 19.37 395 TYR A C 1
ATOM 2923 O O . TYR A 1 371 ? 57.794 11.129 34.169 1.00 21.41 395 TYR A O 1
ATOM 2932 N N . LEU A 1 372 ? 57.835 10.988 36.410 1.00 20.47 396 LEU A N 1
ATOM 2933 C CA . LEU A 1 372 ? 58.496 9.706 36.430 1.00 21.44 396 LEU A CA 1
ATOM 2934 C C . LEU A 1 372 ? 57.644 8.554 35.896 1.00 21.96 396 LEU A C 1
ATOM 2935 O O . LEU A 1 372 ? 58.169 7.471 35.699 1.00 23.87 396 LEU A O 1
ATOM 2940 N N . ARG A 1 373 ? 56.349 8.807 35.695 1.00 23.36 397 ARG A N 1
ATOM 2941 C CA A ARG A 1 373 ? 55.419 7.856 35.078 0.50 23.43 397 ARG A CA 1
ATOM 2942 C CA B ARG A 1 373 ? 55.448 7.839 35.070 0.50 23.55 397 ARG A CA 1
ATOM 2943 C C . ARG A 1 373 ? 55.244 8.127 33.575 1.00 23.90 397 ARG A C 1
ATOM 2944 O O . ARG A 1 373 ? 54.581 7.364 32.873 1.00 26.26 397 ARG A O 1
ATOM 2959 N N . ASN A 1 374 ? 55.830 9.215 33.078 1.00 23.84 398 ASN A N 1
ATOM 2960 C CA . ASN A 1 374 ? 55.679 9.569 31.663 1.00 22.88 398 ASN A CA 1
ATOM 2961 C C . ASN A 1 374 ? 56.332 8.591 30.726 1.00 25.61 398 ASN A C 1
ATOM 2962 O O . ASN A 1 374 ? 57.385 8.002 31.026 1.00 24.41 398 ASN A O 1
ATOM 2967 N N . ASP A 1 375 ? 55.713 8.459 29.556 1.00 28.09 399 ASP A N 1
ATOM 2968 C CA . ASP A 1 375 ? 56.373 7.801 28.456 1.00 32.14 399 ASP A CA 1
ATOM 2969 C C . ASP A 1 375 ? 57.706 8.516 28.247 1.0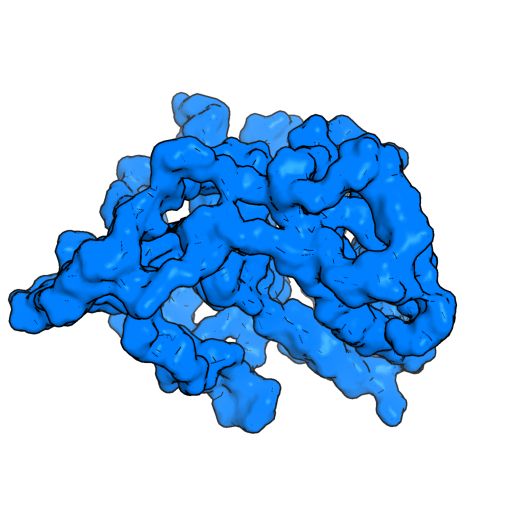0 30.04 399 ASP A C 1
ATOM 2970 O O . ASP A 1 375 ? 57.837 9.762 28.400 1.00 34.01 399 ASP A O 1
ATOM 2975 N N . LYS A 1 376 ? 58.685 7.710 27.918 1.00 28.26 400 LYS A N 1
ATOM 2976 C CA . LYS A 1 376 ? 60.022 8.135 27.628 1.00 27.92 400 LYS A CA 1
ATOM 2977 C C . LYS A 1 376 ? 60.831 8.392 28.880 1.00 26.33 400 LYS A C 1
ATOM 2978 O O . LYS A 1 376 ? 62.019 8.500 28.764 1.00 30.05 400 LYS A O 1
ATOM 2984 N N . VAL A 1 377 ? 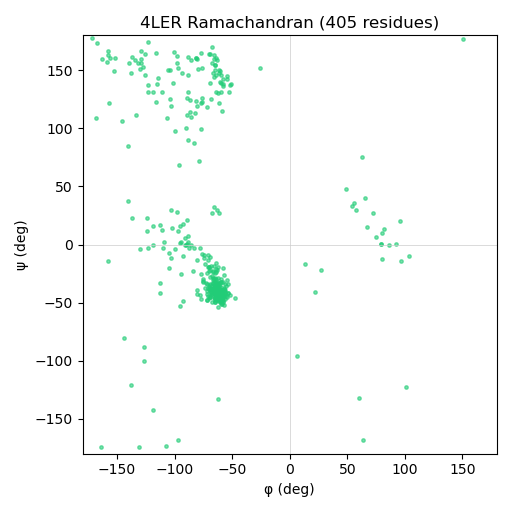60.194 8.455 30.055 1.00 22.31 401 VAL A N 1
ATOM 2985 C CA . VAL A 1 377 ? 60.890 8.720 31.315 1.00 20.82 401 VAL A CA 1
ATOM 2986 C C . VAL A 1 377 ? 60.859 7.489 32.240 1.00 19.63 401 VAL A C 1
ATOM 2987 O O . VAL A 1 377 ? 61.856 7.164 32.877 1.00 21.16 401 VAL A O 1
ATOM 2991 N N . ALA A 1 378 ? 59.714 6.821 32.311 1.00 21.42 402 ALA A N 1
ATOM 2992 C CA . ALA A 1 378 ? 59.504 5.729 33.258 1.00 21.59 402 ALA A CA 1
ATOM 2993 C C . ALA A 1 378 ? 60.584 4.678 33.178 1.00 20.27 402 ALA A C 1
ATOM 2994 O O . ALA A 1 378 ? 60.917 4.193 32.099 1.00 21.84 402 ALA A O 1
ATOM 2996 N N . TYR A 1 379 ? 61.107 4.317 34.344 1.00 21.64 403 TYR A N 1
ATOM 2997 C CA . TYR A 1 379 ? 62.196 3.403 34.454 1.00 20.79 403 TYR A CA 1
ATOM 2998 C C . TYR A 1 379 ? 61.725 2.093 35.087 1.00 20.81 403 TYR A C 1
ATOM 2999 O O . TYR A 1 379 ? 61.040 2.091 36.110 1.00 22.61 403 TYR A O 1
ATOM 3008 N N . SER A 1 380 ? 62.074 0.976 34.465 1.00 22.11 404 SER A N 1
ATOM 3009 C CA . SER A 1 380 ? 61.720 -0.328 35.029 1.00 23.41 404 SER A CA 1
ATOM 3010 C C . SER A 1 380 ? 62.632 -1.412 34.492 1.00 24.05 404 SER A C 1
ATOM 3011 O O . SER A 1 380 ? 63.333 -1.219 33.502 1.00 23.21 404 SER A O 1
ATOM 3014 N N . SER A 1 381 ? 62.594 -2.565 35.139 1.00 25.19 405 SER A N 1
ATOM 3015 C CA . SER A 1 381 ? 63.503 -3.651 34.828 1.00 27.65 405 SER A CA 1
ATOM 3016 C C . SER A 1 381 ? 63.296 -4.222 33.432 1.00 28.15 405 SER A C 1
ATOM 3017 O O . SER A 1 381 ? 64.241 -4.776 32.855 1.00 30.06 405 SER A O 1
ATOM 3020 N N . SER A 1 382 ? 62.093 -4.077 32.876 1.00 26.55 406 SER A N 1
ATOM 3021 C CA . SER A 1 382 ? 61.796 -4.655 31.563 1.00 27.43 406 SER A CA 1
ATOM 3022 C C . SER A 1 382 ? 62.450 -3.886 30.416 1.00 27.05 406 SER A C 1
ATOM 3023 O O . SER A 1 382 ? 62.572 -4.412 29.311 1.00 27.48 406 SER A O 1
ATOM 3026 N N . LEU A 1 383 ? 62.898 -2.658 30.665 1.00 25.02 407 LEU A N 1
ATOM 3027 C CA . LEU A 1 383 ? 63.617 -1.919 29.645 1.00 24.43 407 LEU A CA 1
ATOM 3028 C C . LEU A 1 383 ? 64.885 -2.673 29.251 1.00 24.28 407 LEU A C 1
ATOM 3029 O O . LEU A 1 383 ? 65.496 -3.352 30.072 1.00 24.38 407 LEU A O 1
ATOM 30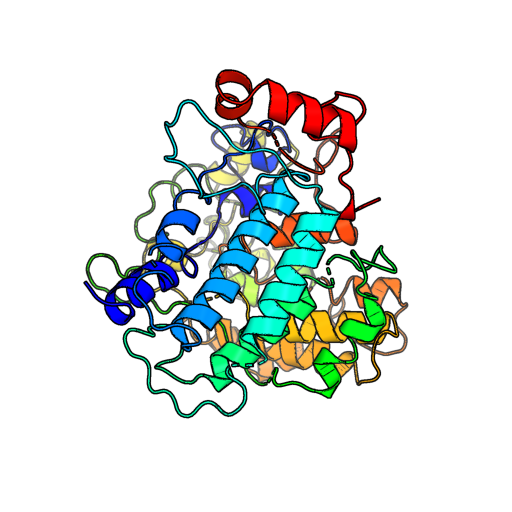34 N N . SER A 1 384 ? 65.309 -2.523 28.001 1.00 23.48 408 SER A N 1
ATOM 3035 C CA . SER A 1 384 ? 66.616 -3.036 27.610 1.00 23.94 408 SER A CA 1
ATOM 3036 C C . SER A 1 384 ? 67.744 -2.289 28.329 1.00 23.43 408 SER A C 1
ATOM 3037 O O . SER A 1 384 ? 67.575 -1.165 28.796 1.00 23.18 408 SER A O 1
ATOM 3040 N N . THR A 1 385 ? 68.907 -2.920 28.382 1.00 22.89 409 THR A N 1
ATOM 3041 C CA . THR A 1 385 ? 70.052 -2.289 28.984 1.00 23.91 409 THR A CA 1
ATOM 3042 C C . THR A 1 385 ? 70.383 -0.965 28.295 1.00 22.40 409 THR A C 1
ATOM 3043 O O . THR A 1 385 ? 70.650 0.041 28.955 1.00 22.52 409 THR A O 1
ATOM 3047 N N . ASP A 1 386 ? 70.333 -0.947 26.969 1.00 24.28 410 ASP A N 1
ATOM 3048 C CA . ASP A 1 386 ? 70.619 0.280 26.235 1.00 25.02 410 ASP A CA 1
ATOM 3049 C C . ASP A 1 386 ? 69.588 1.352 26.573 1.00 21.85 410 ASP A C 1
ATOM 3050 O O . ASP A 1 386 ? 69.950 2.537 26.730 1.00 23.89 410 ASP A O 1
ATOM 3055 N N . GLU A 1 387 ? 68.313 0.955 26.674 1.00 21.89 411 GLU A N 1
ATOM 3056 C CA . GLU A 1 387 ? 67.256 1.908 27.058 1.00 22.03 411 GLU A CA 1
ATOM 3057 C C . GLU A 1 387 ? 67.463 2.472 28.472 1.00 21.43 411 GLU A C 1
ATOM 3058 O O . GLU A 1 387 ? 67.195 3.641 28.704 1.00 21.85 411 GLU A O 1
ATOM 3064 N N . LYS A 1 388 ? 67.909 1.636 29.399 1.00 20.02 412 LYS A N 1
ATOM 3065 C CA . LYS A 1 388 ? 68.174 2.081 30.752 1.00 20.24 412 LYS A CA 1
ATOM 3066 C C . LYS A 1 388 ? 69.301 3.109 30.765 1.00 20.43 412 LYS A C 1
ATOM 3067 O O . LYS A 1 388 ? 69.188 4.149 31.416 1.00 21.96 412 LYS A O 1
ATOM 3073 N N . ILE A 1 389 ? 70.394 2.807 30.065 1.00 20.78 413 ILE A N 1
ATOM 3074 C CA . ILE A 1 389 ? 71.527 3.728 30.000 1.00 22.36 413 ILE A CA 1
ATOM 3075 C C . ILE A 1 389 ? 71.082 5.048 29.379 1.00 20.75 413 ILE A C 1
ATOM 3076 O O . ILE A 1 389 ? 71.415 6.121 29.884 1.00 21.12 413 ILE A O 1
ATOM 3081 N N . GLU A 1 390 ? 70.304 4.976 28.291 1.00 21.10 414 GLU A N 1
ATOM 3082 C CA . GLU A 1 390 ? 69.839 6.193 27.656 1.00 22.60 414 GLU A CA 1
ATOM 3083 C C . GLU A 1 390 ? 68.992 7.013 28.618 1.00 20.62 414 GLU A C 1
ATOM 3084 O O . GLU A 1 390 ? 69.176 8.216 28.702 1.00 21.08 414 GLU A O 1
ATOM 3090 N N . ARG A 1 391 ? 68.092 6.376 29.365 1.00 19.73 415 ARG A N 1
ATOM 3091 C CA A ARG A 1 391 ? 67.258 7.070 30.361 0.50 20.53 415 ARG A CA 1
ATOM 3092 C CA B ARG A 1 391 ? 67.272 7.128 30.309 0.50 21.00 415 ARG A CA 1
ATOM 3093 C C . ARG A 1 391 ? 68.130 7.812 31.359 1.00 19.85 415 ARG A C 1
ATOM 3094 O O . ARG A 1 391 ? 67.886 8.968 31.691 1.00 20.23 415 ARG A O 1
ATOM 3109 N N . ILE A 1 392 ? 69.138 7.098 31.847 1.00 19.42 416 ILE A N 1
ATOM 3110 C CA . ILE A 1 392 ? 70.010 7.617 32.881 1.00 19.02 416 ILE A CA 1
ATOM 3111 C C . ILE A 1 392 ? 70.805 8.803 32.373 1.00 18.62 416 ILE A C 1
ATOM 3112 O O . ILE A 1 392 ? 70.846 9.864 33.011 1.00 20.15 416 ILE A O 1
ATOM 3117 N N . ILE A 1 393 ? 71.423 8.626 31.213 1.00 19.84 417 ILE A N 1
ATOM 3118 C CA . ILE A 1 393 ? 72.249 9.701 30.653 1.00 18.94 417 ILE A CA 1
ATOM 3119 C C . ILE A 1 393 ? 71.395 10.926 30.275 1.00 19.30 417 ILE A C 1
ATOM 3120 O O . ILE A 1 393 ? 71.830 12.067 30.462 1.00 20.24 417 ILE A O 1
ATOM 3141 N N . GLN A 1 395 ? 68.652 11.932 31.813 1.00 20.23 419 GLN A N 1
ATOM 3142 C CA . GLN A 1 395 ? 68.379 12.631 33.062 1.00 20.31 419 GLN A CA 1
ATOM 3143 C C . GLN A 1 395 ? 69.611 13.349 33.638 1.00 19.80 419 GLN A C 1
ATOM 3144 O O . GLN A 1 395 ? 69.467 14.313 34.374 1.00 22.07 419 GLN A O 1
ATOM 3150 N N A LYS A 1 396 ? 70.812 12.882 33.305 0.50 19.81 420 LYS A N 1
ATOM 3151 N N B LYS A 1 396 ? 70.802 12.889 33.283 0.50 19.55 420 LYS A N 1
ATOM 3152 C CA A LYS A 1 396 ? 72.039 13.607 33.664 0.50 20.90 420 LYS A CA 1
ATOM 3153 C CA B LYS A 1 396 ? 72.020 13.581 33.679 0.50 20.43 420 LYS A CA 1
ATOM 3154 C C A LYS A 1 396 ? 72.177 14.868 32.829 0.50 20.07 420 LYS A C 1
ATOM 3155 C C B LYS A 1 396 ? 72.272 14.814 32.807 0.50 19.83 420 LYS A C 1
ATOM 3156 O O A LYS A 1 396 ? 72.600 15.911 33.321 0.50 22.22 420 LYS A O 1
ATOM 3157 O O B LYS A 1 396 ? 72.886 15.778 33.254 0.50 21.17 420 LYS A O 1
ATOM 3168 N N . TYR A 1 397 ? 71.820 14.749 31.556 1.00 19.53 421 TYR A N 1
ATOM 3169 C CA . TYR A 1 397 ? 71.988 15.817 30.580 1.00 19.09 421 TYR A CA 1
ATOM 3170 C C . TYR A 1 397 ? 71.003 16.954 30.779 1.00 19.43 421 TYR A C 1
ATOM 3171 O O . TYR A 1 397 ? 71.400 18.106 30.830 1.00 21.09 421 TYR A O 1
ATOM 3180 N N . LEU A 1 398 ? 69.719 16.630 30.899 1.00 19.40 422 LEU A N 1
ATOM 3181 C CA . LEU A 1 398 ? 68.695 17.661 30.860 1.00 20.53 422 LEU A CA 1
ATOM 3182 C C . LEU A 1 398 ? 68.869 18.834 31.859 1.00 20.85 422 LEU A C 1
ATOM 3183 O O . LEU A 1 398 ? 68.642 19.975 31.489 1.00 23.88 422 LEU A O 1
ATOM 3188 N N . PRO A 1 399 ? 69.262 18.562 33.130 1.00 20.70 423 PRO A N 1
ATOM 3189 C CA . PRO A 1 399 ? 69.362 19.674 34.089 1.00 21.35 423 PRO A CA 1
ATOM 3190 C C . PRO A 1 399 ? 70.738 20.376 34.114 1.00 24.11 423 PRO A C 1
ATOM 3191 O O . PRO A 1 399 ? 71.083 21.073 35.079 1.00 25.57 423 PRO A O 1
ATOM 3195 N N . THR A 1 400 ? 71.530 20.245 33.063 1.00 21.45 424 THR A N 1
ATOM 3196 C CA . THR A 1 400 ? 72.854 20.864 33.067 1.00 22.21 424 THR A CA 1
ATOM 3197 C C . THR A 1 400 ? 72.896 22.216 32.363 1.00 21.48 424 THR A C 1
ATOM 3198 O O . THR A 1 400 ? 73.973 22.763 32.162 1.00 22.82 424 THR A O 1
ATOM 3202 N N . PHE A 1 401 ? 71.719 22.763 32.064 1.00 20.98 425 PHE A N 1
ATOM 3203 C CA . PHE A 1 401 ? 71.595 24.052 31.381 1.00 20.35 425 PHE A CA 1
ATOM 3204 C C . PHE A 1 401 ? 72.276 25.185 32.190 1.00 21.12 425 PHE A C 1
ATOM 3205 O O . PHE A 1 401 ? 71.890 25.492 33.328 1.00 21.57 425 PHE A O 1
ATOM 3213 N N . LEU A 1 402 ? 73.326 25.752 31.599 1.00 22.20 426 LEU A N 1
ATOM 3214 C CA . LEU A 1 402 ? 74.055 26.870 32.161 1.00 21.56 426 LEU A CA 1
ATOM 3215 C C . LEU A 1 402 ? 74.552 26.526 33.566 1.00 21.34 426 LEU A C 1
ATOM 3216 O O . LEU A 1 402 ? 74.646 27.396 34.441 1.00 24.38 426 LEU A O 1
ATOM 3221 N N . GLN A 1 403 ? 74.934 25.268 33.753 1.00 20.99 427 GLN A N 1
ATOM 3222 C CA . GLN A 1 403 ? 75.341 24.795 35.064 1.00 20.47 427 GLN A CA 1
ATOM 3223 C C . GLN A 1 403 ? 76.846 24.560 35.194 1.00 20.95 427 GLN A C 1
ATOM 3224 O O . GLN A 1 403 ? 77.626 24.934 34.331 1.00 23.47 427 GLN A O 1
ATOM 3230 N N . GLY A 1 404 ? 77.265 24.001 36.323 1.00 19.92 428 GLY A N 1
ATOM 3231 C CA . GLY A 1 404 ? 78.670 23.858 36.621 1.00 20.20 428 GLY A CA 1
ATOM 3232 C C . GLY A 1 404 ? 79.320 22.598 36.112 1.00 20.49 428 GLY A C 1
ATOM 3233 O O . GLY A 1 404 ? 80.491 22.364 36.405 1.00 23.48 428 GLY A O 1
ATOM 3234 N N . SER A 1 405 ? 78.597 21.816 35.312 1.00 21.32 429 SER A N 1
ATOM 3235 C CA . SER A 1 405 ? 79.178 20.625 34.673 1.00 22.14 429 SER A CA 1
ATOM 3236 C C . SER A 1 405 ? 80.069 20.998 33.493 1.00 21.83 429 SER A C 1
ATOM 3237 O O . SER A 1 405 ? 80.760 20.146 32.982 1.00 24.27 429 SER A O 1
ATOM 3240 N N A VAL A 1 406 ? 79.982 22.250 33.045 0.50 21.85 430 VAL A N 1
ATOM 3241 N N B VAL A 1 406 ? 80.036 22.265 33.072 0.50 22.48 430 VAL A N 1
ATOM 3242 C CA A VAL A 1 406 ? 80.873 22.783 32.027 0.50 21.61 430 VAL A CA 1
ATOM 3243 C CA B VAL A 1 406 ? 80.965 22.797 32.075 0.50 22.24 430 VAL A CA 1
ATOM 3244 C C A VAL A 1 406 ? 80.892 21.853 30.804 0.50 21.56 430 VAL A C 1
ATOM 3245 C C B VAL A 1 406 ? 80.919 21.916 30.810 0.50 22.15 430 VAL A C 1
ATOM 3246 O O A VAL A 1 406 ? 79.822 21.535 30.288 0.50 22.99 430 VAL A O 1
ATOM 3247 O O B VAL A 1 406 ? 79.836 21.714 30.271 0.50 23.83 430 VAL A O 1
ATOM 3254 N N . TRP A 1 407 ? 82.056 21.402 30.338 1.00 21.23 431 TRP A N 1
ATOM 3255 C CA . TRP A 1 407 ? 82.079 20.559 29.125 1.00 20.84 431 TRP A CA 1
ATOM 3256 C C . TRP A 1 407 ? 81.747 19.085 29.362 1.00 20.86 431 TRP A C 1
ATOM 3257 O O . TRP A 1 407 ? 81.646 18.310 28.431 1.00 21.20 431 TRP A O 1
ATOM 3268 N N . LEU A 1 408 ? 81.579 18.684 30.612 1.00 21.01 432 LEU A N 1
ATOM 3269 C CA . LEU A 1 408 ? 81.356 17.282 30.923 1.00 21.86 432 LEU A CA 1
ATOM 3270 C C . LEU A 1 408 ? 80.151 16.631 30.234 1.00 21.11 432 LEU A C 1
ATOM 3271 O O . LEU A 1 408 ? 80.260 15.492 29.802 1.00 22.22 432 LEU A O 1
ATOM 3276 N N . PRO A 1 409 ? 79.009 17.335 30.088 1.00 20.88 433 PRO A N 1
ATOM 3277 C CA . PRO A 1 409 ? 77.912 16.687 29.355 1.00 21.43 433 PRO A CA 1
ATOM 3278 C C . PRO A 1 409 ? 78.243 16.397 27.877 1.00 20.99 433 PRO A C 1
ATOM 3279 O O . PRO A 1 409 ? 77.746 15.420 27.315 1.00 21.63 433 PRO A O 1
ATOM 3283 N N . TYR A 1 410 ? 79.093 17.224 27.269 1.00 20.41 434 TYR A N 1
ATOM 3284 C CA . TYR A 1 410 ? 79.553 16.978 25.929 1.00 19.80 434 TYR A CA 1
ATOM 3285 C C . TYR A 1 410 ? 80.389 15.694 25.902 1.00 20.32 434 TYR A C 1
ATOM 3286 O O . TYR A 1 410 ? 80.164 14.787 25.085 1.00 20.99 434 TYR A O 1
ATOM 3295 N N . TYR A 1 411 ? 81.351 15.595 26.814 1.00 19.68 435 TYR A N 1
ATOM 3296 C CA . TYR A 1 411 ? 82.213 14.414 26.862 1.00 19.96 435 TYR A CA 1
ATOM 3297 C C . TYR A 1 411 ? 81.426 13.147 27.214 1.00 19.57 435 TYR A C 1
ATOM 3298 O O . TYR A 1 411 ? 81.738 12.065 26.727 1.00 21.64 435 TYR A O 1
ATOM 3307 N N . GLU A 1 412 ? 80.376 13.282 28.016 1.00 20.62 436 GLU A N 1
ATOM 3308 C CA . GLU A 1 412 ? 79.548 12.110 28.327 1.00 20.54 436 GLU A CA 1
ATOM 3309 C C . GLU A 1 412 ? 78.814 11.607 27.082 1.00 20.18 436 GLU A C 1
ATOM 3310 O O . GLU A 1 412 ? 78.578 10.404 26.931 1.00 21.16 436 GLU A O 1
ATOM 3316 N N . ALA A 1 413 ? 78.443 12.530 26.191 1.00 20.73 437 ALA A N 1
ATOM 3317 C CA . ALA A 1 413 ? 77.852 12.154 24.913 1.00 20.89 437 ALA A CA 1
ATOM 3318 C C . ALA A 1 413 ? 78.868 11.387 24.051 1.00 19.86 437 ALA A C 1
ATOM 3319 O O . ALA A 1 413 ? 78.510 10.430 23.375 1.00 23.26 437 ALA A O 1
ATOM 3321 N N . LEU A 1 414 ? 80.140 11.776 24.104 1.00 20.70 438 LEU A N 1
ATOM 3322 C CA . LEU A 1 414 ? 81.166 11.010 23.381 1.00 22.95 438 LEU A CA 1
ATOM 3323 C C . LEU A 1 414 ? 81.313 9.603 23.967 1.00 21.53 438 LEU A C 1
ATOM 3324 O O . LEU A 1 414 ? 81.457 8.621 23.248 1.00 23.41 438 LEU A O 1
ATOM 3329 N N . ARG A 1 415 ? 81.242 9.506 25.290 1.00 21.60 439 ARG A N 1
ATOM 3330 C CA . ARG A 1 415 ? 81.426 8.227 25.942 1.00 20.84 439 ARG A CA 1
ATOM 3331 C C . ARG A 1 415 ? 80.264 7.274 25.659 1.00 20.88 439 ARG A C 1
ATOM 3332 O O . ARG A 1 415 ? 80.472 6.077 25.390 1.00 22.29 439 ARG A O 1
ATOM 3340 N N . THR A 1 416 ? 79.043 7.798 25.770 1.00 21.78 440 THR A N 1
ATOM 3341 C CA . THR A 1 416 ? 77.842 6.971 25.783 1.00 22.29 440 THR A CA 1
ATOM 3342 C C . THR A 1 416 ? 77.024 6.976 24.512 1.00 22.61 440 THR A C 1
ATOM 3343 O O . THR A 1 416 ? 76.190 6.086 24.333 1.00 23.81 440 THR A O 1
ATOM 3347 N N . GLY A 1 417 ? 77.202 7.998 23.683 1.00 21.68 441 GLY A N 1
ATOM 3348 C CA . GLY A 1 417 ? 76.343 8.215 22.528 1.00 21.88 441 GLY A CA 1
ATOM 3349 C C . GLY A 1 417 ? 75.074 9.005 22.774 1.00 21.18 441 GLY A C 1
ATOM 3350 O O . GLY A 1 417 ? 74.299 9.214 21.839 1.00 24.63 441 GLY A O 1
ATOM 3351 N N . TYR A 1 418 ? 74.840 9.426 24.022 1.00 21.72 442 TYR A N 1
ATOM 3352 C CA . TYR A 1 418 ? 73.605 10.114 24.370 1.00 21.74 442 TYR A CA 1
ATOM 3353 C C . TYR A 1 418 ? 73.864 11.474 24.980 1.00 22.31 442 TYR A C 1
ATOM 3354 O O . TYR A 1 418 ? 74.785 11.625 25.762 1.00 22.45 442 TYR A O 1
ATOM 3363 N N . PRO A 1 419 ? 73.095 12.480 24.588 1.00 22.81 443 PRO A N 1
ATOM 3364 C CA . PRO A 1 419 ? 72.197 12.521 23.413 1.00 26.28 443 PRO A CA 1
ATOM 3365 C C . PRO A 1 419 ? 72.995 12.441 22.108 1.00 28.02 443 PRO A C 1
ATOM 3366 O O . PRO A 1 419 ? 74.208 12.654 22.114 1.00 27.16 443 PRO A O 1
ATOM 3370 N N . ASP A 1 420 ? 72.326 12.130 20.998 1.00 30.68 444 ASP A N 1
ATOM 3371 C CA . ASP A 1 420 ? 72.970 12.160 19.671 1.00 32.43 444 ASP A CA 1
ATOM 3372 C C . ASP A 1 420 ? 72.786 13.565 19.079 1.00 31.85 444 ASP A C 1
ATOM 3373 O O . ASP A 1 420 ? 71.736 13.890 18.522 1.00 35.60 444 ASP A O 1
ATOM 3378 N N . PHE A 1 421 ? 73.830 14.372 19.184 1.00 26.79 445 PHE A N 1
ATOM 3379 C CA . PHE A 1 421 ? 73.752 15.791 18.894 1.00 23.40 445 PHE A CA 1
ATOM 3380 C C . PHE A 1 421 ? 73.529 16.072 17.410 1.00 23.67 445 PHE A C 1
ATOM 3381 O O . PHE A 1 421 ? 74.299 15.640 16.557 1.00 25.73 445 PHE A O 1
ATOM 3389 N N . ARG A 1 422 ? 72.489 16.832 17.132 1.00 21.28 446 ARG A N 1
ATOM 3390 C CA . ARG A 1 422 ? 72.135 17.176 15.777 1.00 22.20 446 ARG A CA 1
ATOM 3391 C C . ARG A 1 422 ? 73.198 18.020 15.105 1.00 22.85 446 ARG A C 1
ATOM 3392 O O . ARG A 1 422 ? 73.672 19.019 15.647 1.00 24.37 446 ARG A O 1
ATOM 3400 N N . ARG A 1 423 ? 73.569 17.609 13.900 1.00 23.09 447 ARG A N 1
ATOM 3401 C CA . ARG A 1 423 ? 74.584 18.297 13.143 1.00 23.72 447 ARG A CA 1
ATOM 3402 C C . ARG A 1 423 ? 74.376 17.995 11.688 1.00 24.44 447 ARG A C 1
ATOM 3403 O O . ARG A 1 423 ? 73.746 16.996 11.325 1.00 24.55 447 ARG A O 1
ATOM 3411 N N . ALA A 1 424 ? 74.946 18.842 10.851 1.00 23.51 448 ALA A N 1
ATOM 3412 C CA . ALA A 1 424 ? 74.743 18.715 9.415 1.00 24.28 448 ALA A CA 1
ATOM 3413 C C . ALA A 1 424 ? 75.445 17.488 8.855 1.00 25.81 448 ALA A C 1
ATOM 3414 O O . ALA A 1 424 ? 76.313 16.889 9.484 1.00 26.15 448 ALA A O 1
ATOM 3416 N N . ALA A 1 425 ? 75.044 17.106 7.646 1.00 27.43 449 ALA A N 1
ATOM 3417 C CA . ALA A 1 425 ? 75.604 15.921 7.022 1.00 28.15 449 ALA A CA 1
ATOM 3418 C C . ALA A 1 425 ? 77.115 16.066 6.901 1.00 28.30 449 ALA A C 1
ATOM 3419 O O . ALA A 1 425 ? 77.626 17.129 6.528 1.00 31.01 449 ALA A O 1
ATOM 3421 N N . GLY A 1 426 ? 77.822 14.995 7.234 1.00 31.13 450 GLY A N 1
ATOM 3422 C CA . GLY A 1 426 ? 79.278 14.984 7.170 1.00 32.44 450 GLY A CA 1
ATOM 3423 C C . GLY A 1 426 ? 80.006 15.650 8.325 1.00 32.99 450 GLY A C 1
ATOM 3424 O O . GLY A 1 426 ? 81.230 15.696 8.337 1.00 33.79 450 GLY A O 1
ATOM 3425 N N . VAL A 1 427 ? 79.274 16.181 9.303 1.00 29.75 451 VAL A N 1
ATOM 3426 C CA . VAL A 1 427 ? 79.939 16.854 10.429 1.00 29.13 451 VAL A CA 1
ATOM 3427 C C . VAL A 1 427 ? 80.229 15.815 11.519 1.00 29.40 451 VAL A C 1
ATOM 3428 O O . VAL A 1 427 ? 79.342 15.063 11.913 1.00 30.34 451 VAL A O 1
ATOM 3432 N N . SER A 1 428 ? 81.496 15.730 11.946 1.00 29.92 452 SER A N 1
ATOM 3433 C CA . SER A 1 428 ? 81.910 14.833 13.033 1.00 30.87 452 SER A CA 1
ATOM 3434 C C . SER A 1 428 ? 81.889 15.578 14.371 1.00 28.28 452 SER A C 1
ATOM 3435 O O . SER A 1 428 ? 82.129 16.775 14.414 1.00 27.33 452 SER A O 1
ATOM 3438 N N . LEU A 1 429 ? 81.585 14.865 15.455 1.00 26.32 453 LEU A N 1
ATOM 3439 C CA . LEU A 1 429 ? 81.763 15.425 16.798 1.00 23.83 453 LEU A CA 1
ATOM 3440 C C . LEU A 1 429 ? 83.254 15.392 17.154 1.00 23.05 453 LEU A C 1
ATOM 3441 O O . LEU A 1 429 ? 83.848 14.317 17.141 1.00 24.60 453 LEU A O 1
ATOM 3446 N N . PRO A 1 430 ? 83.863 16.557 17.462 1.00 22.31 454 PRO A N 1
ATOM 3447 C CA . PRO A 1 430 ? 85.251 16.554 17.926 1.00 22.49 454 PRO A CA 1
ATOM 3448 C C . PRO A 1 430 ? 85.457 15.762 19.194 1.00 21.69 454 PRO A C 1
ATOM 3449 O O . PRO A 1 430 ? 84.631 15.815 20.115 1.00 22.29 454 PRO A O 1
ATOM 3453 N N . TYR A 1 431 ? 86.550 15.018 19.227 1.00 21.34 455 TYR A N 1
ATOM 3454 C CA . TYR A 1 431 ? 86.900 14.247 20.408 1.00 21.57 455 TYR A CA 1
ATOM 3455 C C . TYR A 1 431 ? 87.640 15.066 21.442 1.00 21.91 455 TYR A C 1
ATOM 3456 O O . TYR A 1 431 ? 87.697 14.688 22.588 1.00 23.62 455 TYR A O 1
ATOM 3465 N N . ARG A 1 432 ? 88.274 16.141 21.014 1.00 20.61 456 ARG A N 1
ATOM 3466 C CA . ARG A 1 432 ? 89.207 16.884 21.821 1.00 19.79 456 ARG A CA 1
ATOM 3467 C C . ARG A 1 432 ? 89.459 18.253 21.208 1.00 20.56 456 ARG A C 1
ATOM 3468 O O . ARG A 1 432 ? 88.819 18.638 20.234 1.00 22.32 456 ARG A O 1
ATOM 3476 N N . TRP A 1 433 ? 90.389 18.977 21.807 1.00 20.80 457 TRP A N 1
ATOM 3477 C CA . TRP A 1 433 ? 90.817 20.280 21.372 1.00 21.44 457 TRP A CA 1
ATOM 3478 C C . TRP A 1 433 ? 92.291 20.206 21.024 1.00 20.52 457 TRP A C 1
ATOM 3479 O O . TRP A 1 433 ? 93.060 19.461 21.629 1.00 21.91 457 TRP A O 1
ATOM 3498 N N . TYR A 1 435 ? 96.105 21.776 20.912 1.00 21.00 459 TYR A N 1
ATOM 3499 C CA . TYR A 1 435 ? 96.863 22.520 21.902 1.00 21.02 459 TYR A CA 1
ATOM 3500 C C . TYR A 1 435 ? 96.935 24.005 21.570 1.00 21.46 459 TYR A C 1
ATOM 3501 O O . TYR A 1 435 ? 96.909 24.406 20.395 1.00 22.99 459 TYR A O 1
ATOM 3510 N N . PRO A 1 436 ? 97.025 24.841 22.608 1.00 20.93 460 PRO A N 1
ATOM 3511 C CA . PRO A 1 436 ? 97.113 26.272 22.349 1.00 22.85 460 PRO A CA 1
ATOM 3512 C C . PRO A 1 436 ? 98.323 26.667 21.510 1.00 22.62 460 PRO A C 1
ATOM 3513 O O . PRO A 1 436 ? 99.391 26.086 21.628 1.00 22.18 460 PRO A O 1
ATOM 3517 N N . GLN A 1 437 ? 98.134 27.688 20.693 1.00 22.59 461 GLN A N 1
ATOM 3518 C CA . GLN A 1 437 ? 99.232 28.224 19.905 1.00 23.10 461 GLN A CA 1
ATOM 3519 C C . GLN A 1 437 ? 100.411 28.618 20.789 1.00 23.79 461 GLN A C 1
ATOM 3520 O O . GLN A 1 437 ? 101.552 28.417 20.414 1.00 24.53 461 GLN A O 1
ATOM 3526 N N . ASP A 1 438 ? 100.128 29.135 21.986 1.00 24.31 462 ASP A N 1
ATOM 3527 C CA . ASP A 1 438 ? 101.188 29.543 22.894 1.00 25.14 462 ASP A CA 1
ATOM 3528 C C . ASP A 1 438 ? 102.115 28.380 23.288 1.00 24.01 462 ASP A C 1
ATOM 3529 O O . ASP A 1 438 ? 103.328 28.571 23.490 1.00 25.01 462 ASP A O 1
ATOM 3534 N N . GLU A 1 439 ? 101.547 27.177 23.376 1.00 23.89 463 GLU A N 1
ATOM 3535 C CA . GLU A 1 439 ? 102.347 25.977 23.638 1.00 23.20 463 GLU A CA 1
ATOM 3536 C C . GLU A 1 439 ? 103.253 25.621 22.469 1.00 23.54 463 GLU A C 1
ATOM 3537 O O . GLU A 1 439 ? 104.402 25.259 22.643 1.00 23.82 463 GLU A O 1
ATOM 3543 N N . TYR A 1 440 ? 102.729 25.747 21.256 1.00 22.65 464 TYR A N 1
ATOM 3544 C CA . TYR A 1 440 ? 103.563 25.547 20.087 1.00 22.57 464 TYR A CA 1
ATOM 3545 C C . TYR A 1 440 ? 104.677 26.598 20.030 1.00 24.22 464 TYR A C 1
ATOM 3546 O O . TYR A 1 440 ? 105.800 26.304 19.603 1.00 27.64 464 TYR A O 1
ATOM 3555 N N . ASN A 1 441 ? 104.351 27.816 20.451 1.00 22.84 465 ASN A N 1
ATOM 3556 C CA . ASN A 1 441 ? 105.292 28.929 20.371 1.00 23.10 465 ASN A CA 1
ATOM 3557 C C . ASN A 1 441 ? 106.402 28.857 21.392 1.00 24.47 465 ASN A C 1
ATOM 3558 O O . ASN A 1 441 ? 107.526 29.239 21.090 1.00 26.33 465 ASN A O 1
ATOM 3563 N N . ASN A 1 442 ? 106.087 28.396 22.607 1.00 24.06 466 ASN A N 1
ATOM 3564 C CA . ASN A 1 442 ? 107.022 28.476 23.715 1.00 24.24 466 ASN A CA 1
ATOM 3565 C C . ASN A 1 442 ? 107.367 27.164 24.384 1.00 24.00 466 ASN A C 1
ATOM 3566 O O . ASN A 1 442 ? 108.198 27.146 25.277 1.00 23.16 466 ASN A O 1
ATOM 3571 N N . ASN A 1 443 ? 106.737 26.081 23.939 1.00 22.96 467 ASN A N 1
ATOM 3572 C CA . ASN A 1 443 ? 106.931 24.751 24.519 1.00 22.71 467 ASN A CA 1
ATOM 3573 C C . ASN A 1 443 ? 106.954 23.691 23.425 1.00 23.78 467 ASN A C 1
ATOM 3574 O O . ASN A 1 443 ? 106.454 22.602 23.599 1.00 23.34 467 ASN A O 1
ATOM 3579 N N . ALA A 1 444 ? 107.561 24.041 22.286 1.00 24.46 468 ALA A N 1
ATOM 3580 C CA . ALA A 1 444 ? 107.425 23.268 21.061 1.00 25.84 468 ALA A CA 1
ATOM 3581 C C . ALA A 1 444 ? 107.944 21.829 21.209 1.00 25.07 468 ALA A C 1
ATOM 3582 O O . ALA A 1 444 ? 107.301 20.891 20.739 1.00 26.13 468 ALA A O 1
ATOM 3584 N N . THR A 1 445 ? 109.096 21.655 21.858 1.00 25.46 469 THR A N 1
ATOM 3585 C CA . THR A 1 445 ? 109.685 20.312 22.020 1.00 26.07 469 THR A CA 1
ATOM 3586 C C . THR A 1 445 ? 108.767 19.391 22.825 1.00 24.59 469 THR A C 1
ATOM 3587 O O . THR A 1 445 ? 108.510 18.230 22.454 1.00 25.17 469 THR A O 1
ATOM 3591 N N . HIS A 1 446 ? 108.249 19.920 23.924 1.00 24.82 470 HIS A N 1
ATOM 3592 C CA . HIS A 1 446 ? 107.359 19.131 24.767 1.00 23.44 470 HIS A CA 1
ATOM 3593 C C . HIS A 1 446 ? 106.016 18.823 24.109 1.00 23.58 470 HIS A C 1
ATOM 3594 O O . HIS A 1 446 ? 105.483 17.717 24.281 1.00 22.73 470 HIS A O 1
ATOM 3601 N N . VAL A 1 447 ? 105.467 19.793 23.376 1.00 23.27 471 VAL A N 1
ATOM 3602 C CA . VAL A 1 447 ? 104.245 19.567 22.614 1.00 24.13 471 VAL A CA 1
ATOM 3603 C C . VAL A 1 447 ? 104.470 18.471 21.569 1.00 24.29 471 VAL A C 1
ATOM 3604 O O . VAL A 1 447 ? 103.674 17.525 21.458 1.00 24.78 471 VAL A O 1
ATOM 3608 N N . GLU A 1 448 ? 105.562 18.589 20.813 1.00 24.62 472 GLU A N 1
ATOM 3609 C CA . GLU A 1 448 ? 105.858 17.610 19.777 1.00 27.20 472 GLU A CA 1
ATOM 3610 C C . GLU A 1 448 ? 105.995 16.212 20.383 1.00 25.04 472 GLU A C 1
ATOM 3611 O O . GLU A 1 448 ? 105.475 15.251 19.817 1.00 26.77 472 GLU A O 1
ATOM 3617 N N . ALA A 1 449 ? 106.648 16.096 21.534 1.00 24.38 473 ALA A N 1
ATOM 3618 C CA . ALA A 1 449 ? 106.774 14.795 22.197 1.00 24.94 473 ALA A CA 1
ATOM 3619 C C . ALA A 1 449 ? 105.382 14.254 22.576 1.00 24.96 473 ALA A C 1
ATOM 3620 O O . ALA A 1 449 ? 105.100 13.077 22.390 1.00 26.66 473 ALA A O 1
ATOM 3622 N N . ALA A 1 450 ? 104.512 15.122 23.081 1.00 24.58 474 ALA A N 1
ATOM 3623 C CA . ALA A 1 450 ? 103.141 14.709 23.397 1.00 24.70 474 ALA A CA 1
ATOM 3624 C C . ALA A 1 450 ? 102.354 14.243 22.174 1.00 24.98 474 ALA A C 1
ATOM 3625 O O . ALA A 1 450 ? 101.625 13.253 22.236 1.00 26.27 474 ALA A O 1
ATOM 3627 N N . LEU A 1 451 ? 102.523 14.933 21.046 1.00 24.92 475 LEU A N 1
ATOM 3628 C CA . LEU A 1 451 ? 101.810 14.538 19.837 1.00 24.41 475 LEU A CA 1
ATOM 3629 C C . LEU A 1 451 ? 102.326 13.186 19.339 1.00 24.63 475 LEU A C 1
ATOM 3630 O O . LEU A 1 451 ? 101.559 12.366 18.848 1.00 24.14 475 LEU A O 1
ATOM 3635 N N . ASN A 1 452 ? 103.628 12.975 19.452 1.00 24.93 476 ASN A N 1
ATOM 3636 C CA . ASN A 1 452 ? 104.229 11.717 19.011 1.00 27.82 476 ASN A CA 1
ATOM 3637 C C . ASN A 1 452 ? 103.831 10.562 19.902 1.00 27.48 476 ASN A C 1
ATOM 3638 O O . ASN A 1 452 ? 103.598 9.463 19.418 1.00 30.83 476 ASN A O 1
ATOM 3643 N N . GLU A 1 453 ? 103.727 10.797 21.203 1.00 27.17 477 GLU A N 1
ATOM 3644 C CA . GLU A 1 453 ? 103.292 9.737 22.129 1.00 27.40 477 GLU A CA 1
ATOM 3645 C C . GLU A 1 453 ? 101.831 9.362 21.942 1.00 26.03 477 GLU A C 1
ATOM 3646 O O . GLU A 1 453 ? 101.462 8.213 22.140 1.00 28.55 477 GLU A O 1
ATOM 3652 N N . GLN A 1 454 ? 100.997 10.336 21.596 1.00 25.48 478 GLN A N 1
ATOM 3653 C CA . GLN A 1 454 ? 99.552 10.114 21.521 1.00 25.30 478 GLN A CA 1
ATOM 3654 C C . GLN A 1 454 ? 99.047 9.713 20.158 1.00 26.24 478 GLN A C 1
ATOM 3655 O O . GLN A 1 454 ? 98.249 8.791 20.060 1.00 26.99 478 GLN A O 1
ATOM 3661 N N . PHE A 1 455 ? 99.461 10.451 19.124 1.00 25.11 479 PHE A N 1
ATOM 3662 C CA . PHE A 1 455 ? 98.754 10.443 17.831 1.00 25.80 479 PHE A CA 1
ATOM 3663 C C . PHE A 1 455 ? 99.691 10.377 16.627 1.00 29.12 479 PHE A C 1
ATOM 3664 O O . PHE A 1 455 ? 99.317 10.828 15.539 1.00 30.61 479 PHE A O 1
ATOM 3672 N N . GLY A 1 456 ? 100.901 9.874 16.839 1.00 30.51 480 GLY A N 1
ATOM 3673 C CA . GLY A 1 456 ? 101.910 9.803 15.763 1.00 31.18 480 GLY A CA 1
ATOM 3674 C C . GLY A 1 456 ? 102.245 11.139 15.133 1.00 31.39 480 GLY A C 1
ATOM 3675 O O . GLY A 1 456 ? 102.615 11.201 13.957 1.00 32.90 480 GLY A O 1
ATOM 3676 N N . GLY A 1 457 ? 102.131 12.215 15.903 1.00 29.94 481 GLY A N 1
ATOM 3677 C CA . GLY A 1 457 ? 102.523 13.543 15.468 1.00 30.22 481 GLY A CA 1
ATOM 3678 C C . GLY A 1 457 ? 101.387 14.467 15.088 1.00 28.54 481 GLY A C 1
ATOM 3679 O O . GLY A 1 457 ? 101.603 15.665 14.886 1.00 31.26 481 GLY A O 1
ATOM 3680 N N . SER A 1 458 ? 100.179 13.920 15.003 1.00 26.31 482 SER A N 1
ATOM 3681 C CA . SER A 1 458 ? 98.986 14.668 14.669 1.00 27.27 482 SER A CA 1
ATOM 3682 C C . SER A 1 458 ? 98.461 15.430 15.892 1.00 25.45 482 SER A C 1
ATOM 3683 O O . SER A 1 458 ? 98.698 15.011 17.032 1.00 26.98 482 SER A O 1
ATOM 3686 N N . ASP A 1 459 ? 97.805 16.562 15.637 1.00 25.26 483 ASP A N 1
ATOM 3687 C CA . ASP A 1 459 ? 97.082 17.328 16.656 1.00 24.75 483 ASP A CA 1
ATOM 3688 C C . ASP A 1 459 ? 95.791 17.838 16.027 1.00 24.50 483 ASP A C 1
ATOM 3689 O O . ASP A 1 459 ? 95.723 18.971 15.517 1.00 26.79 483 ASP A O 1
ATOM 3694 N N . LYS A 1 460 ? 94.772 16.996 16.035 1.00 23.95 484 LYS A N 1
ATOM 3695 C CA . LYS A 1 460 ? 93.503 17.333 15.403 1.00 23.20 484 LYS A CA 1
ATOM 3696 C C . LYS A 1 460 ? 92.373 17.092 16.387 1.00 21.95 484 LYS A C 1
ATOM 3697 O O . LYS A 1 460 ? 92.481 16.260 17.296 1.00 23.47 484 LYS A O 1
ATOM 3703 N N . THR A 1 461 ? 91.267 17.774 16.176 1.00 23.07 485 THR A N 1
ATOM 3704 C CA . THR A 1 461 ? 90.116 17.570 17.026 1.00 22.01 485 THR A CA 1
ATOM 3705 C C . THR A 1 461 ? 89.504 16.182 16.805 1.00 23.60 485 THR A C 1
ATOM 3706 O O . THR A 1 461 ? 88.758 15.697 17.642 1.00 24.54 485 THR A O 1
ATOM 3710 N N . SER A 1 462 ? 89.827 15.554 15.676 1.00 23.62 486 SER A N 1
ATOM 3711 C CA . SER A 1 462 ? 89.379 14.226 15.325 1.00 24.13 486 SER A CA 1
ATOM 3712 C C . SER A 1 462 ? 90.265 13.098 15.828 1.00 23.81 486 SER A C 1
ATOM 3713 O O . SER A 1 462 ? 89.949 11.938 15.609 1.00 26.19 486 SER A O 1
ATOM 3716 N N . ASP A 1 463 ? 91.383 13.427 16.476 1.00 23.48 487 ASP A N 1
ATOM 3717 C CA . ASP A 1 463 ? 92.251 12.412 17.074 1.00 23.65 487 ASP A CA 1
ATOM 3718 C C . ASP A 1 463 ? 91.623 11.912 18.372 1.00 24.27 487 ASP A C 1
ATOM 3719 O O . ASP A 1 463 ? 91.336 12.702 19.276 1.00 24.91 487 ASP A O 1
ATOM 3724 N N . LYS A 1 464 ? 91.395 10.605 18.444 1.00 24.23 488 LYS A N 1
ATOM 3725 C CA . LYS A 1 464 ? 90.673 10.009 19.581 1.00 23.27 488 LYS A CA 1
ATOM 3726 C C . LYS A 1 464 ? 91.621 9.834 20.770 1.00 23.16 488 LYS A C 1
ATOM 3727 O O . LYS A 1 464 ? 92.618 9.133 20.663 1.00 23.89 488 LYS A O 1
ATOM 3733 N N . PRO A 1 465 ? 91.325 10.489 21.907 1.00 22.36 489 PRO A N 1
ATOM 3734 C CA . PRO A 1 465 ? 92.222 10.417 23.061 1.00 21.87 489 PRO A CA 1
ATOM 3735 C C . PRO A 1 465 ? 92.107 9.102 23.823 1.00 21.39 489 PRO A C 1
ATOM 3736 O O . PRO A 1 465 ? 91.143 8.361 23.651 1.00 20.97 489 PRO A O 1
ATOM 3740 N N . TRP A 1 466 ? 93.091 8.842 24.667 1.00 21.82 490 TRP A N 1
ATOM 3741 C CA . TRP A 1 466 ? 93.210 7.580 25.371 1.00 20.55 490 TRP A CA 1
ATOM 3742 C C . TRP A 1 466 ? 91.914 7.115 26.035 1.00 19.87 490 TRP A C 1
ATOM 3743 O O . TRP A 1 466 ? 91.554 5.959 25.935 1.00 22.11 490 TRP A O 1
ATOM 3754 N N . TRP A 1 467 ? 91.231 8.020 26.740 1.00 20.20 491 TRP A N 1
ATOM 3755 C CA . TRP A 1 467 ? 90.101 7.610 27.584 1.00 20.61 491 TRP A CA 1
ATOM 3756 C C . TRP A 1 467 ? 88.935 7.020 26.802 1.00 20.69 491 TRP A C 1
ATOM 3757 O O . TRP A 1 467 ? 88.141 6.247 27.362 1.00 22.98 491 TRP A O 1
ATOM 3768 N N . LEU A 1 468 ? 88.872 7.332 25.507 1.00 21.21 492 LEU A N 1
ATOM 3769 C CA . LEU A 1 468 ? 87.827 6.820 24.610 1.00 22.11 492 LEU A CA 1
ATOM 3770 C C . LEU A 1 468 ? 88.259 5.628 23.748 1.00 24.67 492 LEU A C 1
ATOM 3771 O O . LEU A 1 468 ? 87.434 5.048 23.041 1.00 26.42 492 LEU A O 1
ATOM 3776 N N . GLN A 1 469 ? 89.527 5.240 23.843 1.00 25.08 493 GLN A N 1
ATOM 3777 C CA . GLN A 1 469 ? 90.059 4.159 23.008 1.00 28.13 493 GLN A CA 1
ATOM 3778 C C . GLN A 1 469 ? 89.685 2.790 23.566 1.00 33.00 493 GLN A C 1
ATOM 3779 O O . GLN A 1 469 ? 89.585 2.574 24.796 1.00 37.38 493 GLN A O 1
#

Organism: Phocaeicola vulgatus (strain ATCC 8482 / DSM 1447 / JCM 5826 / CCUG 4940 / NBRC 14291 / NCTC 11154) (NCBI:txid435590)

Radius of gyration: 21.93 Å; Cα contacts (8 Å, |Δi|>4): 755; chains: 1; bounding box: 64×48×57 Å

Solvent-accessible surface area: 18458 Å² total

InterPro domains:
  IPR011990 Tetratricopeptide-like helical domain superfamily [SSF48452] (21-491)
  IPR041662 SusD-like 2 [PF12771] (31-460)

Foldseek 3Di:
DALLQLCLVLLCVQQQDFDPLLVLLLFWFFLVDARCSVFQNAFFDDPVCLVSLLSLVVCVRDDPPDLSVLVSLVSLLLSLVVVCQFAFWAFDPQGNPDDPPDLDDGFTDGNLCSLVVSLVSLVVSLCLVPDPDAGHNPQQQNRPSLLVSQVSLLVSLVSLLLVVDCDRVNDGSLQVNAVSVVVDDHDAQSSFRKHFADPDPPRFRPQAQPPVFDHGTFGQVLLCVCLLLLNLCSLLFKDFFQVLVVVVPDSSPSCRAGAFHSADRSNVRSVCNVVRNTIHTDCLNHHPGGQAMHQDGQLLSLLSVLLCCLVVSYPDDSQVSNLSSQLRLLVRSLVRSVVSNVCSDSVNSVVSCVTVLAPDDPPDDSLSSNQNSLNVSSSPVRRNPHNVNVSVCLQNVPPVRDYDPPRDNFSHHHDPVCCVSVVVSVQVVCCVFPVRDRTSNRHHDSRD

CATH classification: 1.25.40.390 (+1 more: 1.20.120.840)

Sequence (448 aa):
TNPSLLLTGVAYSSAFNQTSSDACHAAKLILTSGESKYQVYKWTRGDFDYYSSNLRDVTKSEEAGEGSAYQALAHFFRANYFYQLTLDFGSIPYTDALKAETDANYQPAYDSQEVVLAGILKELEEADKLEGSDDEIISGDIIYNGNLVNWRKLINAYRLRILSLSGKEKVGDIDVKSEFSSKIVADGPLESLSSDNGQLIYLDQQQDNNRYPYFNNDSSDFFGGSGRFDSSTYIAELATRQDPRLFAVATQTPNAEKKAGKAINDFSSYDGGDPAVPYSLVNDKAVAGNCCSKPAPRYYQTPTNEPVLLGYVEQQLILAEAVVRGWIQGDDKIYYESAVKASFEFYQKKYAVSVADYLTQDAAAEYLRRNDKVAYSSSLSTDEKIERRIIQKKYLPTFLQGSVVWLPYYEALRTGYPDFRRAAGVSLPYRWYPQDEYNNNATHVEAALNEQFGGSDKTSDKPWWLQ

Secondary structure (DSSP, 8-state):
--HHHHHHHHHHHHHT---HHHHHHT---BSSS--TTTTT-------THHHHHHHHH---SSPTT-HHHHHHHHHHHHHHHHHHHHHSSB--TTTTSS-TTSS--PPPBPHHHHHHHHHHHHHHHH--TT--------TTTTT-HHHHHHHHHHHHHHH---TT-SEETTEEHHHHHHHHHHH-----GGG-B-PPP-SSTT-S-TTTT-GGGSTTB--HHHHHHHHHTT-THHHHHBPPPHHHHHTT--TT-GGG-----TTS-HHHHHHHHHTT----B-THHHH-SS-----B-HHHHHHHHHHHHHTTSS-S-HHHHHHHHHHHHHHHHHHH-GGGGGGSSHHHHHHHTTSTTT---TTS-HHHHHHHH---SGGGTTSTTTTHHHHHHHHH--S-----TTPPPP-----HHHHHH-HHHHHHHHHHHHTT---TTSPPGGG-

Nearest PDB structures (foldseek):
  4ler-assembly1_A  TM=1.002E+00  e=1.742E-74  Phocaeicola vulgatus ATCC 8482
  3ejn-assembly1_A  TM=9.537E-01  e=5.018E-43  Bacteroides fragilis NCTC 9343
  3mx3-assembly2_B  TM=8.961E-01  e=4.877E-31  Bacteroides fragilis NCTC 9343
  6e61-assembly2_B  TM=8.121E-01  e=5.959E-18  Bacteroides ovatus ATCC 8483
  4q69-assembly1_B  TM=7.509E-01  e=1.261E-15  Bacteroides thetaiotaomicron VPI-5482

=== Feature glossary ===
Key to the feature types in this record:

Secondary structure (8-state, DSSP). Secondary structure is the local, repeating backbone conformation. DSSP classifies it into eight states by reading the hydrogen-bond network: three helix types (H, G, I), two β types (E, B), two non-regular types (T, S), and unstructured coil (-).

Backbone torsions (φ/ψ). Backbone dihedral angles. Every residue except chain termini has a φ (preceding-C → N → Cα → C) and a ψ (N → Cα → C → next-N). They are reported in degrees following the IUPAC sign convention. Secondary structure is essentially a statement about which (φ, ψ) basin each residue occupies.

Predicted aligned error. Predicted Aligned Error (PAE) is an AlphaFold confidence matrix: entry (i, j) is the expected error in the position of residue j, in ångströms, when the prediction is superimposed on the true structure at residue i. Low PAE within a block of residues means that block is internally rigid and well-predicted; high PAE between two blocks means their relative placement is uncertain even if each block individually is confident.

B-factor. B-factor (Debye–Waller factor) reflects atomic displacement in the crystal lattice. It is an experimental observable (units Å²), not a prediction; low values mean the atom is pinned down, high values mean it moves or is heterogeneous across the crystal.

Secondary structure (3-state, P-SEA). Three-state secondary structure (P-SEA) collapses the eight DSSP classes into helix (a), strand (b), and coil (c). P-SEA assigns these from Cα geometry alone — distances and angles — without requiring backbone oxygens, so it works on any Cα trace.

Sequence. Primary structure: the covalent order of the twenty standard amino acids along the backbone. Two proteins with the same sequence will (almost always) fold to the same structure; two with 30% identity often share a fold but not the details.

pLDDT. pLDDT is the predicted lDDT-Cα score: AlphaFold's confidence that the local environment of each residue (all inter-atomic distances within 15 Å) is correctly placed. It is a per-residue number between 0 and 100, with higher meaning more reliable.

InterPro / GO / CATH / organism. Functional annotations link the protein to curated databases. InterPro entries identify conserved domains and families by matching the sequence against member-database signatures (Pfam, PROSITE, CDD, …). Gene Ontology (GO) terms describe molecular function, biological process, and cellular component in a controlled vocabulary. CATH places the stru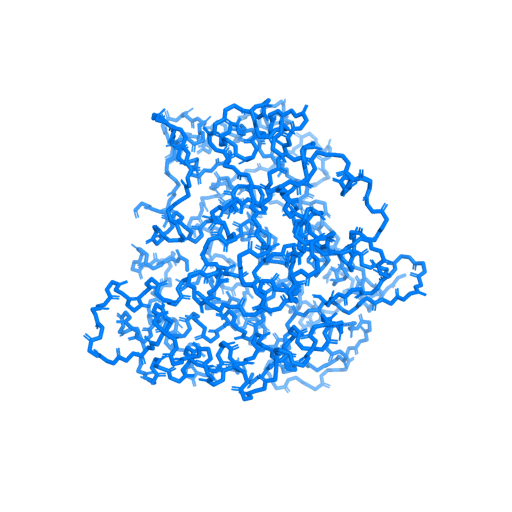cture in a hierarchical fold classification (Class/Architecture/Topology/Homologous-superfamily). The organism is the source species.

Contact-map, Ramachandran, and PAE plots. Three diagnostic plots accompany the record. The Cα contact map visualizes the tertiary structure as a 2D adjacency matrix (8 Å cutoff, sequence-local contacts suppressed). The Ramachandran plot shows the distribution of backbone (φ, ψ) torsions, with points in the α and β basins reflecting secondary structure content. The PAE plot shows AlphaFold's inter-residue confidence as a color matrix.

mmCIF coordinates. The mmCIF table is the protein's shape written out atom by atom. For each backbone N, Cα, C, and carbonyl O, it records an (x, y, z) coordinate triple in Å plus the residue type, chain letter, and residue number.

Radius of gyration, Cα contacts, bounding box. Three whole-structure scalars: the radius of gyration (RMS distance of Cα from centroid, in Å), the count of Cα–Cα contacts (pairs closer than 8 Å and separated by more than four residues in sequence — i.e. tertiary, not local, contacts), and the bounding-box dimensions. Together they distinguish compact globular folds from extended fibres or disordered chains.

Foldseek 3Di. The Foldseek 3Di string encodes local tertiary geometry as a 20-letter alphabet — one character per residue — derived from the relative positions of nearby Cα atoms. Unlike the amino-acid sequence, 3Di is a direct function of the 3D structure, so two proteins with the same fold have similar 3Di strings even at low sequence identity.

Rendered structure images. Six rendered views show the 3D structure from the faces of a cube — i.e. along ±x, ±y, ±z. Rendering representation is drawn randomly per protein from cartoon (secondary-structure ribbons), sticks (backbone bonds), or molecular surface; coloring is either N→C rainbow (blue at the N-terminus through red at the C-terminus) or one color per chain.

Nearest PDB structures. The Foldseek neighbor list gives the closest experimentally determined structures in the PDB, ranked by structural alignment. TM-score near 1 means near-identical fold; near 0.3 means only rough topology match. This is how one finds what a novel AlphaFold prediction most resembles in the solved-structure universe.

Solvent-accessible surface area. SASA measures how much of the protein is reachable by solvent. It is computed by rolling a water-sized probe over the atomic surface and summing the exposed area (Å²). Per-residue SASA distinguishes core (buried, low SASA) from surface (exposed, high SASA) residues; total SASA is a whole-molecule size measure.